Protein 2DQ4 (pdb70)

CATH classification: 3.90.180.10 (+1 more: 3.40.50.720)

InterPro domains:
  IPR002328 Alcohol dehydrogenase, zinc-type, conserved site [PS00059] (62-76)
  IPR004627 L-threonine 3-dehydrogenase [MF_00627] (1-341)
  IPR011032 GroES-like superfamily [SSF50129] (1-174)
  IPR013149 Alcohol dehydrogenase-like, C-terminal [PF00107] (175-298)
  IPR013154 Alcohol dehydrogenase-like, N-terminal [PF08240] (24-133)
  IPR020843 Enoylreductase domain [SM00829] (8-339)
  IPR036291 NAD(P)-binding domain superfamily [SSF51735] (142-305)
  IPR050129 Zinc-containing alcohol dehydrogenase [PTHR43401] (1-341)

Secondary structure (DSSP, 8-state):
-EEEEE-SSSSS-EEEE-PPP---TTEEEEEEEEEE--HHHHHHHTT-HHHHHH--SSEE---EEEEEEEEE-TT--SS-TT-EEEE--EE--S-SHHHHTT-GGG-TT-EEBTTTB--SSBSEEEEEGGGEEEE-TTS-HHHHTTHHHHHHHHHHHHSTT--TTS-EEEE--SHHHHHHHHHHHHTT--SEEEE-S-HHHHGGGTTT-SEEE-TTTS-HHHHHHHHHSS-EEEEEE-S--HHHHHHHHHHEEEEEEEEE----SS-EEE-IIIIIGGGT-EEEE--S--TTHHHHHHHHHHHHTSS--GGGEEEEEEGGGHHHHHHHHHHSS-SEEEEETT-/-EEEEE-SSSSS-EEEE-PPP---TTEEEEEEEEEE--HHHHHHHHT-HHHHHH--SSEE---EEEEEEEEE-TT--SS-TT-EEEE-SEE--SSSHHHHHT-GGG-TT-EEBTTTB--SSBSEEEEEGGGEEEEPTTS-HHHHTTHHHHHHHHHHHHSTT--TTS-EEEE--SHHHHHHHHHHHTTT--SEEEE-S-HHHHHHTTTT-SEEE-TTTS-HHHHHHHHHSS-EEEEEE-S--HHHHHHHHHHEEEEEEEEE----SS-EEE-IIIIIITTT-EEEE--S--TTHHHHHHHHHHHTTSS--GGG--EEEEGGGHHHHHHHHHTT--S-EEEETT-

B-factor: mean 40.43, std 8.84, range [21.74, 82.65]

Foldseek 3Di:
DWFWWDADQAAAIDIDDDPQDDEAPQKFKFQWFKFWDAPVVLCNRHNDPVLVVFADPGEGAGQQTKGFGCGYHPPDPPDDGGFTWTFQFWDADCPDPCVVVLNRLPHVPTQGDGGNHYHDRARMDMDRRLGIDTDDPPDDRHVSRCLFLLLLLLQQQCPDPHAAPWFEEEEDLAQSSLSNLLVNQLRHHPQFEYEDQDPLSQVSNVVRHPYYYDCVPDPVLVVLCVRPVAATQEYEYAALDQVSVQSNLRRHQQLHEYEYAHNHPDDHDDPCVVSDVVSNYYYHDGGGHSPPVSSVVSVVCVVVVSGDCVSQEPEEEESVVVVVSSVCRVPRVHRMYMYGNVD/DWFWWDADLAAAIDIDDDDADDAAPQKFKFFWFKFWDDDVNLCCRRSDPVLVVFADPGEGATQQTKGFGCGHHPPLPDDDGGFTWTFAFWDADCPAVCNVVLNRLPHVPTDGDRTNHYHDRARMDMDGRLGTDGDDVPDDRHVSSHLQLLLLLLQLQCPDPHAAAWEEEEEDLAQSSLSNLQVNQLRHHPQYEYEDQDPVSQVSSVVRHPYYYNVVPDVVLVVQCVRPVHATQEYEYAALDQVSVQSRLNRHAQLHEYEYAHHHPDDYDDPCVPSDVVSPYYYHDGGGHRVPVSSVVSSVCDVVVSGDCVVQAFEEEESVPVVVVSVCSVVVNHHIYMYGNVD

Nearest PDB structures (foldseek):
  2dq4-assembly1_A  TM=9.998E-01  e=4.261E-72  Thermus thermophilus
  4a2c-assembly1_B  TM=9.103E-01  e=1.807E-34  Escherichia coli K-12
  4ejm-assembly1_A  TM=9.194E-01  e=1.946E-33  Sinorhizobium meliloti 1021
  6iqd-assembly1_A  TM=9.184E-01  e=4.520E-29  Geobacillus stearothermophilus
  6n7l-assembly2_H  TM=8.965E-01  e=6.682E-27  Elizabethkingia anophelis NUHP1

Radius of gyration: 28.89 Å; Cα contacts (8 Å, |Δi|>4): 1752; chains: 2; bounding box: 64×87×58 Å

Structure (mmCIF, N/CA/C/O backbone):
data_2DQ4
#
_entry.id   2DQ4
#
_cell.length_a   136.349
_cell.length_b   136.349
_cell.length_c   269.714
_cell.angle_alpha   90.00
_cell.angle_beta   90.00
_cell.angle_gamma   120.00
#
_symmetry.space_group_name_H-M   'P 61 2 2'
#
loop_
_entity.id
_entity.type
_entity.pdbx_description
1 polymer 'L-threonine 3-dehydrogenase'
2 non-polymer 'ZINC ION'
3 non-polymer '2-(N-MORPHOLINO)-ETHANESULFONIC ACID'
4 water water
#
loop_
_atom_site.group_PDB
_atom_site.id
_atom_site.type_symbol
_atom_site.label_atom_id
_atom_site.label_alt_id
_atom_site.label_comp_id
_atom_site.label_asym_id
_atom_site.label_entity_id
_atom_site.label_seq_id
_atom_site.pdbx_PDB_ins_code
_atom_site.Cartn_x
_atom_site.Cartn_y
_atom_site.Cartn_z
_atom_site.occupancy
_atom_site.B_iso_or_equiv
_atom_site.auth_seq_id
_atom_site.auth_comp_id
_atom_site.auth_asym_id
_atom_site.auth_atom_id
_atom_site.pdbx_PDB_model_num
ATOM 1 N N . MET A 1 1 ? 77.416 45.977 41.144 1.00 47.02 1 MET A N 1
ATOM 2 C CA . MET A 1 1 ? 77.527 44.516 41.419 1.00 46.16 1 MET A CA 1
ATOM 3 C C . MET A 1 1 ? 76.732 43.749 40.377 1.00 45.63 1 MET A C 1
ATOM 4 O O . MET A 1 1 ? 75.589 44.093 40.088 1.00 46.21 1 MET A O 1
ATOM 9 N N . ARG A 1 2 ? 77.343 42.697 39.847 1.00 44.80 2 ARG A N 1
ATOM 10 C CA . ARG A 1 2 ? 76.735 41.831 38.845 1.00 43.65 2 ARG A CA 1
ATOM 11 C C . ARG A 1 2 ? 75.916 40.749 39.547 1.00 41.83 2 ARG A C 1
ATOM 12 O O . ARG A 1 2 ? 76.336 40.197 40.571 1.00 40.67 2 ARG A O 1
ATOM 20 N N . ALA A 1 3 ? 74.754 40.445 38.980 1.00 40.58 3 ALA A N 1
ATOM 21 C CA . ALA A 1 3 ? 73.850 39.443 39.531 1.00 39.95 3 ALA A CA 1
ATOM 22 C C . ALA A 1 3 ? 73.048 38.853 38.376 1.00 40.36 3 ALA A C 1
ATOM 23 O O . ALA A 1 3 ? 72.888 39.497 37.340 1.00 41.68 3 ALA A O 1
ATOM 25 N N . LEU A 1 4 ? 72.546 37.634 38.552 1.00 40.04 4 LEU A N 1
ATOM 26 C CA . LEU A 1 4 ? 71.774 36.948 37.519 1.00 40.20 4 LEU A CA 1
ATOM 27 C C . LEU A 1 4 ? 70.363 36.787 38.092 1.00 42.02 4 LEU A C 1
ATOM 28 O O . LEU A 1 4 ? 70.168 36.123 39.111 1.00 44.08 4 LEU A O 1
ATOM 33 N N . ALA A 1 5 ? 69.373 37.397 37.452 1.00 42.75 5 ALA A N 1
ATOM 34 C CA . ALA A 1 5 ? 68.025 37.354 37.996 1.00 44.03 5 ALA A CA 1
ATOM 35 C C . ALA A 1 5 ? 66.877 36.978 37.076 1.00 44.89 5 ALA A C 1
ATOM 36 O O . ALA A 1 5 ? 66.940 37.144 35.859 1.00 46.14 5 ALA A O 1
ATOM 38 N N . LYS A 1 6 ? 65.829 36.444 37.688 1.00 46.64 6 LYS A N 1
ATOM 39 C CA . LYS A 1 6 ? 64.608 36.082 36.984 1.00 49.03 6 LYS A CA 1
ATOM 40 C C . LYS A 1 6 ? 63.831 37.389 37.182 1.00 51.53 6 LYS A C 1
ATOM 41 O O . LYS A 1 6 ? 63.390 37.712 38.305 1.00 50.95 6 LYS A O 1
ATOM 47 N N . LEU A 1 7 ? 63.704 38.168 36.106 1.00 53.72 7 LEU A N 1
ATOM 48 C CA . LEU A 1 7 ? 63.028 39.465 36.195 1.00 55.39 7 LEU A CA 1
ATOM 49 C C . LEU A 1 7 ? 61.552 39.473 35.868 1.00 56.05 7 LEU A C 1
ATOM 50 O O . LEU A 1 7 ? 60.833 40.361 36.328 1.00 57.09 7 LEU A O 1
ATOM 55 N N . ALA A 1 8 ? 61.087 38.501 35.091 1.00 57.07 8 ALA A N 1
ATOM 56 C CA . ALA A 1 8 ? 59.670 38.451 34.727 1.00 58.34 8 ALA A CA 1
ATOM 57 C C . ALA A 1 8 ? 59.184 37.004 34.703 1.00 59.33 8 ALA A C 1
ATOM 58 O O . ALA A 1 8 ? 59.989 36.084 34.812 1.00 60.48 8 ALA A O 1
ATOM 60 N N . PRO A 1 9 ? 57.865 36.783 34.537 1.00 60.22 9 PRO A N 1
ATOM 61 C CA . PRO A 1 9 ? 57.298 35.425 34.503 1.00 60.62 9 PRO A CA 1
ATOM 62 C C . PRO A 1 9 ? 57.569 34.720 33.194 1.00 61.09 9 PRO A C 1
ATOM 63 O O . PRO A 1 9 ? 56.630 34.431 32.438 1.00 62.40 9 PRO A O 1
ATOM 67 N N . GLU A 1 10 ? 58.826 34.401 32.914 1.00 61.45 10 GLU A N 1
ATOM 68 C CA . GLU A 1 10 ? 59.130 33.745 31.640 1.00 61.54 10 GLU A CA 1
ATOM 69 C C . GLU A 1 10 ? 60.406 32.926 31.760 1.00 60.68 10 GLU A C 1
ATOM 70 O O . GLU A 1 10 ? 61.077 32.977 32.806 1.00 61.88 10 GLU A O 1
ATOM 76 N N . GLU A 1 11 ? 60.759 32.181 30.709 1.00 58.92 11 GLU A N 1
ATOM 77 C CA . GLU A 1 11 ? 61.996 31.410 30.767 1.00 57.94 11 GLU A CA 1
ATOM 78 C C . GLU A 1 11 ? 63.222 32.346 30.762 1.00 55.62 11 GLU A C 1
ATOM 79 O O . GLU A 1 11 ? 63.086 33.566 30.583 1.00 55.14 11 GLU A O 1
ATOM 85 N N . GLY A 1 12 ? 64.408 31.773 30.980 1.00 53.92 12 GLY A N 1
ATOM 86 C CA . GLY A 1 12 ? 65.637 32.552 30.991 1.00 51.20 12 GLY A CA 1
ATOM 87 C C . GLY A 1 12 ? 65.920 33.337 32.265 1.00 49.81 12 GLY A C 1
ATOM 88 O O . GLY A 1 12 ? 65.113 33.355 33.204 1.00 48.69 12 GLY A O 1
ATOM 89 N N . LEU A 1 13 ? 67.085 33.981 32.295 1.00 48.27 13 LEU A N 1
ATOM 90 C CA . LEU A 1 13 ? 67.522 34.797 33.438 1.00 46.61 13 LEU A CA 1
ATOM 91 C C . LEU A 1 13 ? 68.191 36.037 32.847 1.00 44.99 13 LEU A C 1
ATOM 92 O O . LEU A 1 13 ? 68.588 36.037 31.697 1.00 42.99 13 LEU A O 1
ATOM 97 N N . THR A 1 14 ? 68.344 37.093 33.619 1.00 44.04 14 THR A N 1
ATOM 98 C CA . THR A 1 14 ? 68.944 38.261 33.027 1.00 44.54 14 THR A CA 1
ATOM 99 C C . THR A 1 14 ? 70.110 38.792 33.842 1.00 45.31 14 THR A C 1
ATOM 100 O O . THR A 1 14 ? 69.994 38.991 35.053 1.00 46.00 14 THR A O 1
ATOM 104 N N . LEU A 1 15 ? 71.239 39.014 33.176 1.00 45.04 15 LEU A N 1
ATOM 105 C CA . LEU A 1 15 ? 72.413 39.520 33.855 1.00 46.14 15 LEU A CA 1
ATOM 106 C C . LEU A 1 15 ? 72.132 40.992 34.189 1.00 46.80 15 LEU A C 1
ATOM 107 O O . LEU A 1 15 ? 71.803 41.788 33.299 1.00 47.88 15 LEU A O 1
ATOM 112 N N . VAL A 1 16 ? 72.257 41.360 35.461 1.00 47.23 16 VAL A N 1
ATOM 113 C CA . VAL A 1 16 ? 71.944 42.717 35.884 1.00 48.30 16 VAL A CA 1
ATOM 114 C C . VAL A 1 16 ? 72.959 43.355 36.812 1.00 48.98 16 VAL A C 1
ATOM 115 O O . VAL A 1 16 ? 73.886 42.697 37.281 1.00 49.32 16 VAL A O 1
ATOM 119 N N . ASP A 1 17 ? 72.787 44.654 37.058 1.00 50.15 17 ASP A N 1
ATOM 120 C CA . ASP A 1 17 ? 73.637 45.399 37.978 1.00 51.08 17 ASP A CA 1
ATOM 121 C C . ASP A 1 17 ? 72.755 45.885 39.105 1.00 50.97 17 ASP A C 1
ATOM 122 O O . ASP A 1 17 ? 71.700 46.476 38.858 1.00 52.39 17 ASP A O 1
ATOM 127 N N . ARG A 1 18 ? 73.177 45.620 40.337 1.00 49.81 18 ARG A N 1
ATOM 128 C CA . ARG A 1 18 ? 72.431 46.029 41.514 1.00 49.64 18 ARG A CA 1
ATOM 129 C C . ARG A 1 18 ? 73.451 46.637 42.463 1.00 49.72 18 ARG A C 1
ATOM 130 O O . ARG A 1 18 ? 74.667 46.377 42.362 1.00 49.13 18 ARG A O 1
ATOM 138 N N . PRO A 1 19 ? 72.978 47.468 43.396 1.00 49.15 19 PRO A N 1
ATOM 139 C CA . PRO A 1 19 ? 73.935 48.049 44.337 1.00 48.19 19 PRO A CA 1
ATOM 140 C C . PRO A 1 19 ? 74.218 46.925 45.346 1.00 48.06 19 PRO A C 1
ATOM 141 O O . PRO A 1 19 ? 73.397 46.031 45.535 1.00 46.18 19 PRO A O 1
ATOM 145 N N . VAL A 1 20 ? 75.384 46.963 45.971 1.00 48.34 20 VAL A N 1
ATOM 146 C CA . VAL A 1 20 ? 75.749 45.959 46.960 1.00 48.62 20 VAL A CA 1
ATOM 147 C C . VAL A 1 20 ? 74.836 46.116 48.159 1.00 49.42 20 VAL A C 1
ATOM 148 O O . VAL A 1 20 ? 74.795 47.184 48.766 1.00 50.15 20 VAL A O 1
ATOM 152 N N . PRO A 1 21 ? 74.115 45.046 48.536 1.00 50.43 21 PRO A N 1
ATOM 153 C CA . PRO A 1 21 ? 73.192 45.077 49.674 1.00 50.27 21 PRO A CA 1
ATOM 154 C C . PRO A 1 21 ? 73.897 45.246 51.006 1.00 50.86 21 PRO A C 1
ATOM 155 O O . PRO A 1 21 ? 75.104 45.058 51.123 1.00 50.29 21 PRO A O 1
ATOM 159 N N . GLU A 1 22 ? 73.132 45.639 52.015 1.00 52.94 22 GLU A N 1
ATOM 160 C CA . GLU A 1 22 ? 73.691 45.832 53.350 1.00 54.31 22 GLU A CA 1
ATOM 161 C C . GLU A 1 22 ? 73.049 44.901 54.352 1.00 53.31 22 GLU A C 1
ATOM 162 O O . GLU A 1 22 ? 71.825 44.754 54.377 1.00 53.20 22 GLU A O 1
ATOM 168 N N . PRO A 1 23 ? 73.867 44.284 55.212 1.00 52.49 23 PRO A N 1
ATOM 169 C CA . PRO A 1 23 ? 73.313 43.371 56.200 1.00 52.29 23 PRO A CA 1
ATOM 170 C C . PRO A 1 23 ? 72.746 44.104 57.403 1.00 52.75 23 PRO A C 1
ATOM 171 O O . PRO A 1 23 ? 73.424 44.930 58.023 1.00 51.08 23 PRO A O 1
ATOM 175 N N . GLY A 1 24 ? 71.489 43.800 57.715 1.00 53.56 24 GLY A N 1
ATOM 176 C CA . GLY A 1 24 ? 70.853 44.381 58.881 1.00 54.67 24 GLY A CA 1
ATOM 177 C C . GLY A 1 24 ? 71.228 43.517 60.081 1.00 55.96 24 GLY A C 1
ATOM 178 O O . GLY A 1 24 ? 72.234 42.788 60.028 1.00 55.49 24 GLY A O 1
ATOM 179 N N . PRO A 1 25 ? 70.431 43.546 61.169 1.00 56.74 25 PRO A N 1
ATOM 180 C CA . PRO A 1 25 ? 70.726 42.749 62.367 1.00 56.33 25 PRO A CA 1
ATOM 181 C C . PRO A 1 25 ? 70.587 41.265 62.106 1.00 55.63 25 PRO A C 1
ATOM 182 O O . PRO A 1 25 ? 69.634 40.831 61.463 1.00 55.17 25 PRO A O 1
ATOM 186 N N . GLY A 1 26 ? 71.531 40.493 62.629 1.00 55.29 26 GLY A N 1
ATOM 187 C CA . GLY A 1 26 ? 71.490 39.053 62.462 1.00 54.02 26 GLY A CA 1
ATOM 188 C C . GLY A 1 26 ? 71.905 38.577 61.080 1.00 53.53 26 GLY A C 1
ATOM 189 O O . GLY A 1 26 ? 71.832 37.371 60.792 1.00 55.08 26 GLY A O 1
ATOM 190 N N . GLU A 1 27 ? 72.346 39.492 60.217 1.00 51.01 27 GLU A N 1
ATOM 191 C CA . GLU A 1 27 ? 72.736 39.095 58.869 1.00 49.20 27 GLU A CA 1
ATOM 192 C C . GLU A 1 27 ? 74.189 39.375 58.591 1.00 47.75 27 GLU A C 1
ATOM 193 O O . GLU A 1 27 ? 74.849 40.098 59.331 1.00 47.32 27 GLU A O 1
ATOM 199 N N . ILE A 1 28 ? 74.683 38.798 57.506 1.00 45.71 28 ILE A N 1
ATOM 200 C CA . ILE A 1 28 ? 76.055 39.031 57.114 1.00 44.10 28 ILE A CA 1
ATOM 201 C C . ILE A 1 28 ? 76.031 39.323 55.621 1.00 43.36 28 ILE A C 1
ATOM 202 O O . ILE A 1 28 ? 75.005 39.100 54.959 1.00 42.66 28 ILE A O 1
ATOM 207 N N . LEU A 1 29 ? 77.141 39.862 55.116 1.00 41.94 29 LEU A N 1
ATOM 208 C CA . LEU A 1 29 ? 77.289 40.169 53.701 1.00 41.56 29 LEU A CA 1
ATOM 209 C C . LEU A 1 29 ? 78.424 39.309 53.188 1.00 40.73 29 LEU A C 1
ATOM 210 O O . LEU A 1 29 ? 79.593 39.484 53.575 1.00 41.33 29 LEU A O 1
ATOM 215 N N . VAL A 1 30 ? 78.060 38.382 52.315 1.00 39.37 30 VAL A N 1
ATOM 216 C CA . VAL A 1 30 ? 78.997 37.446 51.718 1.00 38.48 30 VAL A CA 1
ATOM 217 C C . VAL A 1 30 ? 79.468 37.906 50.349 1.00 37.63 30 VAL A C 1
ATOM 218 O O . VAL A 1 30 ? 78.663 38.277 49.501 1.00 36.98 30 VAL A O 1
ATOM 222 N N . ARG A 1 31 ? 80.776 37.893 50.143 1.00 37.74 31 ARG A N 1
ATOM 223 C CA . ARG A 1 31 ? 81.328 38.210 48.836 1.00 37.66 31 ARG A CA 1
ATOM 224 C C . ARG A 1 31 ? 81.436 36.804 48.257 1.00 37.15 31 ARG A C 1
ATOM 225 O O . ARG A 1 31 ? 82.314 36.044 48.661 1.00 37.48 31 ARG A O 1
ATOM 233 N N . VAL A 1 32 ? 80.530 36.444 47.355 1.00 34.79 32 VAL A N 1
ATOM 234 C CA . VAL A 1 32 ? 80.534 35.111 46.768 1.00 34.62 32 VAL A CA 1
ATOM 235 C C . VAL A 1 32 ? 81.775 34.809 45.924 1.00 35.75 32 VAL A C 1
ATOM 236 O O . VAL A 1 32 ? 82.145 35.589 45.048 1.00 36.23 32 VAL A O 1
ATOM 240 N N . GLU A 1 33 ? 82.412 33.667 46.174 1.00 36.08 33 GLU A N 1
ATOM 241 C CA . GLU A 1 33 ? 83.604 33.282 45.405 1.00 35.13 33 GLU A CA 1
ATOM 242 C C . GLU A 1 33 ? 83.312 32.159 44.421 1.00 34.57 33 GLU A C 1
ATOM 243 O O . GLU A 1 33 ? 84.069 31.941 43.489 1.00 36.22 33 GLU A O 1
ATOM 249 N N . ALA A 1 34 ? 82.209 31.449 44.632 1.00 33.98 34 ALA A N 1
ATOM 250 C CA . ALA A 1 34 ? 81.845 30.331 43.772 1.00 32.61 34 ALA A CA 1
ATOM 251 C C . ALA A 1 34 ? 80.416 29.910 44.043 1.00 32.91 34 ALA A C 1
ATOM 252 O O . ALA A 1 34 ? 79.984 29.894 45.188 1.00 33.19 34 ALA A O 1
ATOM 254 N N . ALA A 1 35 ? 79.693 29.576 42.977 1.00 32.46 35 ALA A N 1
ATOM 255 C CA . ALA A 1 35 ? 78.317 29.126 43.058 1.00 33.73 35 ALA A CA 1
ATOM 256 C C . ALA A 1 35 ? 78.128 27.899 42.163 1.00 35.21 35 ALA A C 1
ATOM 257 O O . ALA A 1 35 ? 78.924 27.643 41.252 1.00 34.47 35 ALA A O 1
ATOM 259 N N . SER A 1 36 ? 77.089 27.120 42.436 1.00 35.73 36 SER A N 1
ATOM 260 C CA . SER A 1 36 ? 76.828 25.969 41.614 1.00 36.24 36 SER A CA 1
ATOM 261 C C . SER A 1 36 ? 75.359 25.963 41.248 1.00 36.57 36 SER A C 1
ATOM 262 O O . SER A 1 36 ? 74.581 26.733 41.795 1.00 35.78 36 SER A O 1
ATOM 265 N N . ILE A 1 37 ? 74.989 25.083 40.325 1.00 38.55 37 ILE A N 1
ATOM 266 C CA . ILE A 1 37 ? 73.621 25.000 39.816 1.00 40.35 37 ILE A CA 1
ATOM 267 C C . ILE A 1 37 ? 73.132 23.570 39.858 1.00 40.46 37 ILE A C 1
ATOM 268 O O . ILE A 1 37 ? 73.905 22.639 39.637 1.00 39.84 37 ILE A O 1
ATOM 273 N N . CYS A 1 38 ? 71.835 23.402 40.077 1.00 42.14 38 CYS A N 1
ATOM 274 C CA . CYS A 1 38 ? 71.236 22.069 40.070 1.00 45.06 38 CYS A CA 1
ATOM 275 C C . CYS A 1 38 ? 69.806 22.127 39.476 1.00 44.73 38 CYS A C 1
ATOM 276 O O . CYS A 1 38 ? 69.291 23.204 39.124 1.00 43.44 38 CYS A O 1
ATOM 279 N N . GLY A 1 39 ? 69.178 20.957 39.383 1.00 45.48 39 GLY A N 1
ATOM 280 C CA . GLY A 1 39 ? 67.828 20.846 38.840 1.00 45.08 39 GLY A CA 1
ATOM 281 C C . GLY A 1 39 ? 66.846 21.945 39.222 1.00 44.97 39 GLY A C 1
ATOM 282 O O . GLY A 1 39 ? 66.064 22.406 38.378 1.00 45.28 39 GLY A O 1
ATOM 283 N N . THR A 1 40 ? 66.869 22.371 40.480 1.00 43.54 40 THR A N 1
ATOM 284 C CA . THR A 1 40 ? 65.960 23.413 40.938 1.00 43.88 40 THR A CA 1
ATOM 285 C C . THR A 1 40 ? 66.134 24.649 40.076 1.00 44.55 40 THR A C 1
ATOM 286 O O . THR A 1 40 ? 65.168 25.206 39.563 1.00 44.53 40 THR A O 1
ATOM 290 N N . ASP A 1 41 ? 67.385 25.061 39.921 1.00 45.38 41 ASP A N 1
ATOM 291 C CA . ASP A 1 41 ? 67.736 26.213 39.113 1.00 45.79 41 ASP A CA 1
ATOM 292 C C . ASP A 1 41 ? 67.234 25.968 37.697 1.00 46.01 41 ASP A C 1
ATOM 293 O O . ASP A 1 41 ? 66.795 26.893 37.010 1.00 45.61 41 ASP A O 1
ATOM 298 N N . LEU A 1 42 ? 67.304 24.718 37.255 1.00 47.11 42 LEU A N 1
ATOM 299 C CA . LE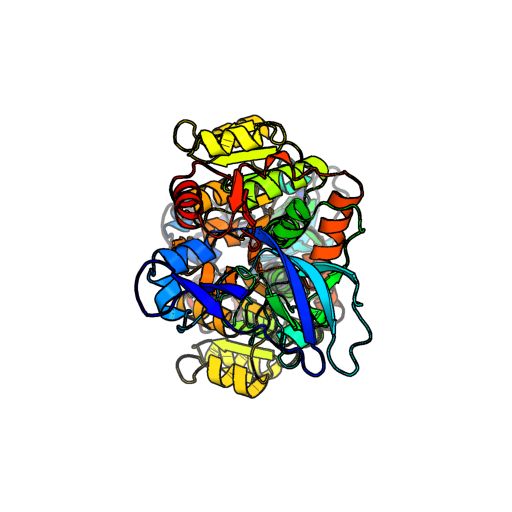U A 1 42 ? 66.837 24.397 35.917 1.00 49.56 42 LEU A CA 1
ATOM 300 C C . LEU A 1 42 ? 65.323 24.665 35.867 1.00 50.61 42 LEU A C 1
ATOM 301 O O . LEU A 1 42 ? 64.838 25.296 34.925 1.00 50.56 42 LEU A O 1
ATOM 306 N N . HIS A 1 43 ? 64.576 24.195 36.868 1.00 51.71 43 HIS A N 1
ATOM 307 C CA . HIS A 1 43 ? 63.133 24.439 36.886 1.00 53.73 43 HIS A CA 1
ATOM 308 C C . HIS A 1 43 ? 62.867 25.925 36.721 1.00 52.94 43 HIS A C 1
ATOM 309 O O . HIS A 1 43 ? 61.985 26.317 35.969 1.00 52.72 43 HIS A O 1
ATOM 316 N N . ILE A 1 44 ? 63.609 26.756 37.444 1.00 52.69 44 ILE A N 1
ATOM 317 C CA . ILE A 1 44 ? 63.421 28.205 37.335 1.00 52.93 44 ILE A CA 1
ATOM 318 C C . ILE A 1 44 ? 63.803 28.693 35.918 1.00 53.81 44 ILE A C 1
ATOM 319 O O . ILE A 1 44 ? 63.137 29.560 35.343 1.00 54.54 44 ILE A O 1
ATOM 324 N N . TRP A 1 45 ? 64.869 28.122 35.364 1.00 54.73 45 TRP A N 1
ATOM 325 C CA . TRP A 1 45 ? 65.356 28.479 34.034 1.00 56.18 45 TRP A CA 1
ATOM 326 C C . TRP A 1 45 ? 64.227 28.334 33.002 1.00 57.10 45 TRP A C 1
ATOM 327 O O . TRP A 1 45 ? 63.786 29.329 32.401 1.00 57.44 45 TRP A O 1
ATOM 338 N N . LYS A 1 46 ? 63.751 27.104 32.808 1.00 57.51 46 LYS A N 1
ATOM 339 C CA . LYS A 1 46 ? 62.662 26.822 31.862 1.00 57.47 46 LYS A CA 1
ATOM 340 C C . LYS A 1 46 ? 61.279 27.293 32.339 1.00 56.69 46 LYS A C 1
ATOM 341 O O . LYS A 1 46 ? 60.277 27.062 31.652 1.00 57.12 46 LYS A O 1
ATOM 347 N N . TRP A 1 47 ? 61.209 27.928 33.510 1.00 55.09 47 TRP A N 1
ATOM 348 C CA . TRP A 1 47 ? 59.928 28.424 34.019 1.00 55.38 47 TRP A CA 1
ATOM 349 C C . TRP A 1 47 ? 58.802 27.397 33.862 1.00 55.66 47 TRP A C 1
ATOM 350 O O . TRP A 1 47 ? 57.849 27.631 33.118 1.00 55.53 47 TRP A O 1
ATOM 361 N N . ASP A 1 48 ? 58.906 26.257 34.540 1.00 55.00 48 ASP A N 1
ATOM 362 C CA . ASP A 1 48 ? 57.857 25.255 34.439 1.00 54.13 48 ASP A CA 1
ATOM 363 C C . ASP A 1 48 ? 56.819 25.417 35.546 1.00 54.45 48 ASP A C 1
ATOM 364 O O . ASP A 1 48 ? 56.859 26.373 36.342 1.00 53.53 48 ASP A O 1
ATOM 369 N N . ALA A 1 49 ? 55.889 24.471 35.601 1.00 55.52 49 ALA A N 1
ATOM 370 C CA . ALA A 1 49 ? 54.826 24.498 36.610 1.00 56.07 49 ALA A CA 1
ATOM 371 C C . ALA A 1 49 ? 55.420 24.824 37.974 1.00 55.92 49 ALA A C 1
ATOM 372 O O . ALA A 1 49 ? 55.097 25.851 38.589 1.00 55.57 49 ALA A O 1
ATOM 374 N N . TRP A 1 50 ? 56.309 23.948 38.429 1.00 56.05 50 TRP A N 1
ATOM 375 C CA . TRP A 1 50 ? 56.938 24.136 39.726 1.00 56.52 50 TRP A CA 1
ATOM 376 C C . TRP A 1 50 ? 57.317 25.594 39.925 1.00 55.61 50 TRP A C 1
ATOM 377 O O . TRP A 1 50 ? 56.782 26.265 40.797 1.00 55.67 50 TRP A O 1
ATOM 388 N N . ALA A 1 51 ? 58.245 26.084 39.110 1.00 54.92 51 ALA A N 1
ATOM 389 C CA . ALA A 1 51 ? 58.687 27.468 39.235 1.00 54.56 51 ALA A CA 1
ATOM 390 C C . ALA A 1 51 ? 57.481 28.402 39.250 1.00 54.76 51 ALA A C 1
ATOM 391 O O . ALA A 1 51 ? 57.377 29.295 40.114 1.00 54.18 51 ALA A O 1
ATOM 393 N N . ARG A 1 52 ? 56.566 28.180 38.306 1.00 55.33 52 ARG A N 1
ATOM 394 C CA . ARG A 1 52 ? 55.365 29.008 38.190 1.00 56.70 52 ARG A CA 1
ATOM 395 C C . ARG A 1 52 ? 54.632 29.216 39.516 1.00 57.31 52 ARG A C 1
ATOM 396 O O . ARG A 1 52 ? 54.292 30.348 39.901 1.00 57.25 52 ARG A O 1
ATOM 404 N N . GLY A 1 53 ? 54.376 28.121 40.219 1.00 57.41 53 GLY A N 1
ATOM 405 C CA . GLY A 1 53 ? 53.647 28.261 41.456 1.00 58.46 53 GLY A CA 1
ATOM 406 C C . GLY A 1 53 ? 54.509 28.612 42.643 1.00 58.59 53 GLY A C 1
ATOM 407 O O . GLY A 1 53 ? 53.999 28.701 43.771 1.00 59.90 53 GLY A O 1
ATOM 408 N N . ARG A 1 54 ? 55.799 28.848 42.411 1.00 57.88 54 ARG A N 1
ATOM 409 C CA . ARG A 1 54 ? 56.688 29.139 43.529 1.00 56.00 54 ARG A CA 1
ATOM 410 C C . ARG A 1 54 ? 57.505 30.441 43.471 1.00 55.63 54 ARG A C 1
ATOM 411 O O . ARG A 1 54 ? 57.576 31.168 44.481 1.00 54.11 54 ARG A O 1
ATOM 419 N N . ILE A 1 55 ? 58.111 30.739 42.311 1.00 55.12 55 ILE A N 1
ATOM 420 C CA . ILE A 1 55 ? 58.955 31.944 42.162 1.00 54.65 55 ILE A CA 1
ATOM 421 C C . ILE A 1 55 ? 58.191 33.267 42.030 1.00 53.99 55 ILE A C 1
ATOM 422 O O . ILE A 1 55 ? 57.156 33.330 41.381 1.00 54.63 55 ILE A O 1
ATOM 427 N N . ARG A 1 56 ? 58.713 34.329 42.623 1.00 54.07 56 ARG A N 1
ATOM 428 C CA . ARG A 1 56 ? 58.047 35.623 42.533 1.00 54.63 56 ARG A CA 1
ATOM 429 C C . ARG A 1 56 ? 59.072 36.681 42.118 1.00 53.11 56 ARG A C 1
ATOM 430 O O . ARG A 1 56 ? 59.712 37.316 42.962 1.00 53.15 56 ARG A O 1
ATOM 438 N N . PRO A 1 57 ? 59.226 36.893 40.797 1.00 52.39 57 PRO A N 1
ATOM 439 C CA . PRO A 1 57 ? 60.174 37.865 40.235 1.00 51.86 57 PRO A CA 1
ATOM 440 C C . PRO A 1 57 ? 59.914 39.225 40.854 1.00 51.23 57 PRO A C 1
ATOM 441 O O . PRO A 1 57 ? 58.794 39.477 41.294 1.00 52.02 57 PRO A O 1
ATOM 445 N N . PRO A 1 58 ? 60.939 40.105 40.934 1.00 50.79 58 PRO A N 1
ATOM 446 C CA . PRO A 1 58 ? 62.331 39.931 40.496 1.00 50.06 58 PRO A CA 1
ATOM 447 C C . PRO A 1 58 ? 63.093 39.167 41.579 1.00 48.93 58 PRO A C 1
ATOM 448 O O . PRO A 1 58 ? 62.909 39.435 42.772 1.00 48.07 58 PRO A O 1
ATOM 452 N N . LEU A 1 59 ? 63.963 38.247 41.151 1.00 47.66 59 LEU A N 1
ATOM 453 C CA . LEU A 1 59 ? 64.716 37.412 42.071 1.00 45.63 59 LEU A CA 1
ATOM 454 C C . LEU A 1 59 ? 66.102 36.975 41.580 1.00 44.44 59 LEU A C 1
ATOM 455 O O . LEU A 1 59 ? 66.228 36.407 40.488 1.00 42.01 59 LEU A O 1
ATOM 460 N N . VAL A 1 60 ? 67.133 37.234 42.392 1.00 43.71 60 VAL A N 1
ATOM 461 C CA . VAL A 1 60 ? 68.503 36.804 42.076 1.00 42.59 60 VAL A CA 1
ATOM 462 C C . VAL A 1 60 ? 68.572 35.332 42.468 1.00 41.70 60 VAL A C 1
ATOM 463 O O . VAL A 1 60 ? 68.487 35.018 43.646 1.00 43.01 60 VAL A O 1
ATOM 467 N N . THR A 1 61 ? 68.727 34.422 41.516 1.00 41.01 61 THR A N 1
ATOM 468 C CA . THR A 1 61 ? 68.772 33.010 41.874 1.00 39.60 61 THR A CA 1
ATOM 469 C C . THR A 1 61 ? 70.098 32.473 42.413 1.00 39.49 61 THR A C 1
ATOM 470 O O . THR A 1 61 ? 71.048 33.224 42.631 1.00 39.06 61 THR A O 1
ATOM 474 N N . GLY A 1 62 ? 70.134 31.162 42.649 1.00 39.27 62 GLY A N 1
ATOM 475 C CA . GLY A 1 62 ? 71.319 30.505 43.181 1.00 37.87 62 GLY A CA 1
ATOM 476 C C . GLY A 1 62 ? 71.265 30.191 44.682 1.00 37.92 62 GLY A C 1
ATOM 477 O O . GLY A 1 62 ? 71.085 31.101 45.509 1.00 36.89 62 GLY A O 1
ATOM 478 N N . HIS A 1 63 ? 71.437 28.912 45.036 1.00 37.47 63 HIS A N 1
ATOM 479 C CA . HIS A 1 63 ? 71.419 28.486 46.438 1.00 37.32 63 HIS A CA 1
ATOM 480 C C . HIS A 1 63 ? 72.603 27.634 46.834 1.00 36.76 63 HIS A C 1
ATOM 481 O O . HIS A 1 63 ? 72.691 27.183 47.974 1.00 37.45 63 HIS A O 1
ATOM 488 N N . GLU A 1 64 ? 73.483 27.377 45.880 1.00 34.60 64 GLU A N 1
ATOM 489 C CA . GLU A 1 64 ? 74.671 26.595 46.139 1.00 35.07 64 GLU A CA 1
ATOM 490 C C . GLU A 1 64 ? 75.863 27.503 45.947 1.00 34.73 64 GLU A C 1
ATOM 491 O O . GLU A 1 64 ? 76.361 27.642 44.837 1.00 35.59 64 GLU A O 1
ATOM 497 N N . PHE A 1 65 ? 76.325 28.126 47.014 1.00 33.34 65 PHE A N 1
ATOM 498 C CA . PHE A 1 65 ? 77.460 29.008 46.893 1.00 33.54 65 PHE A CA 1
ATOM 499 C C . PHE A 1 65 ? 78.332 29.067 48.128 1.00 34.06 65 PHE A C 1
ATOM 500 O O . PHE A 1 65 ? 77.944 28.652 49.203 1.00 34.04 65 PHE A O 1
ATOM 508 N N . SER A 1 66 ? 79.538 29.575 47.939 1.00 36.60 66 SER A N 1
ATOM 509 C CA . SER A 1 66 ? 80.513 29.722 49.002 1.00 39.06 66 SER A CA 1
ATOM 510 C C . SER A 1 66 ? 81.147 31.108 48.800 1.00 39.31 66 SER A C 1
ATOM 511 O O . SER A 1 66 ? 81.057 31.686 47.719 1.00 40.47 66 SER A O 1
ATOM 514 N N . GLY A 1 67 ? 81.778 31.646 49.835 1.00 39.21 67 GLY A N 1
ATOM 515 C CA . GLY A 1 67 ? 82.371 32.958 49.698 1.00 39.50 67 GLY A CA 1
ATOM 516 C C . GLY A 1 67 ? 83.052 33.456 50.953 1.00 39.49 67 GLY A C 1
ATOM 517 O O . GLY A 1 67 ? 83.446 32.673 51.820 1.00 39.94 67 GLY A O 1
ATOM 518 N N . VAL A 1 68 ? 83.184 34.770 51.057 1.00 39.18 68 VAL A N 1
ATOM 519 C CA . VAL A 1 68 ? 83.856 35.365 52.195 1.00 38.10 68 VAL A CA 1
ATOM 520 C C . VAL A 1 68 ? 82.965 36.353 52.919 1.00 38.33 68 VAL A C 1
ATOM 521 O O . VAL A 1 68 ? 82.170 37.061 52.307 1.00 37.89 68 VAL A O 1
ATOM 525 N N . VAL A 1 69 ? 83.088 36.388 54.236 1.00 39.18 69 VAL A N 1
ATOM 526 C CA . VAL A 1 69 ? 82.289 37.310 55.015 1.00 42.01 69 VAL A CA 1
ATOM 527 C C . VAL A 1 69 ? 82.888 38.706 54.860 1.00 43.54 69 VAL A C 1
ATOM 528 O O . VAL A 1 69 ? 83.898 39.036 55.475 1.00 43.60 69 VAL A O 1
ATOM 532 N N . GLU A 1 70 ? 82.257 39.512 54.011 1.00 45.58 70 GLU A N 1
ATOM 533 C CA . GLU A 1 70 ? 82.739 40.858 53.727 1.00 48.11 70 GLU A CA 1
ATOM 534 C C . GLU A 1 70 ? 82.468 41.807 54.885 1.00 48.77 70 GLU A C 1
ATOM 535 O O . GLU A 1 70 ? 83.317 42.631 55.226 1.00 47.43 70 GLU A O 1
ATOM 541 N N . ALA A 1 71 ? 81.283 41.679 55.481 1.00 49.08 71 ALA A N 1
ATOM 542 C CA . ALA A 1 71 ? 80.876 42.527 56.597 1.00 49.28 71 ALA A CA 1
ATOM 543 C C . ALA A 1 71 ? 79.677 41.922 57.325 1.00 48.89 71 ALA A C 1
ATOM 544 O O . ALA A 1 71 ? 78.885 41.195 56.731 1.00 49.44 71 ALA A O 1
ATOM 546 N N . VAL A 1 72 ? 79.536 42.239 58.606 1.00 49.42 72 VAL A N 1
ATOM 547 C CA . VAL A 1 72 ? 78.426 41.715 59.409 1.00 49.15 72 VAL A CA 1
ATOM 548 C C . VAL A 1 72 ? 77.448 42.809 59.860 1.00 51.31 72 VAL A C 1
ATOM 549 O O . VAL A 1 72 ? 77.792 43.993 59.941 1.00 51.99 72 VAL A O 1
ATOM 553 N N . GLY A 1 73 ? 76.225 42.394 60.164 1.00 52.65 73 GLY A N 1
ATOM 554 C CA . GLY A 1 73 ? 75.208 43.329 60.597 1.00 54.70 73 GLY A CA 1
ATOM 555 C C . GLY A 1 73 ? 75.464 43.787 62.017 1.00 55.71 73 GLY A C 1
ATOM 556 O O . GLY A 1 73 ? 76.247 43.174 62.740 1.00 55.91 73 GLY A O 1
ATOM 557 N N . PRO A 1 74 ? 74.810 44.869 62.454 1.00 56.25 74 PRO A N 1
ATOM 558 C CA . PRO A 1 74 ? 75.039 45.333 63.824 1.00 56.03 74 PRO A CA 1
ATOM 559 C C . PRO A 1 74 ? 74.722 44.249 64.854 1.00 55.88 74 PRO A C 1
ATOM 560 O O . PRO A 1 74 ? 73.664 43.605 64.799 1.00 54.47 74 PRO A O 1
ATOM 564 N N . GLY A 1 75 ? 75.649 44.058 65.794 1.00 55.81 75 GLY A N 1
ATOM 565 C CA . GLY A 1 75 ? 75.451 43.065 66.842 1.00 55.51 75 GLY A CA 1
ATOM 566 C C . GLY A 1 75 ? 75.695 41.603 66.468 1.00 55.39 75 GLY A C 1
ATOM 567 O O . GLY A 1 75 ? 75.562 40.729 67.323 1.00 54.49 75 GLY A O 1
ATOM 568 N N . VAL A 1 76 ? 76.035 41.321 65.209 1.00 54.30 76 VAL A N 1
ATOM 569 C CA . VAL A 1 76 ? 76.303 39.947 64.801 1.00 53.19 76 VAL A CA 1
ATOM 570 C C . VAL A 1 76 ? 77.713 39.577 65.260 1.00 53.94 76 VAL A C 1
ATOM 571 O O . VAL A 1 76 ? 78.681 40.267 64.926 1.00 53.08 76 VAL A O 1
ATOM 575 N N . ARG A 1 77 ? 77.843 38.484 66.010 1.00 54.74 77 ARG A N 1
ATOM 576 C CA . ARG A 1 77 ? 79.158 38.097 66.520 1.00 55.33 77 ARG A CA 1
ATOM 577 C C . ARG A 1 77 ? 79.690 36.807 65.898 1.00 54.25 77 ARG A C 1
ATOM 578 O O . ARG A 1 77 ? 80.845 36.428 66.145 1.00 52.55 77 ARG A O 1
ATOM 586 N N . ARG A 1 78 ? 78.844 36.117 65.126 1.00 53.40 78 ARG A N 1
ATOM 587 C CA . ARG A 1 78 ? 79.267 34.896 64.417 1.00 53.67 78 ARG A CA 1
ATOM 588 C C . ARG A 1 78 ? 78.463 34.750 63.107 1.00 51.11 78 ARG A C 1
ATOM 589 O O . ARG A 1 78 ? 77.223 34.825 63.113 1.00 50.31 78 ARG A O 1
ATOM 597 N N . PRO A 1 79 ? 79.153 34.526 61.971 1.00 48.14 79 PRO A N 1
ATOM 598 C CA . PRO A 1 79 ? 80.604 34.402 61.822 1.00 47.11 79 PRO A CA 1
ATOM 599 C C . PRO A 1 79 ? 81.311 35.760 61.883 1.00 46.13 79 PRO A C 1
ATOM 600 O O . PRO A 1 79 ? 80.746 36.734 62.364 1.00 46.65 79 PRO A O 1
ATOM 604 N N . GLN A 1 80 ? 82.533 35.828 61.372 1.00 45.86 80 GLN A N 1
ATOM 605 C CA . GLN A 1 80 ? 83.297 37.066 61.408 1.00 46.61 80 GLN A CA 1
ATOM 606 C C . GLN A 1 80 ? 83.874 37.500 60.059 1.00 46.16 80 GLN A C 1
ATOM 607 O O . GLN A 1 80 ? 84.094 36.675 59.156 1.00 45.98 80 GLN A O 1
ATOM 613 N N . VAL A 1 81 ? 84.117 38.803 59.928 1.00 45.11 81 VAL A N 1
ATOM 614 C CA . VAL A 1 81 ? 84.673 39.364 58.699 1.00 44.67 81 VAL A CA 1
ATOM 615 C C . VAL A 1 81 ? 85.947 38.606 58.381 1.00 43.66 81 VAL A C 1
ATOM 616 O O . VAL A 1 81 ? 86.817 38.472 59.241 1.00 44.19 81 VAL A O 1
ATOM 620 N N . GLY A 1 82 ? 86.056 38.105 57.156 1.00 42.27 82 GLY A N 1
ATOM 621 C CA . GLY A 1 82 ? 87.240 37.355 56.771 1.00 41.58 82 GLY A CA 1
ATOM 622 C C . GLY A 1 82 ? 86.998 35.849 56.751 1.00 41.76 82 GLY A C 1
ATOM 623 O O . GLY A 1 82 ? 87.802 35.092 56.174 1.00 42.14 82 GLY A O 1
ATOM 624 N N . ASP A 1 83 ? 85.900 35.407 57.369 1.00 39.70 83 ASP A N 1
ATOM 625 C CA . ASP A 1 83 ? 85.599 33.980 57.413 1.00 39.30 83 ASP A CA 1
ATOM 626 C C . ASP A 1 83 ? 85.150 33.465 56.046 1.00 38.42 83 ASP A C 1
ATOM 627 O O . ASP A 1 83 ? 84.388 34.139 55.339 1.00 37.46 83 ASP A O 1
ATOM 632 N N . HIS A 1 84 ? 85.645 32.278 55.685 1.00 37.03 84 HIS A N 1
ATOM 633 C CA . HIS A 1 84 ? 85.283 31.597 54.441 1.00 37.51 84 HIS A CA 1
ATOM 634 C C . HIS A 1 84 ? 84.057 30.770 54.806 1.00 38.02 84 HIS A C 1
ATOM 635 O O . HIS A 1 84 ? 84.107 29.981 55.745 1.00 40.56 84 HIS A O 1
ATOM 642 N N . VAL A 1 85 ? 82.959 30.914 54.088 1.00 36.77 85 VAL A N 1
ATOM 643 C CA . VAL A 1 85 ? 81.792 30.142 54.468 1.00 36.09 85 VAL A CA 1
ATOM 644 C C . VAL A 1 85 ? 80.992 29.525 53.340 1.00 36.34 85 VAL A C 1
ATOM 645 O O . VAL A 1 85 ? 81.114 29.917 52.171 1.00 36.84 85 VAL A O 1
ATOM 649 N N . SER A 1 86 ? 80.184 28.536 53.707 1.00 34.55 86 SER A N 1
ATOM 650 C CA . SER A 1 86 ? 79.288 27.888 52.764 1.00 34.46 86 SER A CA 1
ATOM 651 C C . SER A 1 86 ? 77.932 28.228 53.337 1.00 35.20 86 SER A C 1
ATOM 652 O O . SER A 1 86 ? 77.824 28.569 54.514 1.00 35.12 86 SER A O 1
ATOM 655 N N . LEU A 1 87 ? 76.898 28.150 52.518 1.00 35.10 87 LEU A N 1
ATOM 656 C CA . LEU A 1 87 ? 75.574 28.499 52.985 1.00 37.21 87 LEU A CA 1
ATOM 657 C C . LEU A 1 87 ? 74.548 27.382 53.000 1.00 36.47 87 LEU A C 1
ATOM 658 O O . LEU A 1 87 ? 74.491 26.559 52.081 1.00 36.30 87 LEU A O 1
ATOM 663 N N . GLU A 1 88 ? 73.746 27.362 54.062 1.00 35.83 88 GLU A N 1
ATOM 664 C CA . GLU A 1 88 ? 72.643 26.419 54.165 1.00 34.80 88 GLU A CA 1
ATOM 665 C C . GLU A 1 88 ? 71.550 27.245 53.510 1.00 35.06 88 GLU A C 1
ATOM 666 O O . GLU A 1 88 ? 71.287 28.370 53.936 1.00 34.04 88 GLU A O 1
ATOM 672 N N . SER A 1 89 ? 70.929 26.702 52.473 1.00 36.06 89 SER A N 1
ATOM 673 C CA . SER A 1 89 ? 69.886 27.419 51.729 1.00 37.47 89 SER A CA 1
ATOM 674 C C . SER A 1 89 ? 68.550 27.557 52.449 1.00 39.34 89 SER A C 1
ATOM 675 O O . SER A 1 89 ? 67.789 28.500 52.202 1.00 40.72 89 SER A O 1
ATOM 678 N N . HIS A 1 90 ? 68.247 26.601 53.314 1.00 39.56 90 HIS A N 1
ATOM 679 C CA . HIS A 1 90 ? 67.003 26.641 54.064 1.00 39.68 90 HIS A CA 1
ATOM 680 C C . HIS A 1 90 ? 67.069 27.627 55.238 1.00 40.34 90 HIS A C 1
ATOM 681 O O . HIS A 1 90 ? 67.932 27.516 56.109 1.00 38.58 90 HIS A O 1
ATOM 688 N N . ILE A 1 91 ? 66.176 28.610 55.234 1.00 40.92 91 ILE A N 1
ATOM 689 C CA . ILE A 1 91 ? 66.106 29.574 56.333 1.00 42.78 91 ILE A CA 1
ATOM 690 C C . ILE A 1 91 ? 64.898 29.119 57.141 1.00 43.19 91 ILE A C 1
ATOM 691 O O . ILE A 1 91 ? 63.770 29.192 56.670 1.00 43.08 91 ILE A O 1
ATOM 696 N N . VAL A 1 92 ? 65.128 28.628 58.348 1.00 44.42 92 VAL A N 1
ATOM 697 C CA . VAL A 1 92 ? 64.019 28.100 59.126 1.00 46.86 92 VAL A CA 1
ATOM 698 C C . VAL A 1 92 ? 63.332 29.071 60.075 1.00 49.27 92 VAL A C 1
ATOM 699 O O . VAL A 1 92 ? 63.981 29.950 60.657 1.00 49.61 92 VAL A O 1
ATOM 703 N N . CYS A 1 93 ? 62.012 28.894 60.224 1.00 50.62 93 CYS A N 1
ATOM 704 C CA . CYS A 1 93 ? 61.186 29.772 61.065 1.00 52.87 93 CYS A CA 1
ATOM 705 C C . CYS A 1 93 ? 61.356 29.682 62.600 1.00 54.49 93 CYS A C 1
ATOM 706 O O . CYS A 1 93 ? 61.119 30.676 63.300 1.00 55.86 93 CYS A O 1
ATOM 709 N N . HIS A 1 94 ? 61.778 28.528 63.121 1.00 55.44 94 HIS A N 1
ATOM 710 C CA . HIS A 1 94 ? 61.960 28.363 64.569 1.00 56.42 94 HIS A CA 1
ATOM 711 C C . HIS A 1 94 ? 60.617 28.595 65.280 1.00 57.14 94 HIS A C 1
ATOM 712 O O . HIS A 1 94 ? 60.569 29.006 66.446 1.00 57.94 94 HIS A O 1
ATOM 719 N N . ALA A 1 95 ? 59.518 28.363 64.569 1.00 57.45 95 ALA A N 1
ATOM 720 C CA . ALA A 1 95 ? 58.199 28.559 65.173 1.00 57.13 95 ALA A CA 1
ATOM 721 C C . ALA A 1 95 ? 57.133 27.631 64.579 1.00 56.63 95 ALA A C 1
ATOM 722 O O . ALA A 1 95 ? 56.022 28.086 64.243 1.00 57.75 95 ALA A O 1
ATOM 724 N N . CYS A 1 96 ? 57.462 26.343 64.453 1.00 54.11 96 CYS A N 1
ATOM 725 C CA . CYS A 1 96 ? 56.520 25.379 63.907 1.00 52.59 96 CYS A CA 1
ATOM 726 C C . CYS A 1 96 ? 56.768 24.014 64.546 1.00 51.91 96 CYS A C 1
ATOM 727 O O . CYS A 1 96 ? 57.773 23.805 65.236 1.00 52.39 96 CYS A O 1
ATOM 730 N N . PRO A 1 97 ? 55.842 23.070 64.353 1.00 50.84 97 PRO A N 1
ATOM 731 C CA . PRO A 1 97 ? 56.035 21.741 64.940 1.00 50.01 97 PRO A CA 1
ATOM 732 C C . PRO A 1 97 ? 57.346 21.119 64.464 1.00 49.14 97 PRO A C 1
ATOM 733 O O . PRO A 1 97 ? 58.054 20.477 65.243 1.00 47.35 97 PRO A O 1
ATOM 737 N N . ALA A 1 98 ? 57.684 21.333 63.191 1.00 47.49 98 ALA A N 1
ATOM 738 C CA . ALA A 1 98 ? 58.915 20.778 62.640 1.00 46.55 98 ALA A CA 1
ATOM 739 C C . ALA A 1 98 ? 60.193 21.294 63.327 1.00 47.00 98 ALA A C 1
ATOM 740 O O . ALA A 1 98 ? 61.101 20.502 63.617 1.00 44.38 98 ALA A O 1
ATOM 742 N N . CYS A 1 99 ? 60.278 22.604 63.580 1.00 47.56 99 CYS A N 1
ATOM 743 C CA . CYS A 1 99 ? 61.474 23.155 64.239 1.00 49.65 99 CYS A CA 1
ATOM 744 C C . CYS A 1 99 ? 61.543 22.744 65.706 1.00 51.20 99 CYS A C 1
ATOM 745 O O . CYS A 1 99 ? 62.605 22.405 66.223 1.00 51.49 99 CYS A O 1
ATOM 748 N N . ARG A 1 100 ? 60.407 22.773 66.386 1.00 53.69 100 ARG A N 1
ATOM 749 C CA . ARG A 1 100 ? 60.395 22.384 67.797 1.00 54.91 100 ARG A CA 1
ATOM 750 C C . ARG A 1 100 ? 60.985 20.987 67.934 1.00 54.67 100 ARG A C 1
ATOM 751 O O . ARG A 1 100 ? 61.865 20.737 68.789 1.00 54.53 100 ARG A O 1
ATOM 759 N N . THR A 1 101 ? 60.505 20.088 67.067 1.00 53.06 101 THR A N 1
ATOM 760 C CA . THR A 1 101 ? 60.930 18.690 67.065 1.00 51.65 101 THR A CA 1
ATOM 761 C C . THR A 1 101 ? 62.337 18.492 66.592 1.00 50.06 101 THR A C 1
ATOM 762 O O . THR A 1 101 ? 62.829 17.358 66.609 1.00 50.67 101 THR A O 1
ATOM 766 N N . GLY A 1 102 ? 62.980 19.570 66.142 1.00 48.08 102 GLY A N 1
ATOM 767 C CA . GLY A 1 102 ? 64.345 19.448 65.658 1.00 46.17 102 GLY A CA 1
ATOM 768 C C . GLY A 1 102 ? 64.433 18.946 64.221 1.00 44.79 102 GLY A C 1
ATOM 769 O O . GLY A 1 102 ? 65.477 18.466 63.774 1.00 43.95 102 GLY A O 1
ATOM 770 N N . ASN A 1 103 ? 63.320 19.032 63.498 1.00 43.56 103 ASN A N 1
ATOM 771 C CA . ASN A 1 103 ? 63.310 18.623 62.103 1.00 42.49 103 ASN A CA 1
ATOM 772 C C . ASN A 1 103 ? 63.265 19.890 61.243 1.00 41.36 103 ASN A C 1
ATOM 773 O O . ASN A 1 103 ? 62.322 20.108 60.479 1.00 40.17 103 ASN A O 1
ATOM 778 N N . TYR A 1 104 ? 64.303 20.717 61.404 1.00 39.74 104 TYR A N 1
ATOM 779 C CA . TYR A 1 104 ? 64.444 21.989 60.696 1.00 40.10 104 TYR A CA 1
ATOM 780 C C . TYR A 1 104 ? 64.504 21.822 59.187 1.00 39.58 104 TYR A C 1
ATOM 781 O O . TYR A 1 104 ? 64.148 22.745 58.437 1.00 38.49 104 TYR A O 1
ATOM 790 N N . HIS A 1 105 ? 64.978 20.655 58.741 1.00 38.34 105 HIS A N 1
ATOM 791 C CA . HIS A 1 105 ? 65.097 20.387 57.318 1.00 38.34 105 HIS A CA 1
ATOM 792 C C . HIS A 1 105 ? 63.728 20.345 56.641 1.00 38.23 105 HIS A C 1
ATOM 793 O O . HIS A 1 105 ? 63.640 20.362 55.413 1.00 37.07 105 HIS A O 1
ATOM 800 N N . VAL A 1 106 ? 62.664 20.304 57.446 1.00 39.05 106 VAL A N 1
ATOM 801 C CA . VAL A 1 106 ? 61.305 20.286 56.915 1.00 40.72 106 VAL A CA 1
ATOM 802 C C . VAL A 1 106 ? 60.359 21.326 57.528 1.00 40.55 106 VAL A C 1
ATOM 803 O O . VAL A 1 106 ? 59.141 21.135 57.599 1.00 39.01 106 VAL A O 1
ATOM 807 N N . CYS A 1 107 ? 60.941 22.444 57.943 1.00 42.49 107 CYS A N 1
ATOM 808 C CA . CYS A 1 107 ? 60.189 23.563 58.515 1.00 43.96 107 CYS A CA 1
ATOM 809 C C . CYS A 1 107 ? 59.045 23.927 57.553 1.00 45.06 107 CYS A C 1
ATOM 810 O O . CYS A 1 107 ? 59.279 24.110 56.346 1.00 44.37 107 CYS A O 1
ATOM 813 N N . LEU A 1 108 ? 57.809 24.010 58.056 1.00 47.28 108 LEU A N 1
ATOM 814 C CA . LEU A 1 108 ? 56.696 24.362 57.161 1.00 49.50 108 LEU A CA 1
ATOM 815 C C . LEU A 1 108 ? 56.801 25.789 56.656 1.00 49.54 108 LEU A C 1
ATOM 816 O O . LEU A 1 108 ? 56.067 26.188 55.743 1.00 48.66 108 LEU A O 1
ATOM 821 N N . ASN A 1 109 ? 57.712 26.555 57.248 1.00 50.17 109 ASN A N 1
ATOM 822 C CA . ASN A 1 109 ? 57.895 27.938 56.841 1.00 51.80 109 ASN A CA 1
ATOM 823 C C . ASN A 1 109 ? 59.263 28.161 56.246 1.00 52.27 109 ASN A C 1
ATOM 824 O O . ASN A 1 109 ? 59.838 29.252 56.333 1.00 52.05 109 ASN A O 1
ATOM 829 N N . THR A 1 110 ? 59.785 27.108 55.638 1.00 52.54 110 THR A N 1
ATOM 830 C CA . THR A 1 110 ? 61.098 27.189 55.031 1.00 52.43 110 THR A CA 1
ATOM 831 C C . THR A 1 110 ? 61.144 28.258 53.951 1.00 51.27 110 THR A C 1
ATOM 832 O O . THR A 1 110 ? 60.283 28.315 53.079 1.00 50.65 110 THR A O 1
ATOM 836 N N . GLN A 1 111 ? 62.149 29.115 54.052 1.00 50.60 111 GLN A N 1
ATOM 837 C CA . GLN A 1 111 ? 62.414 30.176 53.080 1.00 49.68 111 GLN A CA 1
ATOM 838 C C . GLN A 1 111 ? 63.766 29.780 52.479 1.00 48.19 111 GLN A C 1
ATOM 839 O O . GLN A 1 111 ? 64.773 29.715 53.207 1.00 47.98 111 GLN A O 1
ATOM 845 N N . ILE A 1 112 ? 63.785 29.497 51.177 1.00 46.02 112 ILE A N 1
ATOM 846 C CA . ILE A 1 112 ? 65.013 29.091 50.502 1.00 44.09 112 ILE A CA 1
ATOM 847 C C . ILE A 1 112 ? 65.788 30.217 49.819 1.00 43.96 112 ILE A C 1
ATOM 848 O O . ILE A 1 112 ? 65.223 31.051 49.125 1.00 43.35 112 ILE A O 1
ATOM 853 N N . LEU A 1 113 ? 67.093 30.224 50.033 1.00 43.33 113 LEU A N 1
ATOM 854 C CA . LEU A 1 113 ? 67.971 31.204 49.421 1.00 42.20 113 LEU A CA 1
ATOM 855 C C . LEU A 1 113 ? 67.964 30.938 47.912 1.00 42.59 113 LEU A C 1
ATOM 856 O O . LEU A 1 113 ? 68.118 29.792 47.462 1.00 40.97 113 LEU A O 1
ATOM 861 N N . GLY A 1 114 ? 67.750 31.986 47.125 1.00 42.80 114 GLY A N 1
ATOM 862 C CA . GLY A 1 114 ? 67.747 31.806 45.686 1.00 42.11 114 GLY A CA 1
ATOM 863 C C . GLY A 1 114 ? 66.455 31.307 45.081 1.00 43.01 114 GLY A C 1
ATOM 864 O O . GLY A 1 114 ? 66.447 30.900 43.924 1.00 43.58 114 GLY A O 1
ATOM 865 N N . VAL A 1 115 ? 65.368 31.267 45.845 1.00 44.07 115 VAL A N 1
ATOM 866 C CA . VAL A 1 115 ? 64.095 30.859 45.257 1.00 45.69 115 VAL A CA 1
ATOM 867 C C . VAL A 1 115 ? 63.008 31.722 45.863 1.00 46.74 115 VAL A C 1
ATOM 868 O O . VAL A 1 115 ? 62.153 32.220 45.141 1.00 48.14 115 VAL A O 1
ATOM 872 N N . ASP A 1 116 ? 63.042 31.919 47.176 1.00 46.63 116 ASP A N 1
ATOM 873 C CA . ASP A 1 116 ? 62.046 32.774 47.821 1.00 47.55 116 ASP A CA 1
ATOM 874 C C . ASP A 1 116 ? 62.666 34.136 48.094 1.00 47.79 116 ASP A C 1
ATOM 875 O O . ASP A 1 116 ? 61.963 35.069 48.458 1.00 48.80 116 ASP A O 1
ATOM 880 N N . ARG A 1 117 ? 63.982 34.242 47.930 1.00 47.98 117 ARG A N 1
ATOM 881 C CA . ARG A 1 117 ? 64.689 35.505 48.151 1.00 48.46 117 ARG A CA 1
ATOM 882 C C . ARG A 1 117 ? 66.074 35.473 47.490 1.00 47.57 117 ARG A C 1
ATOM 883 O O . ARG A 1 117 ? 66.589 34.402 47.167 1.00 47.26 117 ARG A O 1
ATOM 891 N N . ASP A 1 118 ? 66.683 36.641 47.323 1.00 46.38 118 ASP A N 1
ATOM 892 C CA . ASP A 1 118 ? 67.973 36.719 46.657 1.00 46.99 118 ASP A CA 1
ATOM 893 C C . ASP A 1 118 ? 68.968 35.653 47.070 1.00 46.06 118 ASP A C 1
ATOM 894 O O . ASP A 1 118 ? 69.104 35.339 48.253 1.00 45.02 118 ASP A O 1
ATOM 899 N N . GLY A 1 119 ? 69.645 35.107 46.056 1.00 44.90 119 GLY A N 1
ATOM 900 C CA . GLY A 1 119 ? 70.619 34.050 46.235 1.00 43.75 119 GLY A CA 1
ATOM 901 C C . GLY A 1 119 ? 72.057 34.428 45.953 1.00 42.97 119 GLY A C 1
ATOM 902 O O . GLY A 1 119 ? 72.417 35.602 45.933 1.00 42.82 119 GLY A O 1
ATOM 903 N N . GLY A 1 120 ? 72.888 33.420 45.722 1.00 41.43 120 GLY A N 1
ATOM 904 C CA . GLY A 1 120 ? 74.289 33.686 45.491 1.00 39.38 120 GLY A CA 1
ATOM 905 C C . GLY A 1 120 ? 74.809 33.871 44.083 1.00 37.91 120 GLY A C 1
ATOM 906 O O . GLY A 1 120 ? 76.019 33.975 43.928 1.00 38.56 120 GLY A O 1
ATOM 907 N N . PHE A 1 121 ? 73.948 33.891 43.066 1.00 36.78 121 PHE A N 1
ATOM 908 C CA . PHE A 1 121 ? 74.430 34.106 41.691 1.00 36.76 121 PHE A CA 1
ATOM 909 C C . PHE A 1 121 ? 74.640 35.617 41.553 1.00 37.60 121 PHE A C 1
ATOM 910 O O . PHE A 1 121 ? 73.953 36.294 40.797 1.00 37.45 121 PHE A O 1
ATOM 918 N N . ALA A 1 122 ? 75.594 36.133 42.324 1.00 38.08 122 ALA A N 1
ATOM 919 C CA . ALA A 1 122 ? 75.906 37.554 42.363 1.00 37.17 122 ALA A CA 1
ATOM 920 C C . ALA A 1 122 ? 77.227 37.721 43.105 1.00 37.83 122 ALA A C 1
ATOM 921 O O . ALA A 1 122 ? 77.694 36.802 43.784 1.00 37.13 122 ALA A O 1
ATOM 923 N N . GLU A 1 123 ? 77.835 38.892 42.975 1.00 38.02 123 GLU A N 1
ATOM 924 C CA . GLU A 1 123 ? 79.104 39.138 43.636 1.00 38.70 123 GLU A CA 1
ATOM 925 C C . GLU A 1 123 ? 78.937 39.244 45.156 1.00 38.18 123 GLU A C 1
ATOM 926 O O . GLU A 1 123 ? 79.850 38.928 45.921 1.00 39.02 123 GLU A O 1
ATOM 932 N N . 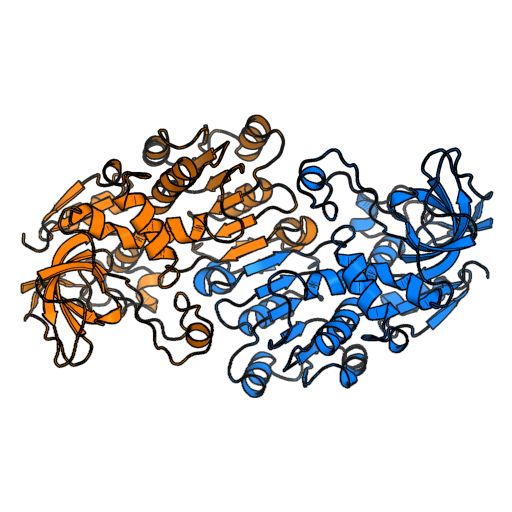TYR A 1 124 ? 77.765 39.688 45.587 1.00 37.61 124 TYR A N 1
ATOM 933 C CA . TYR A 1 124 ? 77.498 39.837 47.002 1.00 37.65 124 TYR A CA 1
ATOM 934 C C . TYR A 1 124 ? 76.089 39.385 47.342 1.00 39.05 124 TYR A C 1
ATOM 935 O O . TYR A 1 124 ? 75.168 39.496 46.530 1.00 40.52 124 TYR A O 1
ATOM 944 N N . VAL A 1 125 ? 75.913 38.858 48.544 1.00 39.56 125 VAL A N 1
ATOM 945 C CA . VAL A 1 125 ? 74.582 38.463 48.959 1.00 39.60 125 VAL A CA 1
ATOM 946 C C . VAL A 1 125 ? 74.454 38.588 50.470 1.00 40.17 125 VAL A C 1
ATOM 947 O O . VAL A 1 125 ? 75.407 38.350 51.229 1.00 41.25 125 VAL A O 1
ATOM 951 N N . VAL A 1 126 ? 73.274 39.017 50.896 1.00 40.49 126 VAL A N 1
ATOM 952 C CA . VAL A 1 126 ? 72.984 39.162 52.313 1.00 40.06 126 VAL A CA 1
ATOM 953 C C . VAL A 1 126 ? 72.174 37.952 52.711 1.00 39.78 126 VAL A C 1
ATOM 954 O O . VAL A 1 126 ? 71.205 37.590 52.018 1.00 38.67 126 VAL A O 1
ATOM 958 N N . VAL A 1 127 ? 72.590 37.330 53.814 1.00 38.59 127 VAL A N 1
ATOM 959 C CA . VAL A 1 127 ? 71.944 36.130 54.335 1.00 38.56 127 VAL A CA 1
ATOM 960 C C . VAL A 1 127 ? 71.949 36.133 55.862 1.00 39.55 127 VAL A C 1
ATOM 961 O O . VAL A 1 127 ? 72.706 36.886 56.497 1.00 39.79 127 VAL A O 1
ATOM 965 N N . PRO A 1 128 ? 71.097 35.292 56.475 1.00 39.01 128 PRO A N 1
ATOM 966 C CA . PRO A 1 128 ? 71.002 35.180 57.934 1.00 39.15 128 PRO A CA 1
ATOM 967 C C . PRO A 1 128 ? 72.337 34.653 58.416 1.00 40.28 128 PRO A C 1
ATOM 968 O O . PRO A 1 128 ? 72.900 33.744 57.792 1.00 40.10 128 PRO A O 1
ATOM 972 N N . ALA A 1 129 ? 72.861 35.213 59.498 1.00 40.97 129 ALA A N 1
ATOM 973 C CA . ALA A 1 129 ? 74.134 34.738 60.035 1.00 41.24 129 ALA A CA 1
ATOM 974 C C . ALA A 1 129 ? 74.067 33.261 60.448 1.00 41.82 129 ALA A C 1
ATOM 975 O O . ALA A 1 129 ? 75.049 32.533 60.311 1.00 42.89 129 ALA A O 1
ATOM 977 N N . GLU A 1 130 ? 72.921 32.810 60.949 1.00 43.13 130 GLU A N 1
ATOM 978 C CA . GLU A 1 130 ? 72.791 31.410 61.372 1.00 44.58 130 GLU A CA 1
ATOM 979 C C . GLU A 1 130 ? 72.886 30.395 60.206 1.00 43.99 130 GLU A C 1
ATOM 980 O O . GLU A 1 130 ? 73.019 29.177 60.430 1.00 44.21 130 GLU A O 1
ATOM 986 N N . ASN A 1 131 ? 72.839 30.882 58.970 1.00 41.92 131 ASN A N 1
ATOM 987 C CA . ASN A 1 131 ? 72.892 29.984 57.810 1.00 40.32 131 ASN A CA 1
ATOM 988 C C . ASN A 1 131 ? 74.291 29.787 57.264 1.00 39.24 131 ASN A C 1
ATOM 989 O O . ASN A 1 131 ? 74.508 29.027 56.300 1.00 38.63 131 ASN A O 1
ATOM 994 N N . ALA A 1 132 ? 75.244 30.469 57.879 1.00 38.46 132 ALA A N 1
ATOM 995 C CA . ALA A 1 132 ? 76.614 30.373 57.421 1.00 38.91 132 ALA A CA 1
ATOM 996 C C . ALA A 1 132 ? 77.400 29.296 58.149 1.00 38.22 132 ALA A C 1
ATOM 997 O O . ALA A 1 132 ? 77.376 29.203 59.375 1.00 37.28 132 ALA A O 1
ATOM 999 N N . TRP A 1 133 ? 78.082 28.469 57.368 1.00 37.70 133 TRP A N 1
ATOM 1000 C CA . TRP A 1 133 ? 78.914 27.416 57.908 1.00 36.94 133 TRP A CA 1
ATOM 1001 C C . TRP A 1 133 ? 80.358 27.818 57.624 1.00 37.37 133 TRP A C 1
ATOM 1002 O O . TRP A 1 133 ? 80.766 27.893 56.465 1.00 38.38 133 TRP A O 1
ATOM 1013 N N . VAL A 1 134 ? 81.127 28.096 58.670 1.00 37.49 134 VAL A N 1
ATOM 1014 C CA . VAL A 1 134 ? 82.524 28.489 58.516 1.00 37.72 134 VAL A CA 1
ATOM 1015 C C . VAL A 1 134 ? 83.403 27.305 58.144 1.00 39.88 134 VAL A C 1
ATOM 1016 O O . VAL A 1 134 ? 83.368 26.258 58.815 1.00 40.91 134 VAL A O 1
ATOM 1020 N N . ASN A 1 135 ? 84.184 27.485 57.072 1.00 40.19 135 ASN A N 1
ATOM 1021 C CA . ASN A 1 135 ? 85.095 26.470 56.526 1.00 40.01 135 ASN A CA 1
ATOM 1022 C C . ASN A 1 135 ? 86.546 26.836 56.748 1.00 40.17 135 ASN A C 1
ATOM 1023 O O . ASN A 1 135 ? 86.881 28.013 56.851 1.00 41.65 135 ASN A O 1
ATOM 1028 N N . PRO A 1 136 ? 87.432 25.831 56.811 1.00 40.45 136 PRO A N 1
ATOM 1029 C CA . PRO A 1 136 ? 88.855 26.137 56.995 1.00 39.97 136 PRO A CA 1
ATOM 1030 C C . PRO A 1 136 ? 89.255 27.019 55.783 1.00 40.76 136 PRO A C 1
ATOM 1031 O O . PRO A 1 136 ? 88.829 26.742 54.643 1.00 39.48 136 PRO A O 1
ATOM 1035 N N . LYS A 1 137 ? 90.058 28.060 56.010 1.00 40.63 137 LYS A N 1
ATOM 1036 C CA . LYS A 1 137 ? 90.463 28.957 54.919 1.00 41.11 137 LYS A CA 1
ATOM 1037 C C . LYS A 1 137 ? 91.057 28.208 53.716 1.00 41.27 137 LYS A C 1
ATOM 1038 O O . LYS A 1 137 ? 90.899 28.658 52.570 1.00 41.55 137 LYS A O 1
ATOM 1044 N N . ASP A 1 138 ? 91.710 27.067 53.952 1.00 39.73 138 ASP A N 1
ATOM 1045 C CA . ASP A 1 138 ? 92.324 26.337 52.842 1.00 39.31 138 ASP A CA 1
ATOM 1046 C C . ASP A 1 138 ? 91.459 25.373 52.034 1.00 38.43 138 ASP A C 1
ATOM 1047 O O . ASP A 1 138 ? 91.975 24.610 51.234 1.00 37.69 138 ASP A O 1
ATOM 1052 N N . LEU A 1 139 ? 90.149 25.397 52.238 1.00 38.03 139 LEU A N 1
ATOM 1053 C CA . LEU A 1 139 ? 89.269 24.535 51.461 1.00 36.91 139 LEU A CA 1
ATOM 1054 C C . LEU A 1 139 ? 88.935 25.328 50.206 1.00 35.61 139 LEU A C 1
ATOM 1055 O O . LEU A 1 139 ? 88.565 26.490 50.298 1.00 34.53 139 LEU A O 1
ATOM 1060 N N . PRO A 1 140 ? 89.055 24.712 49.023 1.00 35.54 140 PRO A N 1
ATOM 1061 C CA . PRO A 1 140 ? 88.733 25.464 47.803 1.00 35.01 140 PRO A CA 1
ATOM 1062 C C . PRO A 1 140 ? 87.274 25.923 47.834 1.00 35.03 140 PRO A C 1
ATOM 1063 O O . PRO A 1 140 ? 86.401 25.172 48.293 1.00 34.83 140 PRO A O 1
ATOM 1067 N N . PHE A 1 141 ? 87.023 27.150 47.365 1.00 32.87 141 PHE A N 1
ATOM 1068 C CA . PHE A 1 141 ? 85.673 27.710 47.325 1.00 30.36 141 PHE A CA 1
ATOM 1069 C C . PHE A 1 141 ? 84.771 26.925 46.395 1.00 30.85 141 PHE A C 1
ATOM 1070 O O . PHE A 1 141 ? 83.560 26.853 46.607 1.00 31.70 141 PHE A O 1
ATOM 1078 N N . GLU A 1 142 ? 85.383 26.347 45.365 1.00 31.24 142 GLU A N 1
ATOM 1079 C CA . GLU A 1 142 ? 84.690 25.554 44.359 1.00 32.90 142 GLU A CA 1
ATOM 1080 C C . GLU A 1 142 ? 84.038 24.354 45.003 1.00 34.37 142 GLU A C 1
ATOM 1081 O O . GLU A 1 142 ? 82.894 24.022 44.694 1.00 35.41 142 GLU A O 1
ATOM 1087 N N . VAL A 1 143 ? 84.791 23.696 45.881 1.00 34.11 143 VAL A N 1
ATOM 1088 C CA . VAL A 1 143 ? 84.293 22.535 46.601 1.00 34.84 143 VAL A CA 1
ATOM 1089 C C . VAL A 1 143 ? 83.307 23.000 47.680 1.00 35.28 143 VAL A C 1
ATOM 1090 O O . VAL A 1 143 ? 82.253 22.388 47.877 1.00 34.74 143 VAL A O 1
ATOM 1094 N N . ALA A 1 144 ? 83.650 24.098 48.351 1.00 33.76 144 ALA A N 1
ATOM 1095 C CA . ALA A 1 144 ? 82.810 24.663 49.394 1.00 33.75 144 ALA A CA 1
ATOM 1096 C C . ALA A 1 144 ? 81.447 25.014 48.838 1.00 33.12 144 ALA A C 1
ATOM 1097 O O . ALA A 1 144 ? 80.445 24.958 49.549 1.00 35.32 144 ALA A O 1
ATOM 1099 N N . ALA A 1 145 ? 81.414 25.364 47.553 1.00 32.68 145 ALA A N 1
ATOM 1100 C CA . ALA A 1 145 ? 80.176 25.736 46.871 1.00 32.18 145 ALA A CA 1
ATOM 1101 C C . ALA A 1 145 ? 79.190 24.583 46.701 1.00 32.07 145 ALA A C 1
ATOM 1102 O O . ALA A 1 145 ? 77.993 24.801 46.570 1.00 32.17 145 ALA A O 1
ATOM 1104 N N . ILE A 1 146 ? 79.682 23.357 46.690 1.00 31.67 146 ILE A N 1
ATOM 1105 C CA . ILE A 1 146 ? 78.783 22.229 46.535 1.00 32.67 146 ILE A CA 1
ATOM 1106 C C . ILE A 1 146 ? 78.512 21.445 47.844 1.00 32.76 146 ILE A C 1
ATOM 1107 O O . ILE A 1 146 ? 77.965 20.350 47.797 1.00 33.34 146 ILE A O 1
ATOM 1112 N N . LEU A 1 147 ? 78.876 22.003 49.001 1.00 32.11 147 LEU A N 1
ATOM 1113 C CA . LEU A 1 147 ? 78.621 21.317 50.273 1.00 31.33 147 LEU A CA 1
ATOM 1114 C C . LEU A 1 147 ? 77.122 21.159 50.550 1.00 32.74 147 LEU A C 1
ATOM 1115 O O . LEU A 1 147 ? 76.710 20.200 51.204 1.00 34.40 147 LEU A O 1
ATOM 1120 N N . GLU A 1 148 ? 76.313 22.087 50.041 1.00 33.76 148 GLU A N 1
ATOM 1121 C CA . GLU A 1 148 ? 74.871 22.028 50.234 1.00 35.55 148 GLU A CA 1
ATOM 1122 C C . GLU A 1 148 ? 74.300 20.764 49.558 1.00 34.53 148 GLU A C 1
ATOM 1123 O O . GLU A 1 148 ? 73.667 19.940 50.216 1.00 35.05 148 GLU A O 1
ATOM 1129 N N . PRO A 1 149 ? 74.503 20.600 48.232 1.00 33.63 149 PRO A N 1
ATOM 1130 C CA . PRO A 1 149 ? 73.986 19.399 47.562 1.00 33.22 149 PRO A CA 1
ATOM 1131 C C . PRO A 1 149 ? 74.662 18.102 48.085 1.00 33.35 149 PRO A C 1
ATOM 1132 O O . PRO A 1 149 ? 74.068 17.028 48.045 1.00 32.91 149 PRO A O 1
ATOM 1136 N N . PHE A 1 150 ? 75.909 18.212 48.544 1.00 31.31 150 PHE A N 1
ATOM 1137 C CA . PHE A 1 150 ? 76.630 17.074 49.108 1.00 31.91 150 PHE A CA 1
ATOM 1138 C C . PHE A 1 150 ? 75.916 16.648 50.414 1.00 33.48 150 PHE A C 1
ATOM 1139 O O . PHE A 1 150 ? 75.824 15.458 50.738 1.00 33.18 150 PHE A O 1
ATOM 1147 N N . GLY A 1 151 ? 75.423 17.644 51.156 1.00 31.56 151 GLY A N 1
ATOM 1148 C CA . GLY A 1 151 ? 74.712 17.385 52.382 1.00 29.80 151 GLY A CA 1
ATOM 1149 C C . GLY A 1 151 ? 73.486 16.540 52.117 1.00 31.68 151 GLY A C 1
ATOM 1150 O O . GLY A 1 151 ? 73.115 15.717 52.951 1.00 30.91 151 GLY A O 1
ATOM 1151 N N . ASN A 1 152 ? 72.845 16.742 50.963 1.00 32.13 152 ASN A N 1
ATOM 1152 C CA . ASN A 1 152 ? 71.659 15.956 50.613 1.00 31.85 152 ASN A CA 1
ATOM 1153 C C . ASN A 1 152 ? 72.036 14.489 50.549 1.00 31.90 152 ASN A C 1
ATOM 1154 O O . ASN A 1 152 ? 71.299 13.627 51.022 1.00 31.62 152 ASN A O 1
ATOM 1159 N N . ALA A 1 153 ? 73.190 14.216 49.957 1.00 29.60 153 ALA A N 1
ATOM 1160 C CA . ALA A 1 153 ? 73.669 12.847 49.835 1.00 29.99 153 ALA A CA 1
ATOM 1161 C C . ALA A 1 153 ? 73.984 12.294 51.221 1.00 29.41 153 ALA A C 1
ATOM 1162 O O . ALA A 1 153 ? 73.549 11.193 51.571 1.00 30.50 153 ALA A O 1
ATOM 1164 N N . VAL A 1 154 ? 74.740 13.072 51.991 1.00 29.54 154 VAL A N 1
ATOM 1165 C CA . VAL A 1 154 ? 75.132 12.699 53.332 1.00 29.43 154 VAL A CA 1
ATOM 1166 C C . VAL A 1 154 ? 73.906 12.343 54.157 1.00 30.55 154 VAL A C 1
ATOM 1167 O O . VAL A 1 154 ? 73.861 11.295 54.806 1.00 32.48 154 VAL A O 1
ATOM 1171 N N . HIS A 1 155 ? 72.909 13.213 54.119 1.00 29.72 155 HIS A N 1
ATOM 1172 C CA . HIS A 1 155 ? 71.685 12.994 54.850 1.00 29.52 155 HIS A CA 1
ATOM 1173 C C . HIS A 1 155 ? 71.036 11.659 54.444 1.00 30.89 155 HIS A C 1
ATOM 1174 O O . HIS A 1 155 ? 70.585 10.898 55.303 1.00 33.19 155 HIS A O 1
ATOM 1181 N N . THR A 1 156 ? 71.009 11.355 53.151 1.00 28.65 156 THR A N 1
ATOM 1182 C CA . THR A 1 156 ? 70.397 10.116 52.677 1.00 29.56 156 THR A CA 1
ATOM 1183 C C . THR A 1 156 ? 71.145 8.856 53.107 1.00 29.94 156 THR A C 1
ATOM 1184 O O . THR A 1 156 ? 70.531 7.855 53.476 1.00 29.60 156 THR A O 1
ATOM 1188 N N . VAL A 1 157 ? 72.470 8.912 53.061 1.00 29.76 157 VAL A N 1
ATOM 1189 C CA . VAL A 1 157 ? 73.314 7.778 53.433 1.00 28.39 157 VAL A CA 1
ATOM 1190 C C . VAL A 1 157 ? 73.314 7.437 54.921 1.00 28.56 157 VAL A C 1
ATOM 1191 O O . VAL A 1 157 ? 73.244 6.267 55.291 1.00 27.60 157 VAL A O 1
ATOM 1195 N N . TYR A 1 158 ? 73.392 8.459 55.765 1.00 28.42 158 TYR A N 1
ATOM 1196 C CA . TYR A 1 158 ? 73.437 8.257 57.216 1.00 27.06 158 TYR A CA 1
ATOM 1197 C C . TYR A 1 158 ? 72.086 8.174 57.915 1.00 26.48 158 TYR A C 1
ATOM 1198 O O . TYR A 1 158 ? 72.013 7.950 59.107 1.00 24.11 158 TYR A O 1
ATOM 1207 N N . ALA A 1 159 ? 71.017 8.348 57.147 1.00 27.80 159 ALA A N 1
ATOM 1208 C CA . ALA A 1 159 ? 69.672 8.229 57.672 1.00 26.01 159 ALA A CA 1
ATOM 1209 C C . ALA A 1 159 ? 69.526 6.764 58.113 1.00 27.02 159 ALA A C 1
ATOM 1210 O O . ALA A 1 159 ? 70.325 5.912 57.736 1.00 23.85 159 ALA A O 1
ATOM 1212 N N . GLY A 1 160 ? 68.508 6.486 58.920 1.00 27.00 160 GLY A N 1
ATOM 1213 C CA . GLY A 1 160 ? 68.286 5.136 59.394 1.00 28.38 160 GLY A CA 1
ATOM 1214 C C . GLY A 1 160 ? 69.513 4.505 60.031 1.00 29.24 160 GLY A C 1
ATOM 1215 O O . GLY A 1 160 ? 70.204 5.137 60.842 1.00 30.07 160 GLY A O 1
ATOM 1216 N N . SER A 1 161 ? 69.791 3.265 59.647 1.00 27.98 161 SER A N 1
ATOM 1217 C CA . SER A 1 161 ? 70.918 2.522 60.184 1.00 28.40 161 SER A CA 1
ATOM 1218 C C . SER A 1 161 ? 72.269 2.765 59.512 1.00 29.00 161 SER A C 1
ATOM 1219 O O . SER A 1 161 ? 73.209 2.013 59.744 1.00 28.02 161 SER A O 1
ATOM 1222 N N . GLY A 1 162 ? 72.381 3.805 58.688 1.00 28.61 162 GLY A N 1
ATOM 1223 C CA . GLY A 1 162 ? 73.653 4.062 58.030 1.00 27.03 162 GLY A CA 1
ATOM 1224 C C . GLY A 1 162 ? 74.008 3.030 56.971 1.00 27.90 162 GLY A C 1
ATOM 1225 O O . GLY A 1 162 ? 73.130 2.351 56.433 1.00 28.68 162 GLY A O 1
ATOM 1226 N N . VAL A 1 163 ? 75.295 2.883 56.679 1.00 27.91 163 VAL A N 1
ATOM 1227 C CA . VAL A 1 163 ? 75.708 1.941 55.646 1.00 28.87 163 VAL A CA 1
ATOM 1228 C C . VAL A 1 163 ? 76.976 1.156 55.923 1.00 27.91 163 VAL A C 1
ATOM 1229 O O . VAL A 1 163 ? 77.340 0.295 55.139 1.00 27.32 163 VAL A O 1
ATOM 1233 N N . SER A 1 164 ? 77.657 1.458 57.019 1.00 27.98 164 SER A N 1
ATOM 1234 C CA . SER A 1 164 ? 78.903 0.772 57.348 1.00 28.97 164 SER A CA 1
ATOM 1235 C C . SER A 1 164 ? 78.726 -0.747 57.505 1.00 29.76 164 SER A C 1
ATOM 1236 O O . SER A 1 164 ? 77.835 -1.227 58.214 1.00 31.90 164 SER A O 1
ATOM 1239 N N . GLY A 1 165 ? 79.570 -1.501 56.817 1.00 29.36 165 GLY A N 1
ATOM 1240 C CA . GLY A 1 165 ? 79.497 -2.943 56.899 1.00 29.08 165 GLY A CA 1
ATOM 1241 C C . GLY A 1 165 ? 78.235 -3.503 56.286 1.00 30.85 165 GLY A C 1
ATOM 1242 O O . GLY A 1 165 ? 77.869 -4.634 56.576 1.00 30.53 165 GLY A O 1
ATOM 1243 N N . LYS A 1 166 ? 77.581 -2.718 55.433 1.00 30.27 166 LYS A N 1
ATOM 1244 C CA . LYS A 1 166 ? 76.336 -3.139 54.781 1.00 31.09 166 LYS A CA 1
ATOM 1245 C C . LYS A 1 166 ? 76.370 -3.146 53.237 1.00 31.50 166 LYS A C 1
ATOM 1246 O O . LYS A 1 166 ? 77.117 -2.389 52.612 1.00 31.35 166 LYS A O 1
ATOM 1252 N N . SER A 1 167 ? 75.548 -4.000 52.634 1.00 30.50 167 SER A N 1
ATOM 1253 C CA . SER A 1 167 ? 75.468 -4.069 51.184 1.00 29.32 167 SER A CA 1
ATOM 1254 C C . SER A 1 167 ? 74.536 -2.942 50.756 1.00 28.90 167 SER A C 1
ATOM 1255 O O . SER A 1 167 ? 73.447 -2.774 51.304 1.00 29.87 167 SER A O 1
ATOM 1258 N N . VAL A 1 168 ? 74.985 -2.161 49.784 1.00 29.10 168 VAL A N 1
ATOM 1259 C CA . VAL A 1 168 ? 74.216 -1.022 49.300 1.00 29.24 168 VAL A CA 1
ATOM 1260 C C . VAL A 1 168 ? 73.958 -0.934 47.788 1.00 28.80 168 VAL A C 1
ATOM 1261 O O . VAL A 1 168 ? 74.844 -1.165 46.978 1.00 29.54 168 VAL A O 1
ATOM 1265 N N . LEU A 1 169 ? 72.720 -0.613 47.428 1.00 29.12 169 LEU A N 1
ATOM 1266 C CA . LEU A 1 169 ? 72.334 -0.401 46.041 1.00 28.69 169 LEU A CA 1
ATOM 1267 C C . LEU A 1 169 ? 71.914 1.058 45.937 1.00 29.44 169 LEU A C 1
ATOM 1268 O O . LEU A 1 169 ? 71.071 1.528 46.697 1.00 28.98 169 LEU A O 1
ATOM 1273 N N . ILE A 1 170 ? 72.525 1.768 44.997 1.00 30.26 170 ILE A N 1
ATOM 1274 C CA . ILE A 1 170 ? 72.226 3.168 44.742 1.00 29.64 170 ILE A CA 1
ATOM 1275 C C . ILE A 1 170 ? 71.668 3.242 43.332 1.00 30.56 170 ILE A C 1
ATOM 1276 O O . ILE A 1 170 ? 72.322 2.809 42.393 1.00 30.78 170 ILE A O 1
ATOM 1281 N N . THR A 1 171 ? 70.455 3.764 43.195 1.00 30.14 171 THR A N 1
ATOM 1282 C CA . THR A 1 171 ? 69.843 3.946 41.891 1.00 32.37 171 THR A CA 1
ATOM 1283 C C . THR A 1 171 ? 69.858 5.451 41.594 1.00 34.52 171 THR A C 1
ATOM 1284 O O . THR A 1 171 ? 69.297 6.249 42.343 1.00 33.93 171 THR A O 1
ATOM 1288 N N . GLY A 1 172 ? 70.534 5.818 40.503 1.00 35.61 172 GLY A N 1
ATOM 1289 C CA . GLY A 1 172 ? 70.645 7.201 40.092 1.00 35.08 172 GLY A CA 1
ATOM 1290 C C . GLY A 1 172 ? 72.078 7.653 40.266 1.00 36.32 172 GLY A C 1
ATOM 1291 O O . GLY A 1 172 ? 72.536 7.792 41.405 1.00 35.25 172 GLY A O 1
ATOM 1292 N N . ALA A 1 173 ? 72.785 7.871 39.153 1.00 35.43 173 ALA A N 1
ATOM 1293 C CA . ALA A 1 173 ? 74.177 8.303 39.194 1.00 35.31 173 ALA A CA 1
ATOM 1294 C C . ALA A 1 173 ? 74.340 9.769 38.834 1.00 36.10 173 ALA A C 1
ATOM 1295 O O . ALA A 1 173 ? 75.405 10.194 38.383 1.00 34.55 173 ALA A O 1
ATOM 1297 N N . GLY A 1 174 ? 73.268 10.535 39.024 1.00 35.61 174 GLY A N 1
ATOM 1298 C CA . GLY A 1 174 ? 73.340 11.961 38.789 1.00 35.41 174 GLY A CA 1
ATOM 1299 C C . GLY A 1 174 ? 74.298 12.562 39.823 1.00 35.87 174 GLY A C 1
ATOM 1300 O O . GLY A 1 174 ? 74.860 11.832 40.630 1.00 35.75 174 GLY A O 1
ATOM 1301 N N . PRO A 1 175 ? 74.494 13.886 39.851 1.00 36.80 175 PRO A N 1
ATOM 1302 C CA . PRO A 1 175 ? 75.421 14.483 40.826 1.00 35.92 175 PRO A CA 1
ATOM 1303 C C . PRO A 1 175 ? 75.296 14.041 42.291 1.00 36.17 175 PRO A C 1
ATOM 1304 O O . PRO A 1 175 ? 76.285 13.652 42.912 1.00 35.32 175 PRO A O 1
ATOM 1308 N N . ILE A 1 176 ? 74.095 14.116 42.851 1.00 34.90 176 ILE A N 1
ATOM 1309 C CA . ILE A 1 176 ? 73.925 13.742 44.242 1.00 34.41 176 ILE A CA 1
ATOM 1310 C C . ILE A 1 176 ? 74.185 12.260 44.489 1.00 33.91 176 ILE A C 1
ATOM 1311 O O . ILE A 1 176 ? 74.930 11.892 45.412 1.00 32.53 176 ILE A O 1
ATOM 1316 N N . GLY A 1 177 ? 73.591 11.420 43.649 1.00 33.13 177 GLY A N 1
ATOM 1317 C CA . GLY A 1 177 ? 73.771 9.986 43.775 1.00 34.16 177 GLY A CA 1
ATOM 1318 C C . GLY A 1 177 ? 75.235 9.605 43.691 1.00 34.81 177 GLY A C 1
ATOM 1319 O O . GLY A 1 177 ? 75.673 8.640 44.325 1.00 36.05 177 GLY A O 1
ATOM 1320 N N . LEU A 1 178 ? 75.991 10.379 42.923 1.00 34.19 178 LEU A N 1
ATOM 1321 C CA . LEU A 1 178 ? 77.403 10.151 42.729 1.00 34.62 178 LEU A CA 1
ATOM 1322 C C . LEU A 1 178 ? 78.161 10.543 43.993 1.00 35.14 178 LEU A C 1
ATOM 1323 O O . LEU A 1 178 ? 79.137 9.902 44.386 1.00 34.15 178 LEU A O 1
ATOM 1328 N N . MET A 1 179 ? 77.729 11.631 44.613 1.00 34.85 179 MET A N 1
ATOM 1329 C CA . MET A 1 179 ? 78.342 12.060 45.850 1.00 35.23 179 MET A CA 1
ATOM 1330 C C . MET A 1 179 ? 78.007 10.967 46.900 1.00 34.74 179 MET A C 1
ATOM 1331 O O . MET A 1 179 ? 78.827 10.642 47.761 1.00 33.47 179 MET A O 1
ATOM 1336 N N . ALA A 1 180 ? 76.804 10.398 46.803 1.00 33.67 180 ALA A N 1
ATOM 1337 C CA . ALA A 1 180 ? 76.382 9.364 47.733 1.00 32.30 180 ALA A CA 1
ATOM 1338 C C . ALA A 1 180 ? 77.306 8.171 47.589 1.00 33.01 180 ALA A C 1
ATOM 1339 O O . ALA A 1 180 ? 77.720 7.570 48.579 1.00 32.65 180 ALA A O 1
ATOM 1341 N N . ALA A 1 181 ? 77.644 7.846 46.349 1.00 31.67 181 ALA A N 1
ATOM 1342 C CA . ALA A 1 181 ? 78.533 6.732 46.077 1.00 32.06 181 ALA A CA 1
ATOM 1343 C C . ALA A 1 181 ? 79.897 6.964 46.713 1.00 31.84 181 ALA A C 1
ATOM 1344 O O . ALA A 1 181 ? 80.517 6.039 47.231 1.00 32.54 181 ALA A O 1
ATOM 1346 N N . MET A 1 182 ? 80.368 8.197 46.668 1.00 31.36 182 MET A N 1
ATOM 1347 C CA . MET A 1 182 ? 81.653 8.501 47.253 1.00 32.79 182 MET A CA 1
ATOM 1348 C C . MET A 1 182 ? 81.575 8.318 48.757 1.00 33.23 182 MET A C 1
ATOM 1349 O O . MET A 1 182 ? 82.486 7.780 49.379 1.00 33.08 182 MET A O 1
ATOM 1354 N N . VAL A 1 183 ? 80.475 8.771 49.343 1.00 32.26 183 VAL A N 1
ATOM 1355 C CA . VAL A 1 183 ? 80.292 8.659 50.773 1.00 32.11 183 VAL A CA 1
ATOM 1356 C C . VAL A 1 183 ? 80.129 7.213 51.249 1.00 32.88 183 VAL A C 1
ATOM 1357 O O . VAL A 1 183 ? 80.782 6.803 52.212 1.00 33.67 183 VAL A O 1
ATOM 1361 N N . VAL A 1 184 ? 79.282 6.432 50.584 1.00 31.43 184 VAL A N 1
ATOM 1362 C CA . VAL A 1 184 ? 79.082 5.068 51.043 1.00 31.68 184 VAL A CA 1
ATOM 1363 C C . VAL A 1 184 ? 80.354 4.263 50.904 1.00 32.57 184 VAL A C 1
ATOM 1364 O O . VAL A 1 184 ? 80.596 3.334 51.664 1.00 32.88 184 VAL A O 1
ATOM 1368 N N . ARG A 1 185 ? 81.185 4.633 49.942 1.00 33.24 185 ARG A N 1
ATOM 1369 C CA . ARG A 1 185 ? 82.439 3.936 49.760 1.00 33.48 185 ARG A CA 1
ATOM 1370 C C . ARG A 1 185 ? 83.391 4.334 50.888 1.00 34.53 185 ARG A C 1
ATOM 1371 O O . ARG A 1 185 ? 84.121 3.502 51.426 1.00 34.81 185 ARG A O 1
ATOM 1379 N N . ALA A 1 186 ? 83.382 5.613 51.248 1.00 34.43 186 ALA A N 1
ATOM 1380 C CA . ALA A 1 186 ? 84.261 6.080 52.303 1.00 33.92 186 ALA A CA 1
ATOM 1381 C C . ALA A 1 186 ? 83.723 5.705 53.683 1.00 33.22 186 ALA A C 1
ATOM 1382 O O . ALA A 1 186 ? 84.440 5.795 54.671 1.00 34.74 186 ALA A O 1
ATOM 1384 N N . SER A 1 187 ? 82.470 5.272 53.740 1.00 32.09 187 SER A N 1
ATOM 1385 C CA . SER A 1 187 ? 81.871 4.880 55.004 1.00 31.73 187 SER A CA 1
ATOM 1386 C C . SER A 1 187 ? 81.908 3.373 55.264 1.00 32.44 187 SER A C 1
ATOM 1387 O O . SER A 1 187 ? 81.357 2.904 56.253 1.00 33.27 187 SER A O 1
ATOM 1390 N N . GLY A 1 188 ? 82.528 2.617 54.356 1.00 31.09 188 GLY A N 1
ATOM 1391 C CA . GLY A 1 188 ? 82.670 1.189 54.558 1.00 29.24 188 GLY A CA 1
ATOM 1392 C C . GLY A 1 188 ? 81.555 0.274 54.107 1.00 29.43 188 GLY A C 1
ATOM 1393 O O . GLY A 1 188 ? 81.431 -0.836 54.606 1.00 28.83 188 GLY A O 1
ATOM 1394 N N . ALA A 1 189 ? 80.731 0.731 53.179 1.00 27.89 189 ALA A N 1
ATOM 1395 C CA . ALA A 1 189 ? 79.681 -0.107 52.669 1.00 26.38 189 ALA A CA 1
ATOM 1396 C C . ALA A 1 189 ? 80.378 -1.133 51.766 1.00 28.61 189 ALA A C 1
ATOM 1397 O O . ALA A 1 189 ? 81.500 -0.916 51.310 1.00 29.33 189 ALA A O 1
ATOM 1399 N N . GLY A 1 190 ? 79.714 -2.254 51.528 1.00 28.04 190 GLY A N 1
ATOM 1400 C CA . GLY A 1 190 ? 80.277 -3.288 50.694 1.00 29.54 190 GLY A CA 1
ATOM 1401 C C . GLY A 1 190 ? 79.439 -4.552 50.774 1.00 32.13 190 GLY A C 1
ATOM 1402 O O . GLY A 1 190 ? 79.129 -5.037 51.871 1.00 33.25 190 GLY A O 1
ATOM 1403 N N . PRO A 1 191 ? 79.038 -5.114 49.632 1.00 31.90 191 PRO A N 1
ATOM 1404 C CA . PRO A 1 191 ? 79.333 -4.616 48.284 1.00 31.82 191 PRO A CA 1
ATOM 1405 C C . PRO A 1 191 ? 78.527 -3.352 47.949 1.00 32.47 191 PRO A C 1
ATOM 1406 O O . PRO A 1 191 ? 77.408 -3.158 48.433 1.00 30.83 191 PRO A O 1
ATOM 1410 N N . ILE A 1 192 ? 79.104 -2.497 47.111 1.00 32.09 192 ILE A N 1
ATOM 1411 C CA . ILE A 1 192 ? 78.438 -1.278 46.690 1.00 30.18 192 ILE A CA 1
ATOM 1412 C C . ILE A 1 192 ? 78.021 -1.411 45.223 1.00 30.86 192 ILE A C 1
ATOM 1413 O O . ILE A 1 192 ? 78.851 -1.627 44.354 1.00 30.31 192 ILE A O 1
ATOM 1418 N N . LEU A 1 193 ? 76.725 -1.300 44.965 1.00 31.14 193 LEU A N 1
ATOM 1419 C CA . LEU A 1 193 ? 76.183 -1.374 43.609 1.00 30.77 193 LEU A CA 1
ATOM 1420 C C . LEU A 1 193 ? 75.566 -0.033 43.215 1.00 31.94 193 LEU A C 1
ATOM 1421 O O . LEU A 1 193 ? 74.825 0.554 44.006 1.00 30.73 193 LEU A O 1
ATOM 1426 N N . VAL A 1 194 ? 75.868 0.430 41.993 1.00 32.10 194 VAL A N 1
ATOM 1427 C CA . VAL A 1 194 ? 75.327 1.680 41.440 1.00 31.99 194 VAL A CA 1
ATOM 1428 C C . VAL A 1 194 ? 74.692 1.437 40.053 1.00 32.99 194 VAL A C 1
ATOM 1429 O O . VAL A 1 194 ? 75.341 0.969 39.126 1.00 33.80 194 VAL A O 1
ATOM 1433 N N . SER A 1 195 ? 73.413 1.771 39.936 1.00 34.28 195 SER A N 1
ATOM 1434 C CA . SER A 1 195 ? 72.659 1.570 38.726 1.00 35.11 195 SER A CA 1
ATOM 1435 C C . SER A 1 195 ? 72.092 2.868 38.142 1.00 36.42 195 SER A C 1
ATOM 1436 O O . SER A 1 195 ? 71.471 3.674 38.844 1.00 36.13 195 SER A O 1
ATOM 1439 N N . ASP A 1 196 ? 72.296 3.030 36.837 1.00 37.34 196 ASP A N 1
ATOM 1440 C CA . ASP A 1 196 ? 71.851 4.197 36.088 1.00 38.16 196 ASP A CA 1
ATOM 1441 C C . ASP A 1 196 ? 72.014 3.871 34.604 1.00 38.61 196 ASP A C 1
ATOM 1442 O O . ASP A 1 196 ? 73.031 3.305 34.189 1.00 37.81 196 ASP A O 1
ATOM 1447 N N . PRO A 1 197 ? 71.004 4.208 33.785 1.00 39.82 197 PRO A N 1
ATOM 1448 C CA . PRO A 1 197 ? 71.062 3.929 32.343 1.00 40.85 197 PRO A CA 1
ATOM 1449 C C . PRO A 1 197 ? 72.116 4.747 31.590 1.00 42.58 197 PRO A C 1
ATOM 1450 O O . PRO A 1 197 ? 72.729 4.254 30.650 1.00 44.32 197 PRO A O 1
ATOM 1454 N N . ASN A 1 198 ? 72.361 5.977 32.017 1.00 43.24 198 ASN A N 1
ATOM 1455 C CA . ASN A 1 198 ? 73.350 6.808 31.346 1.00 44.78 198 ASN A CA 1
ATOM 1456 C C . ASN A 1 198 ? 74.801 6.367 31.655 1.00 46.19 198 ASN A C 1
ATOM 1457 O O . ASN A 1 198 ? 75.276 6.495 32.794 1.00 45.97 198 ASN A O 1
ATOM 1462 N N . PRO A 1 199 ? 75.530 5.850 30.634 1.00 47.45 199 PRO A N 1
ATOM 1463 C CA . PRO A 1 199 ? 76.921 5.387 30.779 1.00 47.67 199 PRO A CA 1
ATOM 1464 C C . PRO A 1 199 ? 77.901 6.503 31.076 1.00 48.34 199 PRO A C 1
ATOM 1465 O O . PRO A 1 199 ? 79.050 6.257 31.465 1.00 48.20 199 PRO A O 1
ATOM 1469 N N . TYR A 1 200 ? 77.462 7.737 30.880 1.00 49.25 200 TYR A N 1
ATOM 1470 C CA . TYR A 1 200 ? 78.338 8.873 31.167 1.00 51.91 200 TYR A CA 1
ATOM 1471 C C . TYR A 1 200 ? 78.396 9.068 32.671 1.00 49.55 200 TYR A C 1
ATOM 1472 O O . TYR A 1 200 ? 79.470 9.181 33.250 1.00 48.56 200 TYR A O 1
ATOM 1481 N N . ARG A 1 201 ? 77.219 9.108 33.278 1.00 48.30 201 ARG A N 1
ATOM 1482 C CA . ARG A 1 201 ? 77.059 9.264 34.717 1.00 48.05 201 ARG A CA 1
ATOM 1483 C C . ARG A 1 201 ? 77.629 8.055 35.447 1.00 47.34 201 ARG A C 1
ATOM 1484 O O . ARG A 1 201 ? 78.339 8.178 36.456 1.00 46.89 201 ARG A O 1
ATOM 1492 N N . LEU A 1 202 ? 77.336 6.883 34.911 1.00 46.37 202 LEU A N 1
ATOM 1493 C CA . LEU A 1 202 ? 77.785 5.649 35.525 1.00 46.70 202 LEU A CA 1
ATOM 1494 C C . LEU A 1 202 ? 79.303 5.535 35.617 1.00 46.68 202 LEU A C 1
ATOM 1495 O O . LEU A 1 202 ? 79.834 4.987 36.591 1.00 48.38 202 LEU A O 1
ATOM 1500 N N . ALA A 1 203 ? 80.017 6.065 34.633 1.00 45.48 203 ALA A N 1
ATOM 1501 C CA . ALA A 1 203 ? 81.480 5.957 34.657 1.00 45.42 203 ALA A CA 1
ATOM 1502 C C . ALA A 1 203 ? 82.126 6.812 35.750 1.00 44.33 203 ALA A C 1
ATOM 1503 O O . ALA A 1 203 ? 83.275 6.603 36.126 1.00 43.25 203 ALA A O 1
ATOM 1505 N N . PHE A 1 204 ? 81.398 7.798 36.250 1.00 43.81 204 PHE A N 1
ATOM 1506 C CA . PHE A 1 204 ? 81.973 8.634 37.288 1.00 43.29 204 PHE A CA 1
ATOM 1507 C C . PHE A 1 204 ? 82.029 7.879 38.599 1.00 41.39 204 PHE A C 1
ATOM 1508 O O . PHE A 1 204 ? 82.781 8.238 39.488 1.00 41.06 204 PHE A O 1
ATOM 1516 N N . ALA A 1 205 ? 81.241 6.819 38.695 1.00 39.85 205 ALA A N 1
ATOM 1517 C CA . ALA A 1 205 ? 81.163 6.047 39.913 1.00 39.47 205 ALA A CA 1
ATOM 1518 C C . ALA A 1 205 ? 82.064 4.823 39.938 1.00 39.59 205 ALA A C 1
ATOM 1519 O O . ALA A 1 205 ? 82.128 4.147 40.961 1.00 39.55 205 ALA A O 1
ATOM 1521 N N . ARG A 1 206 ? 82.766 4.552 38.835 1.00 39.26 206 ARG A N 1
ATOM 1522 C CA . ARG A 1 206 ? 83.618 3.373 38.755 1.00 41.17 206 ARG A CA 1
ATOM 1523 C C . ARG A 1 206 ? 84.645 3.259 39.886 1.00 40.50 206 ARG A C 1
ATOM 1524 O O . ARG A 1 206 ? 84.890 2.172 40.416 1.00 38.99 206 ARG A O 1
ATOM 1532 N N . PRO A 1 207 ? 85.260 4.378 40.271 1.00 41.03 207 PRO A N 1
ATOM 1533 C CA . PRO A 1 207 ? 86.244 4.298 41.354 1.00 40.57 207 PRO A CA 1
ATOM 1534 C C . PRO A 1 207 ? 85.627 4.134 42.746 1.00 40.94 207 PRO A C 1
ATOM 1535 O O . PRO A 1 207 ? 86.352 3.896 43.719 1.00 42.33 207 PRO A O 1
ATOM 1539 N N . TYR A 1 208 ? 84.302 4.232 42.848 1.00 38.34 208 TYR A N 1
ATOM 1540 C CA . TYR A 1 208 ? 83.656 4.113 44.149 1.00 37.08 208 TYR A CA 1
ATOM 1541 C C . TYR A 1 208 ? 82.808 2.865 44.340 1.00 35.87 208 TYR A C 1
ATOM 1542 O O . TYR A 1 208 ? 82.787 2.309 45.437 1.00 35.15 208 TYR A O 1
ATOM 1551 N N . ALA A 1 209 ? 82.138 2.410 43.285 1.00 34.24 209 ALA A N 1
ATOM 1552 C CA . ALA A 1 209 ? 81.297 1.227 43.384 1.00 36.21 209 ALA A CA 1
ATOM 1553 C C . ALA A 1 209 ? 82.062 -0.084 43.227 1.00 37.10 209 ALA A C 1
ATOM 1554 O O . ALA A 1 209 ? 83.210 -0.113 42.794 1.00 37.49 209 ALA A O 1
ATOM 1556 N N . ASP A 1 210 ? 81.417 -1.176 43.602 1.00 36.51 210 ASP A N 1
ATOM 1557 C CA . ASP A 1 210 ? 82.033 -2.475 43.450 1.00 37.22 210 ASP A CA 1
ATOM 1558 C C . ASP A 1 210 ? 81.463 -3.054 42.164 1.00 37.34 210 ASP A C 1
ATOM 1559 O O . ASP A 1 210 ? 82.138 -3.792 41.460 1.00 39.42 210 ASP A O 1
ATOM 1564 N N . ARG A 1 211 ? 80.224 -2.690 41.856 1.00 36.71 211 ARG A N 1
ATOM 1565 C CA . ARG A 1 211 ? 79.563 -3.159 40.657 1.00 35.27 211 ARG A CA 1
ATOM 1566 C C . ARG A 1 211 ? 78.723 -2.042 40.021 1.00 36.11 211 ARG A C 1
ATOM 1567 O O . ARG A 1 211 ? 77.886 -1.420 40.683 1.00 35.30 211 ARG A O 1
ATOM 1575 N N . LEU A 1 212 ? 78.964 -1.790 38.733 1.00 36.41 212 LEU A N 1
ATOM 1576 C CA . LEU A 1 212 ? 78.223 -0.783 37.976 1.00 34.08 212 LEU A CA 1
ATOM 1577 C C . LEU A 1 212 ? 77.183 -1.529 37.181 1.00 34.12 212 LEU A C 1
ATOM 1578 O O . LEU A 1 212 ? 77.429 -2.618 36.686 1.00 34.52 212 LEU A O 1
ATOM 1583 N N . VAL A 1 213 ? 75.998 -0.958 37.083 1.00 34.45 213 VAL A N 1
ATOM 1584 C CA . VAL A 1 213 ? 74.932 -1.606 36.352 1.00 34.17 213 VAL A CA 1
ATOM 1585 C C . VAL A 1 213 ? 74.128 -0.617 35.524 1.00 36.42 213 VAL A C 1
ATOM 1586 O O . VAL A 1 213 ? 73.754 0.474 35.988 1.00 35.38 213 VAL A O 1
ATOM 1590 N N . ASN A 1 214 ? 73.891 -0.998 34.277 1.00 38.05 214 ASN A N 1
ATOM 1591 C CA . ASN A 1 214 ? 73.042 -0.209 33.415 1.00 40.12 214 ASN A CA 1
ATOM 1592 C C . ASN A 1 214 ? 71.844 -1.134 33.414 1.00 40.27 214 ASN A C 1
ATOM 1593 O O . ASN A 1 214 ? 71.899 -2.221 32.838 1.00 40.93 214 ASN A O 1
ATOM 1598 N N . PRO A 1 215 ? 70.750 -0.720 34.072 1.00 40.32 215 PRO A N 1
ATOM 1599 C CA . PRO A 1 215 ? 69.541 -1.532 34.156 1.00 40.17 215 PRO A CA 1
ATOM 1600 C C . PRO A 1 215 ? 68.814 -1.776 32.846 1.00 41.60 215 PRO A C 1
ATOM 1601 O O . PRO A 1 215 ? 67.966 -2.654 32.776 1.00 42.38 215 PRO A O 1
ATOM 1605 N N . LEU A 1 216 ? 69.126 -1.003 31.812 1.00 42.97 216 LEU A N 1
ATOM 1606 C CA . LEU A 1 216 ? 68.481 -1.203 30.513 1.00 44.86 216 LEU A CA 1
ATOM 1607 C C . LEU A 1 216 ? 69.190 -2.328 29.779 1.00 46.31 216 LEU A C 1
ATOM 1608 O O . LEU A 1 216 ? 68.601 -2.956 28.894 1.00 45.79 216 LEU A O 1
ATOM 1613 N N . GLU A 1 217 ? 70.437 -2.597 30.173 1.00 47.45 217 GLU A N 1
ATOM 1614 C CA . GLU A 1 217 ? 71.243 -3.630 29.542 1.00 48.27 217 GLU A CA 1
ATOM 1615 C C . GLU A 1 217 ? 71.394 -4.900 30.333 1.00 48.10 217 GLU A C 1
ATOM 1616 O O . GLU A 1 217 ? 71.705 -5.949 29.769 1.00 48.82 217 GLU A O 1
ATOM 1622 N N . GLU A 1 218 ? 71.228 -4.817 31.646 1.00 47.58 218 GLU A N 1
ATOM 1623 C CA . GLU A 1 218 ? 71.343 -6.006 32.481 1.00 45.70 218 GLU A CA 1
ATOM 1624 C C . GLU A 1 218 ? 70.164 -6.044 33.400 1.00 46.59 218 GLU A C 1
ATOM 1625 O O . GLU A 1 218 ? 69.526 -5.016 33.653 1.00 46.92 218 GLU A O 1
ATOM 1631 N N . ASP A 1 219 ? 69.864 -7.230 33.903 1.00 45.68 219 ASP A N 1
ATOM 1632 C CA . ASP A 1 219 ? 68.762 -7.373 34.845 1.00 45.12 219 ASP A CA 1
ATOM 1633 C C . ASP A 1 219 ? 69.339 -6.975 36.228 1.00 43.76 219 ASP A C 1
ATOM 1634 O O . ASP A 1 219 ? 70.134 -7.723 36.816 1.00 41.20 219 ASP A O 1
ATOM 1639 N N . LEU A 1 220 ? 68.955 -5.793 36.721 1.00 41.65 220 LEU A N 1
ATOM 1640 C CA . LEU A 1 220 ? 69.453 -5.289 38.004 1.00 40.74 220 LEU A CA 1
ATOM 1641 C C . LEU A 1 220 ? 69.298 -6.324 39.128 1.00 41.34 220 LEU A C 1
ATOM 1642 O O . LEU A 1 220 ? 70.245 -6.585 39.890 1.00 39.64 220 LEU A O 1
ATOM 1647 N N . LEU A 1 221 ? 68.111 -6.919 39.224 1.00 41.02 221 LEU A N 1
ATOM 1648 C CA . LEU A 1 221 ? 67.861 -7.928 40.247 1.00 42.50 221 LEU A CA 1
ATOM 1649 C C . LEU A 1 221 ? 68.832 -9.105 40.180 1.00 43.13 221 LEU A C 1
ATOM 1650 O O . LEU A 1 221 ? 69.434 -9.491 41.184 1.00 44.98 221 LEU A O 1
ATOM 1655 N N . GLU A 1 222 ? 68.982 -9.685 38.997 1.00 43.29 222 GLU A N 1
ATOM 1656 C CA . GLU A 1 222 ? 69.872 -10.815 38.831 1.00 43.74 222 GLU A CA 1
ATOM 1657 C C . GLU A 1 222 ? 71.289 -10.413 39.182 1.00 41.74 222 GLU A C 1
ATOM 1658 O O . GLU A 1 222 ? 72.046 -11.217 39.695 1.00 41.90 222 GLU A O 1
ATOM 1664 N N . VAL A 1 223 ? 71.660 -9.170 38.920 1.00 40.46 223 VAL A N 1
ATOM 1665 C CA . VAL A 1 223 ? 73.013 -8.744 39.258 1.00 39.30 223 VAL A CA 1
ATOM 1666 C C . VAL A 1 223 ? 73.146 -8.576 40.773 1.00 39.96 223 VAL A C 1
ATOM 1667 O O . VAL A 1 223 ? 74.157 -8.980 41.363 1.00 40.50 223 VAL A O 1
ATOM 1671 N N . VAL A 1 224 ? 72.141 -7.971 41.402 1.00 38.17 224 VAL A N 1
ATOM 1672 C CA . VAL A 1 224 ? 72.183 -7.792 42.844 1.00 39.27 224 VAL A CA 1
ATOM 1673 C C . VAL A 1 224 ? 72.306 -9.176 43.480 1.00 40.75 224 VAL A C 1
ATOM 1674 O O . VAL A 1 224 ? 73.109 -9.369 44.387 1.00 40.74 224 VAL A O 1
ATOM 1678 N N . ARG A 1 225 ? 71.531 -10.137 42.975 1.00 42.99 225 ARG A N 1
ATOM 1679 C CA . ARG A 1 225 ? 71.566 -11.518 43.468 1.00 45.21 225 ARG A CA 1
ATOM 1680 C C . ARG A 1 225 ? 72.953 -12.140 43.391 1.00 44.67 225 ARG A C 1
ATOM 1681 O O . ARG A 1 225 ? 73.411 -12.792 44.334 1.00 44.61 225 ARG A O 1
ATOM 1689 N N . ARG A 1 226 ? 73.616 -11.957 42.258 1.00 43.72 226 ARG A N 1
ATOM 1690 C CA . ARG A 1 226 ? 74.942 -12.523 42.063 1.00 44.22 226 ARG A CA 1
ATOM 1691 C C . ARG A 1 226 ? 76.019 -11.866 42.919 1.00 42.83 226 ARG A C 1
ATOM 1692 O O . ARG A 1 226 ? 76.987 -12.518 43.300 1.00 44.09 226 ARG A O 1
ATOM 1700 N N . VAL A 1 227 ? 75.841 -10.591 43.243 1.00 41.57 227 VAL A N 1
ATOM 1701 C CA . VAL A 1 227 ? 76.802 -9.850 44.058 1.00 40.73 227 VAL A CA 1
ATOM 1702 C C . VAL A 1 227 ? 76.638 -10.021 45.573 1.00 41.61 227 VAL A C 1
ATOM 1703 O O . VAL A 1 227 ? 77.628 -10.006 46.325 1.00 42.22 227 VAL A O 1
ATOM 1707 N N . THR A 1 228 ? 75.400 -10.167 46.036 1.00 41.20 228 THR A N 1
ATOM 1708 C CA . THR A 1 228 ? 75.172 -10.277 47.480 1.00 41.31 228 THR A CA 1
ATOM 1709 C C . THR A 1 228 ? 74.745 -11.673 47.911 1.00 43.46 228 THR A C 1
ATOM 1710 O O . THR A 1 228 ? 74.980 -12.082 49.061 1.00 44.60 228 THR A O 1
ATOM 1714 N N . GLY A 1 229 ? 74.117 -12.397 46.986 1.00 43.97 229 GLY A N 1
ATOM 1715 C CA . GLY A 1 229 ? 73.630 -13.727 47.292 1.00 43.40 229 GLY A CA 1
ATOM 1716 C C . GLY A 1 229 ? 72.124 -13.657 47.480 1.00 44.06 229 GLY A C 1
ATOM 1717 O O . GLY A 1 229 ? 71.461 -14.683 47.655 1.00 45.27 229 GLY A O 1
ATOM 1718 N N . SER A 1 230 ? 71.579 -12.444 47.447 1.00 42.39 230 SER A N 1
ATOM 1719 C CA . SER A 1 230 ? 70.144 -12.235 47.616 1.00 42.10 230 SER A CA 1
ATOM 1720 C C . SER A 1 230 ? 69.795 -10.776 47.359 1.00 41.47 230 SER A C 1
ATOM 1721 O O . SER A 1 230 ? 69.579 -10.382 46.206 1.00 42.51 230 SER A O 1
ATOM 1724 N N . GLY A 1 231 ? 69.748 -9.971 48.413 1.00 39.44 231 GLY A N 1
ATOM 1725 C CA . GLY A 1 231 ? 69.415 -8.574 48.221 1.00 37.81 231 GLY A CA 1
ATOM 1726 C C . GLY A 1 231 ? 70.414 -7.649 48.872 1.00 37.13 231 GLY A C 1
ATOM 1727 O O . GLY A 1 231 ? 71.414 -8.104 49.427 1.00 37.98 231 GLY A O 1
ATOM 1728 N N . VAL A 1 232 ? 70.173 -6.346 48.777 1.00 34.33 232 VAL A N 1
ATOM 1729 C CA . VAL A 1 232 ? 71.045 -5.398 49.440 1.00 32.17 232 VAL A CA 1
ATOM 1730 C C . VAL A 1 232 ? 70.351 -5.055 50.753 1.00 31.05 232 VAL A C 1
ATOM 1731 O O . VAL A 1 232 ? 69.144 -5.258 50.892 1.00 30.94 232 VAL A O 1
ATOM 1735 N N . GLU A 1 233 ? 71.107 -4.526 51.704 1.00 28.96 233 GLU A N 1
ATOM 1736 C CA . GLU A 1 233 ? 70.532 -4.150 52.984 1.00 28.99 233 GLU A CA 1
ATOM 1737 C C . GLU A 1 233 ? 69.962 -2.750 52.900 1.00 28.68 233 GLU A C 1
ATOM 1738 O O . GLU A 1 233 ? 68.982 -2.429 53.544 1.00 28.02 233 GLU A O 1
ATOM 1744 N N . VAL A 1 234 ? 70.569 -1.922 52.074 1.00 28.16 234 VAL A N 1
ATOM 1745 C CA . VAL A 1 234 ? 70.132 -0.545 51.970 1.00 27.35 234 VAL A CA 1
ATOM 1746 C C . VAL A 1 234 ? 69.890 -0.104 50.541 1.00 27.59 234 VAL A C 1
ATOM 1747 O O . VAL A 1 234 ? 70.673 -0.406 49.655 1.00 29.19 234 VAL A O 1
ATOM 1751 N N . LEU A 1 235 ? 68.789 0.597 50.334 1.00 26.20 235 LEU A N 1
ATOM 1752 C CA . LEU A 1 235 ? 68.466 1.146 49.045 1.00 26.78 235 LEU A CA 1
ATOM 1753 C C . LEU A 1 235 ? 68.531 2.661 49.173 1.00 27.78 235 LEU A C 1
ATOM 1754 O O . LEU A 1 235 ? 67.864 3.241 50.038 1.00 29.21 235 LEU A O 1
ATOM 1759 N N . LEU A 1 236 ? 69.350 3.294 48.332 1.00 27.34 236 LEU A N 1
ATOM 1760 C CA . LEU A 1 236 ? 69.463 4.759 48.304 1.00 28.19 236 LEU A CA 1
ATOM 1761 C C . LEU A 1 236 ? 68.953 5.210 46.929 1.00 28.43 236 LEU A C 1
ATOM 1762 O O . LEU A 1 236 ? 69.628 5.041 45.914 1.00 29.21 236 LEU A O 1
ATOM 1767 N N . GLU A 1 237 ? 67.763 5.793 46.910 1.00 28.51 237 GLU A N 1
ATOM 1768 C CA . GLU A 1 237 ? 67.122 6.213 45.670 1.00 29.19 237 GLU A CA 1
ATOM 1769 C C . GLU A 1 237 ? 67.283 7.712 45.356 1.00 31.30 237 GLU A C 1
ATOM 1770 O O . GLU A 1 237 ? 66.801 8.576 46.099 1.00 31.41 237 GLU A O 1
ATOM 1776 N N . PHE A 1 238 ? 67.947 8.024 44.246 1.00 32.56 238 PHE A N 1
ATOM 1777 C CA . PHE A 1 238 ? 68.141 9.427 43.859 1.00 33.01 238 PHE A CA 1
ATOM 1778 C C . PHE A 1 238 ? 67.469 9.871 42.554 1.00 33.36 238 PHE A C 1
ATOM 1779 O O . PHE A 1 238 ? 67.370 11.054 42.297 1.00 35.93 238 PHE A O 1
ATOM 1787 N N . SER A 1 239 ? 67.002 8.935 41.743 1.00 32.32 239 SER A N 1
ATOM 1788 C CA . SER A 1 239 ? 66.428 9.274 40.452 1.00 33.69 239 SER A CA 1
ATOM 1789 C C . SER A 1 239 ? 64.968 9.710 40.361 1.00 35.98 239 SER A C 1
ATOM 1790 O O . SER A 1 239 ? 64.614 10.461 39.447 1.00 37.64 239 SER A O 1
ATOM 1793 N N . GLY A 1 240 ? 64.116 9.261 41.272 1.00 34.88 240 GLY A N 1
ATOM 1794 C CA . GLY A 1 240 ? 62.725 9.643 41.171 1.00 35.41 240 GLY A CA 1
ATOM 1795 C C . GLY A 1 240 ? 62.051 8.903 40.022 1.00 35.99 240 GLY A C 1
ATOM 1796 O O . GLY A 1 240 ? 60.875 9.125 39.743 1.00 34.94 240 GLY A O 1
ATOM 1797 N N . ASN A 1 241 ? 62.801 8.014 39.364 1.00 37.58 241 ASN A N 1
ATOM 1798 C CA . ASN A 1 241 ? 62.304 7.203 38.236 1.00 36.87 241 ASN A CA 1
ATOM 1799 C C . ASN A 1 241 ? 61.475 6.036 38.761 1.00 36.74 241 ASN A C 1
ATOM 1800 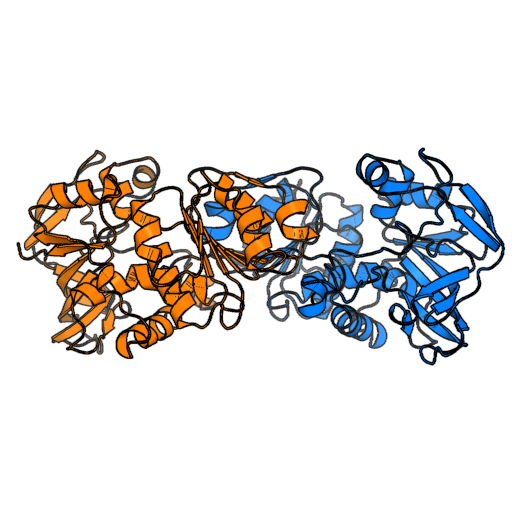O O . ASN A 1 241 ? 61.989 5.170 39.455 1.00 35.90 241 ASN A O 1
ATOM 1805 N N . GLU A 1 242 ? 60.191 6.008 38.425 1.00 37.49 242 GLU A N 1
ATOM 1806 C CA . GLU A 1 242 ? 59.312 4.952 38.916 1.00 37.02 242 GLU A CA 1
ATOM 1807 C C . GLU A 1 242 ? 59.782 3.527 38.714 1.00 37.22 242 GLU A C 1
ATOM 1808 O O . GLU A 1 242 ? 59.628 2.688 39.614 1.00 37.64 242 GLU A O 1
ATOM 1814 N N . ALA A 1 243 ? 60.340 3.229 37.549 1.00 34.90 243 ALA A N 1
ATOM 1815 C CA . ALA A 1 243 ? 60.791 1.870 37.302 1.00 35.03 243 ALA A CA 1
ATOM 1816 C C . ALA A 1 243 ? 61.961 1.523 38.216 1.00 34.83 243 ALA A C 1
ATOM 1817 O O . ALA A 1 243 ? 62.029 0.421 38.759 1.00 35.54 243 ALA A O 1
ATOM 1819 N N . ALA A 1 244 ? 62.889 2.465 38.364 1.00 35.37 244 ALA A N 1
ATOM 1820 C CA . ALA A 1 244 ? 64.053 2.269 39.223 1.00 34.92 244 ALA A CA 1
ATOM 1821 C C . ALA A 1 244 ? 63.590 2.092 40.680 1.00 34.86 244 ALA A C 1
ATOM 1822 O O . ALA A 1 244 ? 64.151 1.278 41.412 1.00 36.09 244 ALA A O 1
ATOM 1824 N N . ILE A 1 245 ? 62.552 2.829 41.080 1.00 34.11 245 ILE A N 1
ATOM 1825 C CA . ILE A 1 245 ? 62.011 2.729 42.430 1.00 33.73 245 ILE A CA 1
ATOM 1826 C C . ILE A 1 245 ? 61.465 1.330 42.708 1.00 34.93 245 ILE A C 1
ATOM 1827 O O . ILE A 1 245 ? 61.785 0.713 43.727 1.00 34.70 245 ILE A O 1
ATOM 1832 N N . HIS A 1 246 ? 60.658 0.811 41.794 1.00 36.01 246 HIS A N 1
ATOM 1833 C CA . HIS A 1 246 ? 60.082 -0.512 41.976 1.00 36.26 246 HIS A CA 1
ATOM 1834 C C . HIS A 1 246 ? 61.113 -1.621 41.990 1.00 36.80 246 HIS A C 1
ATOM 1835 O O . HIS A 1 246 ? 61.030 -2.555 42.804 1.00 36.08 246 HIS A O 1
ATOM 1842 N N . GLN A 1 247 ? 62.081 -1.508 41.088 1.00 36.94 247 GLN A N 1
ATOM 1843 C CA . GLN A 1 247 ? 63.153 -2.487 40.965 1.00 37.10 247 GLN A CA 1
ATOM 1844 C C . GLN A 1 247 ? 64.059 -2.460 42.195 1.00 36.64 247 GLN A C 1
ATOM 1845 O O . GLN A 1 247 ? 64.451 -3.502 42.702 1.00 36.19 247 GLN A O 1
ATOM 1851 N N . GLY A 1 248 ? 64.390 -1.261 42.660 1.00 35.00 248 GLY A N 1
ATOM 1852 C CA . GLY A 1 248 ? 65.231 -1.122 43.837 1.00 34.57 248 GLY A CA 1
ATOM 1853 C C . GLY A 1 248 ? 64.614 -1.726 45.085 1.00 33.98 248 GLY A C 1
ATOM 1854 O O . GLY A 1 248 ? 65.290 -2.404 45.846 1.00 33.11 248 GLY A O 1
ATOM 1855 N N . LEU A 1 249 ? 63.331 -1.478 45.301 1.00 33.96 249 LEU A N 1
ATOM 1856 C CA . LEU A 1 249 ? 62.654 -2.037 46.455 1.00 34.66 249 LEU A CA 1
ATOM 1857 C C . LEU A 1 249 ? 62.726 -3.562 46.410 1.00 36.10 249 LEU A C 1
ATOM 1858 O O . LEU A 1 249 ? 62.970 -4.196 47.437 1.00 37.33 249 LEU A O 1
ATOM 1863 N N . MET A 1 250 ? 62.539 -4.145 45.222 1.00 37.10 250 MET A N 1
ATOM 1864 C CA . MET A 1 250 ? 62.603 -5.599 45.057 1.00 37.75 250 MET A CA 1
ATOM 1865 C C . MET A 1 250 ? 63.995 -6.134 45.370 1.00 36.44 250 MET A C 1
ATOM 1866 O O . MET A 1 250 ? 64.136 -7.254 45.835 1.00 36.20 250 MET A O 1
ATOM 1871 N N . ALA A 1 251 ? 65.025 -5.338 45.115 1.00 34.36 251 ALA A N 1
ATOM 1872 C CA . ALA A 1 251 ? 66.399 -5.777 45.353 1.00 32.66 251 ALA A CA 1
ATOM 1873 C C . ALA A 1 251 ? 66.806 -5.720 46.830 1.00 33.68 251 ALA A C 1
ATOM 1874 O O . ALA A 1 251 ? 67.827 -6.266 47.230 1.00 34.22 251 ALA A O 1
ATOM 1876 N N . LEU A 1 252 ? 65.992 -5.044 47.627 1.00 33.51 252 LEU A N 1
ATOM 1877 C CA . LEU A 1 252 ? 66.216 -4.880 49.058 1.00 32.99 252 LEU A CA 1
ATOM 1878 C C . LEU A 1 252 ? 65.800 -6.182 49.772 1.00 32.51 252 LEU A C 1
ATOM 1879 O O . LEU A 1 252 ? 64.782 -6.771 49.427 1.00 32.07 252 LEU A O 1
ATOM 1884 N N . ILE A 1 253 ? 66.594 -6.660 50.727 1.00 31.98 253 ILE A N 1
ATOM 1885 C CA . ILE A 1 253 ? 66.219 -7.869 51.465 1.00 32.05 253 ILE A CA 1
ATOM 1886 C C . ILE A 1 253 ? 65.086 -7.479 52.403 1.00 31.73 253 ILE A C 1
ATOM 1887 O O . ILE A 1 253 ? 64.932 -6.308 52.723 1.00 33.04 253 ILE A O 1
ATOM 1892 N N . PRO A 1 254 ? 64.265 -8.446 52.835 1.00 33.03 254 PRO A N 1
ATOM 1893 C CA . PRO A 1 254 ? 63.164 -8.134 53.757 1.00 31.17 254 PRO A CA 1
ATOM 1894 C C . PRO A 1 254 ? 63.755 -7.519 55.031 1.00 30.73 254 PRO A C 1
ATOM 1895 O O . PRO A 1 254 ? 64.816 -7.938 55.500 1.00 29.58 254 PRO A O 1
ATOM 1899 N N . GLY A 1 255 ? 63.081 -6.506 55.571 1.00 30.30 255 GLY A N 1
ATOM 1900 C CA . GLY A 1 255 ? 63.578 -5.838 56.759 1.00 28.95 255 GLY A CA 1
ATOM 1901 C C . GLY A 1 255 ? 64.632 -4.781 56.473 1.00 28.93 255 GLY A C 1
ATOM 1902 O O . GLY A 1 255 ? 65.158 -4.155 57.402 1.00 31.53 255 GLY A O 1
ATOM 1903 N N . GLY A 1 256 ? 64.945 -4.577 55.196 1.00 27.90 256 GLY A N 1
ATOM 1904 C CA . GLY A 1 256 ? 65.924 -3.580 54.815 1.00 27.68 256 GLY A CA 1
ATOM 1905 C C . GLY A 1 256 ? 65.382 -2.160 54.857 1.00 29.74 256 GLY A C 1
ATOM 1906 O O . GLY A 1 256 ? 64.236 -1.905 55.263 1.00 30.34 256 GLY A O 1
ATOM 1907 N N . GLU A 1 257 ? 66.208 -1.217 54.430 1.00 28.17 257 GLU A N 1
ATOM 1908 C CA . GLU A 1 257 ? 65.815 0.182 54.433 1.00 27.59 257 GLU A CA 1
ATOM 1909 C C . GLU A 1 257 ? 66.011 0.831 53.073 1.00 27.52 257 GLU A C 1
ATOM 1910 O O . GLU A 1 257 ? 67.002 0.590 52.383 1.00 26.78 257 GLU A O 1
ATOM 1916 N N . ALA A 1 258 ? 65.034 1.654 52.710 1.00 26.62 258 ALA A N 1
ATOM 1917 C CA . ALA A 1 258 ? 65.037 2.406 51.461 1.00 28.18 258 ALA A CA 1
ATOM 1918 C C . ALA A 1 258 ? 65.029 3.872 51.888 1.00 28.79 258 ALA A C 1
ATOM 1919 O O . ALA A 1 258 ? 64.163 4.298 52.656 1.00 30.36 258 ALA A O 1
ATOM 1921 N N . ARG A 1 259 ? 66.004 4.640 51.426 1.00 27.96 259 ARG A N 1
ATOM 1922 C CA . ARG A 1 259 ? 66.053 6.044 51.807 1.00 30.32 259 ARG A CA 1
ATOM 1923 C C . ARG A 1 259 ? 65.894 6.778 50.498 1.00 30.75 259 ARG A C 1
ATOM 1924 O O . ARG A 1 259 ? 66.705 6.642 49.601 1.00 33.56 259 ARG A O 1
ATOM 1932 N N . ILE A 1 260 ? 64.817 7.537 50.395 1.00 31.72 260 ILE A N 1
ATOM 1933 C CA . ILE A 1 260 ? 64.472 8.233 49.168 1.00 31.02 260 ILE A CA 1
ATOM 1934 C C . ILE A 1 260 ? 64.641 9.750 49.152 1.00 32.29 260 ILE A C 1
ATOM 1935 O O . ILE A 1 260 ? 63.968 10.478 49.887 1.00 31.25 260 ILE A O 1
ATOM 1940 N N . LEU A 1 261 ? 65.547 10.212 48.293 1.00 31.67 261 LEU A N 1
ATOM 1941 C CA . LEU A 1 261 ? 65.788 11.633 48.110 1.00 32.07 261 LEU A CA 1
ATOM 1942 C C . LEU A 1 261 ? 65.103 12.009 46.795 1.00 33.16 261 LEU A C 1
ATOM 1943 O O . LEU A 1 261 ? 64.588 13.113 46.638 1.00 34.67 261 LEU A O 1
ATOM 1948 N N . GLY A 1 262 ? 65.071 11.055 45.871 1.00 33.64 262 GLY A N 1
ATOM 1949 C CA . GLY A 1 262 ? 64.474 11.262 44.559 1.00 35.32 262 GLY A CA 1
ATOM 1950 C C . GLY A 1 262 ? 63.027 11.711 44.481 1.00 36.41 262 GLY A C 1
ATOM 1951 O O . GLY A 1 262 ? 62.148 11.151 45.125 1.00 37.88 262 GLY A O 1
ATOM 1952 N N . ILE A 1 263 ? 62.768 12.725 43.669 1.00 37.39 263 ILE A N 1
ATOM 1953 C CA . ILE A 1 263 ? 61.411 13.227 43.532 1.00 39.64 263 ILE A CA 1
ATOM 1954 C C . ILE A 1 263 ? 60.788 12.815 42.188 1.00 39.20 263 ILE A C 1
ATOM 1955 O O . ILE A 1 263 ? 61.174 13.315 41.140 1.00 40.03 263 ILE A O 1
ATOM 1960 N N . PRO A 1 264 ? 59.826 11.882 42.202 1.00 39.42 264 PRO A N 1
ATOM 1961 C CA . PRO A 1 264 ? 59.224 11.483 40.922 1.00 40.62 264 PRO A CA 1
ATOM 1962 C C . PRO A 1 264 ? 58.407 12.657 40.424 1.00 42.39 264 PRO A C 1
ATOM 1963 O O . PRO A 1 264 ? 57.822 13.396 41.228 1.00 42.87 264 PRO A O 1
ATOM 1967 N N . SER A 1 265 ? 58.356 12.831 39.105 1.00 44.69 265 SER A N 1
ATOM 1968 C CA . SER A 1 265 ? 57.600 13.938 38.506 1.00 46.63 265 SER A CA 1
ATOM 1969 C C . SER A 1 265 ? 56.081 13.698 38.590 1.00 46.66 265 SER A C 1
ATOM 1970 O O . SER A 1 265 ? 55.279 14.625 38.404 1.00 47.64 265 SER A O 1
ATOM 1973 N N . ASP A 1 266 ? 55.683 12.460 38.866 1.00 46.30 266 ASP A N 1
ATOM 1974 C CA . ASP A 1 266 ? 54.264 12.155 38.989 1.00 46.94 266 ASP A CA 1
ATOM 1975 C C . ASP A 1 266 ? 54.018 11.066 40.033 1.00 45.44 266 ASP A C 1
ATOM 1976 O O . ASP A 1 266 ? 54.934 10.342 40.430 1.00 45.81 266 ASP A O 1
ATOM 1981 N N . PRO A 1 267 ? 52.767 10.940 40.490 1.00 45.02 267 PRO A N 1
ATOM 1982 C CA . PRO A 1 267 ? 52.441 9.910 41.476 1.00 43.59 267 PRO A CA 1
ATOM 1983 C C . PRO A 1 267 ? 52.829 8.582 40.837 1.00 43.25 267 PRO A C 1
ATOM 1984 O O . PRO A 1 267 ? 52.815 8.457 39.609 1.00 42.41 267 PRO A O 1
ATOM 1988 N N . ILE A 1 268 ? 53.186 7.601 41.655 1.00 42.31 268 ILE A N 1
ATOM 1989 C CA . ILE A 1 268 ? 53.546 6.309 41.137 1.00 41.45 268 ILE A CA 1
ATOM 1990 C C . ILE A 1 268 ? 52.422 5.340 41.474 1.00 42.18 268 ILE A C 1
ATOM 1991 O O . ILE A 1 268 ? 51.476 5.685 42.182 1.00 42.18 268 ILE A O 1
ATOM 1996 N N . ARG A 1 269 ? 52.508 4.134 40.933 1.00 43.76 269 ARG A N 1
ATOM 1997 C CA . ARG A 1 269 ? 51.515 3.100 41.232 1.00 44.92 269 ARG A CA 1
ATOM 1998 C C . ARG A 1 269 ? 52.288 2.398 42.327 1.00 43.14 269 ARG A C 1
ATOM 1999 O O . ARG A 1 269 ? 53.442 2.022 42.105 1.00 43.48 269 ARG A O 1
ATOM 2007 N N . PHE A 1 270 ? 51.697 2.218 43.499 1.00 41.24 270 PHE A N 1
ATOM 2008 C CA . PHE A 1 270 ? 52.459 1.594 44.573 1.00 38.39 270 PHE A CA 1
ATOM 2009 C C . PHE A 1 270 ? 51.726 0.471 45.250 1.00 37.83 270 PHE A C 1
ATOM 2010 O O . PHE A 1 270 ? 50.615 0.652 45.738 1.00 37.74 270 PHE A O 1
ATOM 2018 N N . ASP A 1 271 ? 52.354 -0.697 45.265 1.00 37.26 271 ASP A N 1
ATOM 2019 C CA . ASP A 1 271 ? 51.771 -1.863 45.923 1.00 38.01 271 ASP A CA 1
ATOM 2020 C C . ASP A 1 271 ? 52.312 -1.886 47.362 1.00 37.73 271 ASP A C 1
ATOM 2021 O O . ASP A 1 271 ? 53.216 -2.652 47.718 1.00 37.04 271 ASP A O 1
ATOM 2026 N N . LEU A 1 272 ? 51.756 -0.989 48.163 1.00 36.92 272 LEU A N 1
ATOM 2027 C CA . LEU A 1 272 ? 52.114 -0.807 49.561 1.00 36.24 272 LEU A CA 1
ATOM 2028 C C . LEU A 1 272 ? 52.359 -2.122 50.295 1.00 35.41 272 LEU A C 1
ATOM 2029 O O . LEU A 1 272 ? 53.395 -2.323 50.946 1.00 33.87 272 LEU A O 1
ATOM 2034 N N . ALA A 1 273 ? 51.407 -3.029 50.161 1.00 34.52 273 ALA A N 1
ATOM 2035 C CA . ALA A 1 273 ? 51.506 -4.310 50.831 1.00 33.98 273 ALA A CA 1
ATOM 2036 C C . ALA A 1 273 ? 52.664 -5.157 50.333 1.00 33.19 273 ALA A C 1
ATOM 2037 O O . ALA A 1 273 ? 53.417 -5.707 51.133 1.00 34.01 273 ALA A O 1
ATOM 2039 N N . GLY A 1 274 ? 52.807 -5.272 49.016 1.00 32.89 274 GLY A N 1
ATOM 2040 C CA . GLY A 1 274 ? 53.879 -6.093 48.469 1.00 32.61 274 GLY A CA 1
ATOM 2041 C C . GLY A 1 274 ? 55.283 -5.503 48.503 1.00 34.23 274 GLY A C 1
ATOM 2042 O O . GLY A 1 274 ? 56.263 -6.221 48.715 1.00 32.58 274 GLY A O 1
ATOM 2043 N N . GLU A 1 275 ? 55.391 -4.195 48.307 1.00 34.22 275 GLU A N 1
ATOM 2044 C CA . GLU A 1 275 ? 56.699 -3.562 48.291 1.00 35.43 275 GLU A CA 1
ATOM 2045 C C . GLU A 1 275 ? 57.202 -3.048 49.647 1.00 35.71 275 GLU A C 1
ATOM 2046 O O . GLU A 1 275 ? 58.417 -2.901 49.830 1.00 36.32 275 GLU A O 1
ATOM 2052 N N . LEU A 1 276 ? 56.287 -2.800 50.591 1.00 34.46 276 LEU A N 1
ATOM 2053 C CA . LEU A 1 276 ? 56.670 -2.281 51.908 1.00 33.58 276 LEU A CA 1
ATOM 2054 C C . LEU A 1 276 ? 56.232 -3.115 53.102 1.00 33.39 276 LEU A C 1
ATOM 2055 O O . LEU A 1 276 ? 57.055 -3.722 53.779 1.00 33.22 276 LEU A O 1
ATOM 2060 N N . VAL A 1 277 ? 54.927 -3.140 53.344 1.00 32.35 277 VAL A N 1
ATOM 2061 C CA . VAL A 1 277 ? 54.388 -3.826 54.491 1.00 32.47 277 VAL A CA 1
ATOM 2062 C C . VAL A 1 277 ? 54.758 -5.293 54.728 1.00 33.78 277 VAL A C 1
ATOM 2063 O O . VAL A 1 277 ? 55.295 -5.634 55.782 1.00 34.50 277 VAL A O 1
ATOM 2067 N N . MET A 1 278 ? 54.496 -6.157 53.762 1.00 34.13 278 MET A N 1
ATOM 2068 C CA . MET A 1 278 ? 54.766 -7.581 53.936 1.00 35.35 278 MET A CA 1
ATOM 2069 C C . MET A 1 278 ? 56.228 -7.977 54.038 1.00 33.41 278 MET A C 1
ATOM 2070 O O . MET A 1 278 ? 56.551 -9.051 54.532 1.00 33.77 278 MET A O 1
ATOM 2075 N N . ARG A 1 279 ? 57.107 -7.110 53.567 1.00 32.13 279 ARG A N 1
ATOM 2076 C CA . ARG A 1 279 ? 58.526 -7.384 53.600 1.00 31.98 279 ARG A CA 1
ATOM 2077 C C . ARG A 1 279 ? 59.244 -6.659 54.743 1.00 31.36 279 ARG A C 1
ATOM 2078 O O . ARG A 1 279 ? 60.461 -6.734 54.862 1.00 31.41 279 ARG A O 1
ATOM 2086 N N . GLY A 1 280 ? 58.477 -5.967 55.580 1.00 30.69 280 GLY A N 1
ATOM 2087 C CA . GLY A 1 280 ? 59.037 -5.249 56.719 1.00 29.22 280 GLY A CA 1
ATOM 2088 C C . GLY A 1 280 ? 60.056 -4.178 56.366 1.00 28.48 280 GLY A C 1
ATOM 2089 O O . GLY A 1 280 ? 61.008 -3.939 57.103 1.00 26.56 280 GLY A O 1
ATOM 2090 N N . ILE A 1 281 ? 59.854 -3.546 55.218 1.00 27.60 281 ILE A N 1
ATOM 2091 C CA . ILE A 1 281 ? 60.732 -2.497 54.748 1.00 27.82 281 ILE A CA 1
ATOM 2092 C C . ILE A 1 281 ? 60.354 -1.166 55.399 1.00 29.01 281 ILE A C 1
ATOM 2093 O O . ILE A 1 281 ? 59.188 -0.893 55.694 1.00 27.73 281 ILE A O 1
ATOM 2098 N N . THR A 1 282 ? 61.366 -0.345 55.623 1.00 28.37 282 THR A N 1
ATOM 2099 C CA . THR A 1 282 ? 61.166 0.972 56.167 1.00 28.18 282 THR A CA 1
ATOM 2100 C C . THR A 1 282 ? 61.655 1.924 55.066 1.00 29.37 282 THR A C 1
ATOM 2101 O O . THR A 1 282 ? 62.744 1.754 54.530 1.00 29.38 282 THR A O 1
ATOM 2105 N N . ALA A 1 283 ? 60.829 2.906 54.719 1.00 29.62 283 ALA A N 1
ATOM 2106 C CA . ALA A 1 283 ? 61.184 3.883 53.699 1.00 29.23 283 ALA A CA 1
ATOM 2107 C C . ALA A 1 283 ? 61.354 5.258 54.311 1.00 28.08 283 ALA A C 1
ATOM 2108 O O . ALA A 1 283 ? 60.449 5.788 54.932 1.00 28.47 283 ALA A O 1
ATOM 2110 N N . PHE A 1 284 ? 62.523 5.836 54.110 1.00 28.55 284 PHE A N 1
ATOM 2111 C CA . PHE A 1 284 ? 62.847 7.158 54.646 1.00 29.07 284 PHE A CA 1
ATOM 2112 C C . PHE A 1 284 ? 62.760 8.292 53.609 1.00 29.10 284 PHE A C 1
ATOM 2113 O O . PHE A 1 284 ? 63.516 8.321 52.650 1.00 27.68 284 PHE A O 1
ATOM 2121 N N . GLY A 1 285 ? 61.843 9.226 53.816 1.00 30.54 285 GLY A N 1
ATOM 2122 C CA . GLY A 1 285 ? 61.739 10.365 52.912 1.00 30.84 285 GLY A CA 1
ATOM 2123 C C . GLY A 1 285 ? 62.788 11.364 53.376 1.00 30.80 285 GLY A C 1
ATOM 2124 O O . GLY A 1 285 ? 62.694 11.888 54.483 1.00 28.38 285 GLY A O 1
ATOM 2125 N N . ILE A 1 286 ? 63.787 11.607 52.531 1.00 31.53 286 ILE A N 1
ATOM 2126 C CA . ILE A 1 286 ? 64.903 12.502 52.831 1.00 32.11 286 ILE A CA 1
ATOM 2127 C C . ILE A 1 286 ? 64.734 13.844 52.148 1.00 33.56 286 ILE A C 1
ATOM 2128 O O . ILE A 1 286 ? 64.522 13.910 50.942 1.00 34.40 286 ILE A O 1
ATOM 2133 N N . ALA A 1 287 ? 64.835 14.919 52.920 1.00 34.94 287 ALA A N 1
ATOM 2134 C CA . ALA A 1 287 ? 64.681 16.261 52.373 1.00 35.25 287 ALA A CA 1
ATOM 2135 C C . ALA A 1 287 ? 65.607 17.211 53.089 1.00 35.52 287 ALA A C 1
ATOM 2136 O O . ALA A 1 287 ? 65.641 17.239 54.311 1.00 37.56 287 ALA A O 1
ATOM 2138 N N . GLY A 1 288 ? 66.367 17.983 52.327 1.00 34.88 288 GLY A N 1
ATOM 2139 C CA . GLY A 1 288 ? 67.264 18.942 52.929 1.00 34.40 288 GLY A CA 1
ATOM 2140 C C . GLY A 1 288 ? 68.422 18.338 53.681 1.00 35.79 288 GLY A C 1
ATOM 2141 O O . GLY A 1 288 ? 68.824 17.206 53.428 1.00 35.68 288 GLY A O 1
ATOM 2142 N N . ARG A 1 289 ? 68.965 19.120 54.606 1.00 36.08 289 ARG A N 1
ATOM 2143 C CA . ARG A 1 289 ? 70.086 18.705 55.425 1.00 36.32 289 ARG A CA 1
ATOM 2144 C C . ARG A 1 289 ? 69.663 18.833 56.902 1.00 38.41 289 ARG A C 1
ATOM 2145 O O . ARG A 1 289 ? 69.121 19.873 57.296 1.00 39.11 289 ARG A O 1
ATOM 2153 N N . ARG A 1 290 ? 69.866 17.778 57.706 1.00 39.00 290 ARG A N 1
ATOM 2154 C CA . ARG A 1 290 ? 69.506 17.838 59.130 1.00 38.93 290 ARG A CA 1
ATOM 2155 C C . ARG A 1 290 ? 70.327 19.009 59.636 1.00 39.18 290 ARG A C 1
ATOM 2156 O O . ARG A 1 290 ? 71.564 19.038 59.486 1.00 38.09 290 ARG A O 1
ATOM 2164 N N . LEU A 1 291 ? 69.654 19.979 60.245 1.00 39.19 291 LEU A N 1
ATOM 2165 C CA . LEU A 1 291 ? 70.404 21.137 60.628 1.00 41.03 291 LEU A CA 1
ATOM 2166 C C . LEU A 1 291 ? 71.385 21.038 61.746 1.00 42.27 291 LEU A C 1
ATOM 2167 O O . LEU A 1 291 ? 71.110 20.921 62.947 1.00 40.53 291 LEU A O 1
ATOM 2172 N N . TRP A 1 292 ? 72.576 21.024 61.171 1.00 44.24 292 TRP A N 1
ATOM 2173 C CA . TRP A 1 292 ? 73.910 20.943 61.706 1.00 42.23 292 TRP A CA 1
ATOM 2174 C C . TRP A 1 292 ? 74.455 19.543 61.740 1.00 40.41 292 TRP A C 1
ATOM 2175 O O . TRP A 1 292 ? 75.629 19.372 61.431 1.00 40.92 292 TRP A O 1
ATOM 2186 N N . GLN A 1 293 ? 73.635 18.527 61.996 1.00 38.11 293 GLN A N 1
ATOM 2187 C CA . GLN A 1 293 ? 74.211 17.175 61.983 1.00 37.86 293 GLN A CA 1
ATOM 2188 C C . GLN A 1 293 ? 74.723 16.756 60.596 1.00 35.85 293 GLN A C 1
ATOM 2189 O O . GLN A 1 293 ? 75.835 16.254 60.466 1.00 35.33 293 GLN A O 1
ATOM 2195 N N . THR A 1 294 ? 73.913 16.960 59.570 1.00 34.18 294 THR A N 1
ATOM 2196 C CA . THR A 1 294 ? 74.313 16.626 58.219 1.00 32.94 294 THR A CA 1
ATOM 2197 C C . THR A 1 294 ? 75.559 17.421 57.826 1.00 33.08 294 THR A C 1
ATOM 2198 O O . THR A 1 294 ? 76.486 16.874 57.208 1.00 32.47 294 THR A O 1
ATOM 2202 N N . TRP A 1 295 ? 75.588 18.703 58.195 1.00 32.15 295 TRP A N 1
ATOM 2203 C CA . TRP A 1 295 ? 76.759 19.533 57.912 1.00 32.46 295 TRP A CA 1
ATOM 2204 C C . TRP A 1 295 ? 77.995 19.039 58.666 1.00 33.40 295 TRP A C 1
ATOM 2205 O O . TRP A 1 295 ? 79.108 19.070 58.137 1.00 33.99 295 TRP A O 1
ATOM 2216 N N . MET A 1 296 ? 77.817 18.567 59.895 1.00 33.50 296 MET A N 1
ATOM 2217 C CA . MET A 1 296 ? 78.957 18.076 60.651 1.00 34.50 296 MET A CA 1
ATOM 2218 C C . MET A 1 296 ? 79.567 16.812 60.056 1.00 35.00 296 MET A C 1
ATOM 2219 O O . MET A 1 296 ? 80.787 16.686 59.946 1.00 33.96 296 MET A O 1
ATOM 2224 N N . GLN A 1 297 ? 78.711 15.870 59.684 1.00 33.73 297 GLN A N 1
ATOM 2225 C CA . GLN A 1 297 ? 79.167 14.621 59.105 1.00 33.80 297 GLN A CA 1
ATOM 2226 C C . GLN A 1 297 ? 79.827 14.842 57.764 1.00 33.27 297 GLN A C 1
ATOM 2227 O O . GLN A 1 297 ? 80.893 14.301 57.490 1.00 34.15 297 GLN A O 1
ATOM 2233 N N . GLY A 1 298 ? 79.169 15.639 56.926 1.00 33.31 298 GLY A N 1
ATOM 2234 C CA . GLY A 1 298 ? 79.668 15.908 55.597 1.00 31.43 298 GLY A CA 1
ATOM 2235 C C . GLY A 1 298 ? 80.971 16.668 55.567 1.00 32.96 298 GLY A C 1
ATOM 2236 O O . GLY A 1 298 ? 81.892 16.286 54.843 1.00 33.03 298 GLY A O 1
ATOM 2237 N N . THR A 1 299 ? 81.062 17.737 56.353 1.00 31.77 299 THR A N 1
ATOM 2238 C CA . THR A 1 299 ? 82.276 18.525 56.345 1.00 32.22 299 THR A CA 1
ATOM 2239 C C . THR A 1 299 ? 83.413 17.762 56.992 1.00 33.30 299 THR A C 1
ATOM 2240 O O . THR A 1 299 ? 84.568 17.978 56.660 1.00 32.53 299 THR A O 1
ATOM 2244 N N . ALA A 1 300 ? 83.100 16.849 57.904 1.00 32.74 300 ALA A N 1
ATOM 2245 C CA . ALA A 1 300 ? 84.172 16.095 58.523 1.00 33.13 300 ALA A CA 1
ATOM 2246 C C . ALA A 1 300 ? 84.771 15.202 57.430 1.00 33.32 300 ALA A C 1
ATOM 2247 O O . ALA A 1 300 ? 85.994 15.079 57.315 1.00 33.74 300 ALA A O 1
ATOM 2249 N N . LEU A 1 301 ? 83.901 14.585 56.633 1.00 32.42 301 LEU A N 1
ATOM 2250 C CA . LEU A 1 301 ? 84.344 13.734 55.541 1.00 33.27 301 LEU A CA 1
ATOM 2251 C C . LEU A 1 301 ? 85.261 14.542 54.609 1.00 35.36 301 LEU A C 1
ATOM 2252 O O . LEU A 1 301 ? 86.359 14.096 54.231 1.00 34.25 301 LEU A O 1
ATOM 2257 N N . VAL A 1 302 ? 84.804 15.737 54.246 1.00 34.58 302 VAL A N 1
ATOM 2258 C CA . VAL A 1 302 ? 85.578 16.589 53.374 1.00 33.35 302 VAL A CA 1
ATOM 2259 C C . VAL A 1 302 ? 86.852 17.096 54.041 1.00 33.66 302 VAL A C 1
ATOM 2260 O O . VAL A 1 302 ? 87.936 16.843 53.541 1.00 33.73 302 VAL A O 1
ATOM 2264 N N . TYR A 1 303 ? 86.735 17.803 55.163 1.00 33.76 303 TYR A N 1
ATOM 2265 C CA . TYR A 1 303 ? 87.920 18.348 55.823 1.00 32.64 303 TYR A CA 1
ATOM 2266 C C . TYR A 1 303 ? 89.023 17.319 56.071 1.00 34.62 303 TYR A C 1
ATOM 2267 O O . TYR A 1 303 ? 90.194 17.596 55.833 1.00 35.02 303 TYR A O 1
ATOM 2276 N N . SER A 1 304 ? 88.666 16.135 56.553 1.00 34.74 304 SER A N 1
ATOM 2277 C CA . SER A 1 304 ? 89.674 15.112 56.842 1.00 35.19 304 SER A CA 1
ATOM 2278 C C . SER A 1 304 ? 90.225 14.408 55.605 1.00 35.44 304 SER A C 1
ATOM 2279 O O . SER A 1 304 ? 91.268 13.753 55.663 1.00 35.85 304 SER A O 1
ATOM 2282 N N . GLY A 1 305 ? 89.507 14.534 54.494 1.00 34.52 305 GLY A N 1
ATOM 2283 C CA . GLY A 1 305 ? 89.920 13.890 53.267 1.00 33.57 305 GLY A CA 1
ATOM 2284 C C . GLY A 1 305 ? 89.330 12.506 53.032 1.00 34.83 305 GLY A C 1
ATOM 2285 O O . GLY A 1 305 ? 89.737 11.834 52.093 1.00 34.06 305 GLY A O 1
ATOM 2286 N N . ARG A 1 306 ? 88.390 12.065 53.863 1.00 33.62 306 ARG A N 1
ATOM 2287 C CA . ARG A 1 306 ? 87.795 10.750 53.673 1.00 34.47 306 ARG A CA 1
ATOM 2288 C C . ARG A 1 306 ? 87.204 10.679 52.265 1.00 35.74 306 ARG A C 1
ATOM 2289 O O . ARG A 1 306 ? 87.252 9.641 51.607 1.00 36.50 306 ARG A O 1
ATOM 2297 N N . VAL A 1 307 ? 86.641 11.793 51.808 1.00 37.57 307 VAL A N 1
ATOM 2298 C CA . VAL A 1 307 ? 86.106 11.893 50.449 1.00 37.79 307 VAL A CA 1
ATOM 2299 C C . VAL A 1 307 ? 86.790 13.108 49.805 1.00 38.05 307 VAL A C 1
ATOM 2300 O O . VAL A 1 307 ? 87.174 14.058 50.496 1.00 38.33 307 VAL A O 1
ATOM 2304 N N . ASP A 1 308 ? 86.967 13.052 48.492 1.00 37.74 308 ASP A N 1
ATOM 2305 C CA . ASP A 1 308 ? 87.578 14.131 47.724 1.00 37.00 308 ASP A CA 1
ATOM 2306 C C . ASP A 1 308 ? 86.520 14.469 46.694 1.00 36.53 308 ASP A C 1
ATOM 2307 O O . ASP A 1 308 ? 86.232 13.661 45.806 1.00 35.61 308 ASP A O 1
ATOM 2312 N N . LEU A 1 309 ? 85.934 15.655 46.814 1.00 36.19 309 LEU A N 1
ATOM 2313 C CA . LEU A 1 309 ? 84.881 16.071 45.896 1.00 36.33 309 LEU A CA 1
ATOM 2314 C C . LEU A 1 309 ? 85.354 16.651 44.547 1.00 36.28 309 LEU A C 1
ATOM 2315 O O . LEU A 1 309 ? 84.549 16.839 43.641 1.00 36.80 309 LEU A O 1
ATOM 2320 N N . SER A 1 310 ? 86.652 16.920 44.414 1.00 36.26 310 SER A N 1
ATOM 2321 C CA . SER A 1 310 ? 87.218 17.470 43.172 1.00 37.83 310 SER A CA 1
ATOM 2322 C C . SER A 1 310 ? 86.727 16.847 41.860 1.00 37.45 310 SER A C 1
ATOM 2323 O O . SER A 1 310 ? 86.376 17.559 40.930 1.00 39.58 310 SER A O 1
ATOM 2326 N N . PRO A 1 311 ? 86.690 15.509 41.774 1.00 36.74 311 PRO A N 1
ATOM 2327 C CA . PRO A 1 311 ? 86.239 14.829 40.554 1.00 36.32 311 PRO A CA 1
ATOM 2328 C C . PRO A 1 311 ? 84.839 15.199 40.071 1.00 37.26 311 PRO A C 1
ATOM 2329 O O . PRO A 1 311 ? 84.491 14.962 38.911 1.00 38.22 311 PRO A O 1
ATOM 2333 N N . LEU A 1 312 ? 84.032 15.778 40.947 1.00 38.10 312 LEU A N 1
ATOM 2334 C CA . LEU A 1 312 ? 82.670 16.125 40.571 1.00 39.00 312 LEU A CA 1
ATOM 2335 C C . LEU A 1 312 ? 82.527 17.457 39.894 1.00 38.42 312 LEU A C 1
ATOM 2336 O O . LEU A 1 312 ? 81.488 17.732 39.311 1.00 38.61 312 LEU A O 1
ATOM 2341 N N . LEU A 1 313 ? 83.551 18.293 39.981 1.00 37.89 313 LEU A N 1
ATOM 2342 C CA . LEU A 1 313 ? 83.474 19.609 39.355 1.00 38.32 313 LEU A CA 1
ATOM 2343 C C . LEU A 1 313 ? 84.039 19.509 37.940 1.0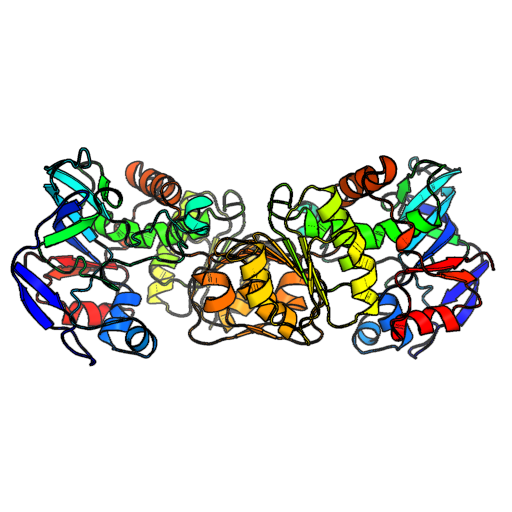0 38.42 313 LEU A C 1
ATOM 2344 O O . LEU A 1 313 ? 85.257 19.545 37.740 1.00 37.13 313 LEU A O 1
ATOM 2349 N N . THR A 1 314 ? 83.142 19.375 36.966 1.00 38.23 314 THR A N 1
ATOM 2350 C CA . THR A 1 314 ? 83.548 19.239 35.578 1.00 40.18 314 THR A CA 1
ATOM 2351 C C . THR A 1 314 ? 83.827 20.582 34.901 1.00 41.56 314 THR A C 1
ATOM 2352 O O . THR A 1 314 ? 84.751 20.676 34.102 1.00 42.40 314 THR A O 1
ATOM 2356 N N . HIS A 1 315 ? 83.049 21.619 35.217 1.00 41.12 315 HIS A N 1
ATOM 2357 C CA . HIS A 1 315 ? 83.264 22.912 34.586 1.00 40.38 315 HIS A CA 1
ATOM 2358 C C . HIS A 1 315 ? 83.187 24.102 35.517 1.00 40.75 315 HIS A C 1
ATOM 2359 O O . HIS A 1 315 ? 82.384 24.117 36.448 1.00 42.50 315 HIS A O 1
ATOM 2366 N N . ARG A 1 316 ? 84.026 25.100 35.251 1.00 38.36 316 ARG A N 1
ATOM 2367 C CA . ARG A 1 316 ? 84.004 26.349 35.990 1.00 38.18 316 ARG A CA 1
ATOM 2368 C C . ARG A 1 316 ? 83.935 27.426 34.902 1.00 39.07 316 ARG A C 1
ATOM 2369 O O . ARG A 1 316 ? 84.856 27.568 34.093 1.00 39.75 316 ARG A O 1
ATOM 2377 N N . LEU A 1 317 ? 82.827 28.165 34.910 1.00 38.08 317 LEU A N 1
ATOM 2378 C CA . LEU A 1 317 ? 82.506 29.211 33.947 1.00 36.55 317 LEU A CA 1
ATOM 2379 C C . LEU A 1 317 ? 82.228 30.569 34.569 1.00 36.64 317 LEU A C 1
ATOM 2380 O O . LEU A 1 317 ? 81.773 30.657 35.708 1.00 36.15 317 LEU A O 1
ATOM 2385 N N . PRO A 1 318 ? 82.500 31.656 33.824 1.00 37.04 318 PRO A N 1
ATOM 2386 C CA . PRO A 1 318 ? 82.179 32.923 34.482 1.00 36.34 3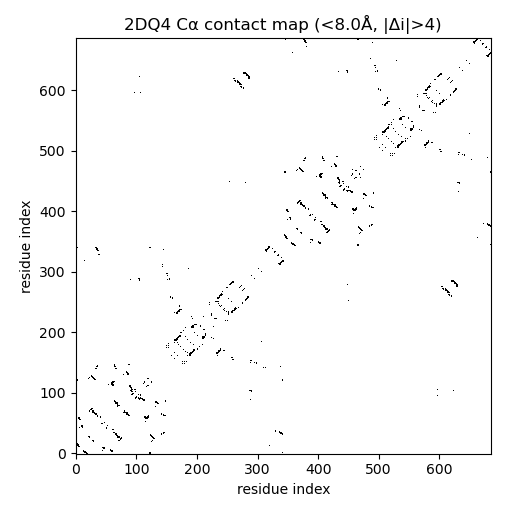18 PRO A CA 1
ATOM 2387 C C . PRO A 1 318 ? 80.668 33.039 34.519 1.00 34.31 318 PRO A C 1
ATOM 2388 O O . PRO A 1 318 ? 79.976 32.461 33.690 1.00 34.28 318 PRO A O 1
ATOM 2392 N N . LEU A 1 319 ? 80.171 33.765 35.506 1.00 34.65 319 LEU A N 1
ATOM 2393 C CA . LEU A 1 319 ? 78.745 33.976 35.678 1.00 35.41 319 LEU A CA 1
ATOM 2394 C C . LEU A 1 319 ? 78.133 34.553 34.384 1.00 35.58 319 LEU A C 1
ATOM 2395 O O . LEU A 1 319 ? 77.010 34.217 33.988 1.00 36.29 319 LEU A O 1
ATOM 2400 N N . SER A 1 320 ? 78.888 35.405 33.712 1.00 33.94 320 SER A N 1
ATOM 2401 C CA . SER A 1 320 ? 78.406 36.010 32.484 1.00 34.97 320 SER A CA 1
ATOM 2402 C C . SER A 1 320 ? 78.212 35.013 31.338 1.00 34.36 320 SER A C 1
ATOM 2403 O O . SER A 1 320 ? 77.554 35.336 30.347 1.00 33.66 320 SER A O 1
ATOM 2406 N N . ARG A 1 321 ? 78.767 33.808 31.473 1.00 33.31 321 ARG A N 1
ATOM 2407 C CA . ARG A 1 321 ? 78.620 32.786 30.434 1.00 33.74 321 ARG A CA 1
ATOM 2408 C C . ARG A 1 321 ? 77.627 31.732 30.914 1.00 35.48 321 ARG A C 1
ATOM 2409 O O . ARG A 1 321 ? 77.713 30.551 30.568 1.00 35.11 321 ARG A O 1
ATOM 2417 N N . TYR A 1 322 ? 76.661 32.197 31.697 1.00 36.58 322 TYR A N 1
ATOM 2418 C CA . TYR A 1 322 ? 75.649 31.344 32.282 1.00 38.67 322 TYR A CA 1
ATOM 2419 C C . TYR A 1 322 ? 74.795 30.632 31.255 1.00 40.41 322 TYR A C 1
ATOM 2420 O O . TYR A 1 322 ? 74.287 29.539 31.507 1.00 41.26 322 TYR A O 1
ATOM 2429 N N . ARG A 1 323 ? 74.608 31.252 30.099 1.00 41.96 323 ARG A N 1
ATOM 2430 C CA . ARG A 1 323 ? 73.800 30.624 29.071 1.00 41.37 323 ARG A CA 1
ATOM 2431 C C . ARG A 1 323 ? 74.312 29.205 28.829 1.00 42.04 323 ARG A C 1
ATOM 2432 O O . ARG A 1 323 ? 73.529 28.258 28.718 1.00 42.17 323 ARG A O 1
ATOM 2440 N N . GLU A 1 324 ? 75.633 29.057 28.789 1.00 42.53 324 GLU A N 1
ATOM 2441 C CA . GLU A 1 324 ? 76.234 27.757 28.540 1.00 43.65 324 GLU A CA 1
ATOM 2442 C C . GLU A 1 324 ? 76.152 26.821 29.770 1.00 43.40 324 GLU A C 1
ATOM 2443 O O . GLU A 1 324 ? 75.996 25.601 29.636 1.00 43.17 324 GLU A O 1
ATOM 2449 N N . ALA A 1 325 ? 76.276 27.379 30.969 1.00 42.87 325 ALA A N 1
ATOM 2450 C CA . ALA A 1 325 ? 76.187 26.561 32.177 1.00 42.85 325 ALA A CA 1
ATOM 2451 C C . ALA A 1 325 ? 74.808 25.876 32.165 1.00 44.33 325 ALA A C 1
ATOM 2452 O O . ALA A 1 325 ? 74.716 24.651 32.220 1.00 45.67 325 ALA A O 1
ATOM 2454 N N . PHE A 1 326 ? 73.734 26.652 32.057 1.00 43.76 326 PHE A N 1
ATOM 2455 C CA . PHE A 1 326 ? 72.403 26.061 32.036 1.00 44.85 326 PHE A CA 1
ATOM 2456 C C . PHE A 1 326 ? 72.180 25.086 30.890 1.00 45.82 326 PHE A C 1
ATOM 2457 O O . PHE A 1 326 ? 71.282 24.243 30.934 1.00 46.62 326 PHE A O 1
ATOM 2465 N N . GLY A 1 327 ? 73.001 25.188 29.857 1.00 47.55 327 GLY A N 1
ATOM 2466 C CA . GLY A 1 327 ? 72.868 24.271 28.742 1.00 48.69 327 GLY A CA 1
ATOM 2467 C C . GLY A 1 327 ? 73.487 22.950 29.142 1.00 50.08 327 GLY A C 1
ATOM 2468 O O . GLY A 1 327 ? 72.868 21.913 28.975 1.00 50.97 327 GLY A O 1
ATOM 2469 N N . LEU A 1 328 ? 74.709 22.983 29.676 1.00 52.15 328 LEU A N 1
ATOM 2470 C CA . LEU A 1 328 ? 75.385 21.752 30.119 1.00 53.94 328 LEU A CA 1
ATOM 2471 C C . LEU A 1 328 ? 74.430 20.985 31.036 1.00 56.27 328 LEU A C 1
ATOM 2472 O O . LEU A 1 328 ? 74.231 19.773 30.892 1.00 57.17 328 LEU A O 1
ATOM 2477 N N . LEU A 1 329 ? 73.824 21.711 31.970 1.00 58.33 329 LEU A N 1
ATOM 2478 C CA . LEU A 1 329 ? 72.870 21.127 32.904 1.00 60.95 329 LEU A CA 1
ATOM 2479 C C . LEU A 1 329 ? 71.831 20.333 32.086 1.00 63.05 329 LEU A C 1
ATOM 2480 O O . LEU A 1 329 ? 71.987 19.116 31.883 1.00 64.31 329 LEU A O 1
ATOM 2485 N N . ALA A 1 330 ? 70.800 21.031 31.600 1.00 63.74 330 ALA A N 1
ATOM 2486 C CA . ALA A 1 330 ? 69.710 20.444 30.790 1.00 64.45 330 ALA A CA 1
ATOM 2487 C C . ALA A 1 330 ? 70.129 19.320 29.816 1.00 64.82 330 ALA A C 1
ATOM 2488 O O . ALA A 1 330 ? 69.292 18.512 29.390 1.00 65.09 330 ALA A O 1
ATOM 2490 N N . SER A 1 331 ? 71.418 19.259 29.483 1.00 64.89 331 SER A N 1
ATOM 2491 C CA . SER A 1 331 ? 71.936 18.281 28.525 1.00 64.49 331 SER A CA 1
ATOM 2492 C C . SER A 1 331 ? 72.428 16.953 29.098 1.00 63.52 331 SER A C 1
ATOM 2493 O O . SER A 1 331 ? 72.241 15.895 28.471 1.00 62.48 331 SER A O 1
ATOM 2496 N N . GLY A 1 332 ? 73.084 17.015 30.256 1.00 61.95 332 GLY A N 1
ATOM 2497 C CA . GLY A 1 332 ? 73.609 15.816 30.888 1.00 61.25 332 GLY A CA 1
ATOM 2498 C C . GLY A 1 332 ? 75.129 15.873 31.051 1.00 60.71 332 GLY A C 1
ATOM 2499 O O . GLY A 1 332 ? 75.653 15.782 32.163 1.00 60.16 332 GLY A O 1
ATOM 2500 N N . GLN A 1 333 ? 75.824 16.051 29.931 1.00 60.32 333 GLN A N 1
ATOM 2501 C CA . GLN A 1 333 ? 77.284 16.110 29.869 1.00 59.86 333 GLN A CA 1
ATOM 2502 C C . GLN A 1 333 ? 78.090 16.203 31.198 1.00 59.06 333 GLN A C 1
ATOM 2503 O O . GLN A 1 333 ? 78.838 15.263 31.559 1.00 59.11 333 GLN A O 1
ATOM 2505 N N . ALA A 1 334 ? 77.928 17.330 31.910 1.00 55.72 334 ALA A N 1
ATOM 2506 C CA . ALA A 1 334 ? 78.641 17.610 33.163 1.00 51.73 334 ALA A CA 1
ATOM 2507 C C . ALA A 1 334 ? 78.077 16.985 34.451 1.00 49.90 334 ALA A C 1
ATOM 2508 O O . ALA A 1 334 ? 76.985 16.390 34.460 1.00 48.89 334 ALA A O 1
ATOM 2510 N N . VAL A 1 335 ? 78.841 17.120 35.536 1.00 47.15 335 VAL A N 1
ATOM 2511 C CA . VAL A 1 335 ? 78.387 16.634 36.844 1.00 46.37 335 VAL A CA 1
ATOM 2512 C C . VAL A 1 335 ? 77.971 17.923 37.559 1.00 44.98 335 VAL A C 1
ATOM 2513 O O . VAL A 1 335 ? 76.790 18.266 37.591 1.00 45.84 335 VAL A O 1
ATOM 2517 N N . LYS A 1 336 ? 78.941 18.646 38.111 1.00 42.13 336 LYS A N 1
ATOM 2518 C CA . LYS A 1 336 ? 78.648 19.906 38.787 1.00 39.65 336 LYS A CA 1
ATOM 2519 C C . LYS A 1 336 ? 79.366 21.065 38.105 1.00 39.85 336 LYS A C 1
ATOM 2520 O O . LYS A 1 336 ? 80.577 21.023 37.880 1.00 40.17 336 LYS A O 1
ATOM 2526 N N . VAL A 1 337 ? 78.612 22.107 37.782 1.00 37.27 337 VAL A N 1
ATOM 2527 C CA . VAL A 1 337 ? 79.167 23.266 37.128 1.00 34.33 337 VAL A CA 1
ATOM 2528 C C . VAL A 1 337 ? 79.356 24.427 38.092 1.00 33.22 337 VAL A C 1
ATOM 2529 O O . VAL A 1 337 ? 78.432 24.804 38.792 1.00 32.58 337 VAL A O 1
ATOM 2533 N N . ILE A 1 338 ? 80.559 24.985 38.131 1.00 32.13 338 ILE A N 1
ATOM 2534 C CA . ILE A 1 338 ? 80.808 26.134 38.979 1.00 32.32 338 ILE A CA 1
ATOM 2535 C C . ILE A 1 338 ? 80.671 27.432 38.185 1.00 33.43 338 ILE A C 1
ATOM 2536 O O . ILE A 1 338 ? 81.076 27.490 37.018 1.00 31.96 338 ILE A O 1
ATOM 2541 N N . LEU A 1 339 ? 80.092 28.459 38.815 1.00 33.79 339 LEU A N 1
ATOM 2542 C CA . LEU A 1 339 ? 79.954 29.790 38.209 1.00 34.55 339 LEU A CA 1
ATOM 2543 C C . LEU A 1 339 ? 80.767 30.790 39.029 1.00 35.04 339 LEU A C 1
ATOM 2544 O O . LEU A 1 339 ? 80.615 30.847 40.249 1.00 34.24 339 LEU A O 1
ATOM 2549 N N . ASP A 1 340 ? 81.630 31.556 38.353 1.00 35.72 340 ASP A N 1
ATOM 2550 C CA . ASP A 1 340 ? 82.484 32.575 38.969 1.00 36.75 340 ASP A CA 1
ATOM 2551 C C . ASP A 1 340 ? 81.812 33.939 38.813 1.00 38.62 340 ASP A C 1
ATOM 2552 O O . ASP A 1 340 ? 81.876 34.561 37.753 1.00 38.43 340 ASP A O 1
ATOM 2557 N N . PRO A 1 341 ? 81.163 34.427 39.884 1.00 39.47 341 PRO A N 1
ATOM 2558 C CA . PRO A 1 341 ? 80.459 35.714 39.878 1.00 40.80 341 PRO A CA 1
ATOM 2559 C C . PRO A 1 341 ? 81.339 36.934 39.708 1.00 40.67 341 PRO A C 1
ATOM 2560 O O . PRO A 1 341 ? 80.845 38.057 39.624 1.00 41.57 341 PRO A O 1
ATOM 2564 N N . LYS A 1 342 ? 82.641 36.729 39.651 1.00 40.50 342 LYS A N 1
ATOM 2565 C CA . LYS A 1 342 ? 83.527 37.871 39.496 1.00 40.59 342 LYS A CA 1
ATOM 2566 C C . LYS A 1 342 ? 83.842 38.143 38.023 1.00 40.30 342 LYS A C 1
ATOM 2567 O O . LYS A 1 342 ? 84.705 38.977 37.711 1.00 42.44 342 LYS A O 1
ATOM 2573 N N . ALA A 1 343 ? 83.141 37.453 37.123 1.00 38.85 343 ALA A N 1
ATOM 2574 C CA . ALA A 1 343 ? 83.374 37.608 35.686 1.00 37.90 343 ALA A CA 1
ATOM 2575 C C . ALA A 1 343 ? 82.190 37.190 34.807 1.00 37.21 343 ALA A C 1
ATOM 2576 O O . ALA A 1 343 ? 82.245 37.471 33.593 1.00 38.08 343 ALA A O 1
ATOM 2578 N N . MET B 1 1 ? 40.211 -36.710 67.229 1.00 39.78 1 MET B N 1
ATOM 2579 C CA . MET B 1 1 ? 39.899 -35.374 67.810 1.00 39.67 1 MET B CA 1
ATOM 2580 C C . MET B 1 1 ? 39.069 -34.589 66.826 1.00 40.05 1 MET B C 1
ATOM 2581 O O . MET B 1 1 ? 38.932 -34.964 65.664 1.00 40.48 1 MET B O 1
ATOM 2586 N N . ARG B 1 2 ? 38.523 -33.485 67.299 1.00 40.23 2 ARG B N 1
ATOM 2587 C CA . ARG B 1 2 ? 37.719 -32.618 66.466 1.00 40.85 2 ARG B CA 1
ATOM 2588 C C . ARG B 1 2 ? 38.665 -31.575 65.821 1.00 40.15 2 ARG B C 1
ATOM 2589 O O . ARG B 1 2 ? 39.681 -31.209 66.408 1.00 38.26 2 ARG B O 1
ATOM 2597 N N . ALA B 1 3 ? 38.343 -31.117 64.613 1.00 39.94 3 ALA B N 1
ATOM 2598 C CA . ALA B 1 3 ? 39.159 -30.115 63.912 1.00 39.21 3 ALA B CA 1
ATOM 2599 C C . ALA B 1 3 ? 38.321 -29.453 62.825 1.00 39.96 3 ALA B C 1
ATOM 2600 O O . ALA B 1 3 ? 37.445 -30.090 62.239 1.00 41.60 3 ALA B O 1
ATOM 2602 N N . LEU B 1 4 ? 38.579 -28.174 62.576 1.00 38.74 4 LEU B N 1
ATOM 2603 C CA . LEU B 1 4 ? 37.873 -27.429 61.554 1.00 37.01 4 LEU B CA 1
ATOM 2604 C C . LEU B 1 4 ? 38.841 -27.355 60.380 1.00 38.11 4 LEU B C 1
ATOM 2605 O O . LEU B 1 4 ? 39.954 -26.841 60.525 1.00 38.89 4 LEU B O 1
ATOM 2610 N N . ALA B 1 5 ? 38.414 -27.851 59.218 1.00 36.80 5 ALA B N 1
ATOM 2611 C CA . ALA B 1 5 ? 39.274 -27.893 58.042 1.00 35.69 5 ALA B CA 1
ATOM 2612 C C . ALA B 1 5 ? 38.694 -27.387 56.729 1.00 36.34 5 ALA B C 1
ATOM 2613 O O . ALA B 1 5 ? 37.487 -27.289 56.569 1.00 37.53 5 ALA B O 1
ATOM 2615 N N . LYS B 1 6 ? 39.586 -27.048 55.799 1.00 36.08 6 LYS B N 1
ATOM 2616 C CA . LYS B 1 6 ? 39.220 -26.622 54.452 1.00 37.38 6 LYS B CA 1
ATOM 2617 C C . LYS B 1 6 ? 39.582 -27.859 53.649 1.00 37.87 6 LYS B C 1
ATOM 2618 O O . LYS B 1 6 ? 40.762 -28.096 53.412 1.00 37.29 6 LYS B O 1
ATOM 2624 N N . LEU B 1 7 ? 38.587 -28.654 53.244 1.00 39.45 7 LEU B N 1
ATOM 2625 C CA . LEU B 1 7 ? 38.872 -29.893 52.508 1.00 38.66 7 LEU B CA 1
ATOM 2626 C C . LEU B 1 7 ? 38.947 -29.788 50.997 1.00 39.06 7 LEU B C 1
ATOM 2627 O O . LEU B 1 7 ? 39.326 -30.746 50.330 1.00 40.70 7 LEU B O 1
ATOM 2632 N N . ALA B 1 8 ? 38.605 -28.644 50.433 1.00 38.37 8 ALA B N 1
ATOM 2633 C CA . ALA B 1 8 ? 38.686 -28.538 48.982 1.00 40.18 8 ALA B CA 1
ATOM 2634 C C . ALA B 1 8 ? 38.728 -27.078 48.598 1.00 40.56 8 ALA B C 1
ATOM 2635 O O . ALA B 1 8 ? 38.444 -26.221 49.424 1.00 41.28 8 ALA B O 1
ATOM 2637 N N . PRO B 1 9 ? 39.088 -26.779 47.339 1.00 41.29 9 PRO B N 1
ATOM 2638 C CA . PRO B 1 9 ? 39.188 -25.417 46.798 1.00 42.84 9 PRO B CA 1
ATOM 2639 C C . PRO B 1 9 ? 37.833 -24.733 46.656 1.00 44.81 9 PRO B C 1
ATOM 2640 O O . PRO B 1 9 ? 37.427 -24.413 45.539 1.00 45.50 9 PRO B O 1
ATOM 2644 N N . GLU B 1 10 ? 37.141 -24.486 47.764 1.00 46.18 10 GLU B N 1
ATOM 2645 C CA . GLU B 1 10 ? 35.822 -23.844 47.713 1.00 47.51 10 GLU B CA 1
ATOM 2646 C C . GLU B 1 10 ? 35.541 -23.099 49.023 1.00 48.73 10 GLU B C 1
ATOM 2647 O O . GLU B 1 10 ? 36.410 -23.019 49.899 1.00 49.33 10 GLU B O 1
ATOM 2653 N N . GLU B 1 11 ? 34.322 -22.569 49.148 1.00 48.75 11 GLU B N 1
ATOM 2654 C CA . GLU B 1 11 ? 33.897 -21.834 50.337 1.00 48.67 11 GLU B CA 1
ATOM 2655 C C . GLU B 1 11 ? 33.652 -22.745 51.528 1.00 46.52 11 GLU B C 1
ATOM 2656 O O . GLU B 1 11 ? 33.535 -23.963 51.388 1.00 47.16 11 GLU B O 1
ATOM 2662 N N . GLY B 1 12 ? 33.550 -22.132 52.698 1.00 43.34 12 GLY B N 1
ATOM 2663 C CA . GLY B 1 12 ? 33.276 -22.882 53.905 1.00 41.29 12 GLY B CA 1
ATOM 2664 C C . GLY B 1 12 ? 34.386 -23.740 54.471 1.00 40.28 12 GLY B C 1
ATOM 2665 O O . GLY B 1 12 ? 35.465 -23.872 53.893 1.00 39.57 12 GLY B O 1
ATOM 2666 N N . LEU B 1 13 ? 34.099 -24.322 55.628 1.00 38.61 13 LEU B N 1
ATOM 2667 C CA . LEU B 1 13 ? 35.025 -25.193 56.315 1.00 39.19 13 LEU B CA 1
ATOM 2668 C C . LEU B 1 13 ? 34.227 -26.397 56.743 1.00 39.89 13 LEU B C 1
ATOM 2669 O O . LEU B 1 13 ? 33.007 -26.394 56.646 1.00 41.51 13 LEU B O 1
ATOM 2674 N N . THR B 1 14 ? 34.901 -27.423 57.233 1.00 39.65 14 THR B N 1
ATOM 2675 C CA . THR B 1 14 ? 34.209 -28.636 57.607 1.00 38.88 14 THR B CA 1
ATOM 2676 C C . THR B 1 14 ? 34.700 -29.188 58.940 1.00 40.15 14 THR B C 1
ATOM 2677 O O . THR B 1 14 ? 35.884 -29.156 59.235 1.00 39.45 14 THR B O 1
ATOM 2681 N N . LEU B 1 15 ? 33.780 -29.699 59.744 1.00 41.69 15 LEU B N 1
ATOM 2682 C CA . LEU B 1 15 ? 34.147 -30.290 61.020 1.00 43.48 15 LEU B CA 1
ATOM 2683 C C . LEU B 1 15 ? 34.481 -31.714 60.682 1.00 43.74 15 LEU B C 1
ATOM 2684 O O . LEU B 1 15 ? 33.733 -32.376 59.971 1.00 45.45 15 LEU B O 1
ATOM 2689 N N . VAL B 1 16 ? 35.615 -32.184 61.169 1.00 44.20 16 VAL B N 1
ATOM 2690 C CA . VAL B 1 16 ? 36.055 -33.531 60.867 1.00 43.22 16 VAL B CA 1
ATOM 2691 C C . VAL B 1 16 ? 36.660 -34.096 62.117 1.00 44.18 16 VAL B C 1
ATOM 2692 O O . VAL B 1 16 ? 36.803 -33.384 63.108 1.00 43.49 16 VAL B O 1
ATOM 2696 N N . ASP B 1 17 ? 37.023 -35.373 62.043 1.00 45.27 17 ASP B N 1
ATOM 2697 C CA . ASP B 1 17 ? 37.649 -36.091 63.145 1.00 47.66 17 ASP B CA 1
ATOM 2698 C C . ASP B 1 17 ? 38.969 -36.549 62.590 1.00 47.65 17 ASP B C 1
ATOM 2699 O O . ASP B 1 17 ? 38.996 -37.165 61.519 1.00 48.68 17 ASP B O 1
ATOM 2704 N N . ARG B 1 18 ? 40.063 -36.266 63.283 1.00 45.54 18 ARG B N 1
ATOM 2705 C CA . ARG B 1 18 ? 41.340 -36.715 62.773 1.00 44.25 18 ARG B CA 1
ATOM 2706 C C . ARG B 1 18 ? 42.141 -37.290 63.900 1.00 42.27 18 ARG B C 1
ATOM 2707 O O . ARG B 1 18 ? 41.890 -37.007 65.066 1.00 41.93 18 ARG B O 1
ATOM 2715 N N . PRO B 1 19 ? 43.112 -38.131 63.569 1.00 41.48 19 PRO B N 1
ATOM 2716 C CA . PRO B 1 19 ? 43.930 -38.706 64.636 1.00 41.52 19 PRO B CA 1
ATOM 2717 C C . PRO B 1 19 ? 44.722 -37.576 65.300 1.00 41.31 19 PRO B C 1
ATOM 2718 O O . PRO B 1 19 ? 44.896 -36.504 64.722 1.00 40.93 19 PRO B O 1
ATOM 2722 N N . VAL B 1 20 ? 45.182 -37.804 66.522 1.00 41.00 20 VAL B N 1
ATOM 2723 C CA . VAL B 1 20 ? 45.958 -36.792 67.211 1.00 39.98 20 VAL B CA 1
ATOM 2724 C C . VAL B 1 20 ? 47.348 -36.752 66.600 1.00 40.42 20 VAL B C 1
ATOM 2725 O O . VAL B 1 20 ? 47.975 -37.798 66.468 1.00 39.80 20 VAL B O 1
ATOM 2729 N N . PRO B 1 21 ? 47.837 -35.555 66.194 1.00 40.10 21 PRO B N 1
ATOM 2730 C CA . PRO B 1 21 ? 49.182 -35.482 65.613 1.00 40.04 21 PRO B CA 1
ATOM 2731 C C . PRO B 1 21 ? 50.242 -35.939 66.628 1.00 40.11 21 PRO B C 1
ATOM 2732 O O . PRO B 1 21 ? 49.955 -36.060 67.820 1.00 39.77 21 PRO B O 1
ATOM 2736 N N . GLU B 1 22 ? 51.455 -36.208 66.145 1.00 40.70 22 GLU B N 1
ATOM 2737 C CA . GLU B 1 22 ? 52.529 -36.694 67.001 1.00 41.90 22 GLU B CA 1
ATOM 2738 C C . GLU B 1 22 ? 53.785 -35.828 66.865 1.00 39.89 22 GLU B C 1
ATOM 2739 O O . GLU B 1 22 ? 54.233 -35.522 65.759 1.00 38.64 22 GLU B O 1
ATOM 2745 N N . PRO B 1 23 ? 54.379 -35.432 68.000 1.00 37.90 23 PRO B N 1
ATOM 2746 C CA . PRO B 1 23 ? 55.578 -34.598 67.967 1.00 36.71 23 PRO B CA 1
ATOM 2747 C C . PRO B 1 23 ? 56.881 -35.351 67.822 1.00 36.58 23 PRO B C 1
ATOM 2748 O O . PRO B 1 23 ? 57.189 -36.257 68.593 1.00 35.82 23 PRO B O 1
ATOM 2752 N N . GLY B 1 24 ? 57.648 -34.957 66.822 1.00 37.07 24 GLY B N 1
ATOM 2753 C CA . GLY B 1 24 ? 58.938 -35.572 66.605 1.00 38.53 24 GLY B CA 1
ATOM 2754 C C . GLY B 1 24 ? 59.983 -34.625 67.171 1.00 38.95 24 GLY B C 1
ATOM 2755 O O . GLY B 1 24 ? 59.633 -33.658 67.872 1.00 38.08 24 GLY B O 1
ATOM 2756 N N . PRO B 1 25 ? 61.269 -34.862 66.874 1.00 37.94 25 PRO B N 1
ATOM 2757 C CA . PRO B 1 25 ? 62.362 -34.017 67.366 1.00 38.61 25 PRO B CA 1
ATOM 2758 C C . PRO B 1 25 ? 62.065 -32.543 67.190 1.00 38.11 25 PRO B C 1
ATOM 2759 O O . PRO B 1 25 ? 61.559 -32.129 66.150 1.00 40.34 25 PRO B O 1
ATOM 2763 N N . GLY B 1 26 ? 62.359 -31.760 68.219 1.00 37.72 26 GLY B N 1
ATOM 2764 C CA . GLY B 1 26 ? 62.159 -30.321 68.160 1.00 36.58 26 GLY B CA 1
ATOM 2765 C C . GLY B 1 26 ? 60.734 -29.834 68.192 1.00 36.22 26 GLY B C 1
ATOM 2766 O O . GLY B 1 26 ? 60.492 -28.636 68.081 1.00 35.64 26 GLY B O 1
ATOM 2767 N N . GLU B 1 27 ? 59.787 -30.746 68.361 1.00 35.19 27 GLU B N 1
ATOM 2768 C CA . GLU B 1 27 ? 58.380 -30.352 68.382 1.00 36.11 27 GLU B CA 1
ATOM 2769 C C . GLU B 1 27 ? 57.679 -30.660 69.714 1.00 37.14 27 GLU B C 1
ATOM 2770 O O . GLU B 1 27 ? 58.202 -31.380 70.564 1.00 37.59 27 GLU B O 1
ATOM 2776 N N . ILE B 1 28 ? 56.490 -30.100 69.891 1.00 36.26 28 ILE B N 1
ATOM 2777 C CA . ILE B 1 28 ? 55.694 -30.361 71.087 1.00 34.69 28 ILE B CA 1
ATOM 2778 C C . ILE B 1 28 ? 54.236 -30.547 70.665 1.00 35.02 28 ILE B C 1
ATOM 2779 O O . ILE B 1 28 ? 53.814 -30.046 69.623 1.00 34.80 28 ILE B O 1
ATOM 2784 N N . LEU B 1 29 ? 53.477 -31.309 71.447 1.00 35.22 29 LEU B N 1
ATOM 2785 C CA . LEU B 1 29 ? 52.055 -31.520 71.166 1.00 34.79 29 LEU B CA 1
ATOM 2786 C C . LEU B 1 29 ? 51.319 -30.565 72.104 1.00 35.49 29 LEU B C 1
ATOM 2787 O O . LEU B 1 29 ? 51.605 -30.555 73.300 1.00 34.67 29 LEU B O 1
ATOM 2792 N N . VAL B 1 30 ? 50.400 -29.754 71.578 1.00 35.19 30 VAL B N 1
ATOM 2793 C CA . VAL B 1 30 ? 49.673 -28.802 72.413 1.00 35.39 30 VAL B CA 1
ATOM 2794 C C . VAL B 1 30 ? 48.185 -29.087 72.483 1.00 37.66 30 VAL B C 1
ATOM 2795 O O . VAL B 1 30 ? 47.528 -29.255 71.446 1.00 37.75 30 VAL B O 1
ATOM 2799 N N . ARG B 1 31 ? 47.637 -29.136 73.697 1.00 37.57 31 ARG B N 1
ATOM 2800 C CA . ARG B 1 31 ? 46.211 -29.357 73.837 1.00 37.16 31 ARG B CA 1
ATOM 2801 C C . ARG B 1 31 ? 45.595 -27.969 73.814 1.00 37.60 31 ARG B C 1
ATOM 2802 O O . ARG B 1 31 ? 45.821 -27.158 74.711 1.00 40.10 31 ARG B O 1
ATOM 2810 N N . VAL B 1 32 ? 44.819 -27.687 72.779 1.00 36.73 32 VAL B N 1
ATOM 2811 C CA . VAL B 1 32 ? 44.228 -26.373 72.627 1.00 35.40 32 VAL B CA 1
ATOM 2812 C C . VAL B 1 32 ? 43.044 -26.138 73.540 1.00 36.38 32 VAL B C 1
ATOM 2813 O O . VAL B 1 32 ? 42.111 -26.932 73.581 1.00 37.43 32 VAL B O 1
ATOM 2817 N N . GLU B 1 33 ? 43.106 -25.027 74.268 1.00 36.40 33 GLU B N 1
ATOM 2818 C CA . GLU B 1 33 ? 42.083 -24.615 75.222 1.00 35.39 33 GLU B CA 1
ATOM 2819 C C . GLU B 1 33 ? 41.266 -23.468 74.662 1.00 34.51 33 GLU B C 1
ATOM 2820 O O . GLU B 1 33 ? 40.081 -23.329 74.970 1.00 34.43 33 GLU B O 1
ATOM 2826 N N . ALA B 1 34 ? 41.896 -22.628 73.852 1.00 33.01 34 ALA B N 1
ATOM 2827 C CA . ALA B 1 34 ? 41.182 -21.511 73.249 1.00 32.89 34 ALA B CA 1
ATOM 2828 C C . ALA B 1 34 ? 41.901 -21.074 72.002 1.00 33.46 34 ALA B C 1
ATOM 2829 O O . ALA B 1 34 ? 43.132 -21.143 71.911 1.00 35.75 34 ALA B O 1
ATOM 2831 N N . ALA B 1 35 ? 41.122 -20.608 71.042 1.00 33.30 35 ALA B N 1
ATOM 2832 C CA . ALA B 1 35 ? 41.668 -20.177 69.775 1.00 35.39 35 ALA B CA 1
ATOM 2833 C C . ALA B 1 35 ? 40.805 -19.018 69.306 1.00 36.70 35 ALA B C 1
ATOM 2834 O O . ALA B 1 35 ? 39.651 -18.913 69.706 1.00 38.06 35 ALA B O 1
ATOM 2836 N N . SER B 1 36 ? 41.352 -18.128 68.495 1.00 37.38 36 SER B N 1
ATOM 2837 C CA . SER B 1 36 ? 40.526 -17.040 68.018 1.00 38.47 36 SER B CA 1
ATOM 2838 C C . SER B 1 36 ? 40.515 -17.016 66.495 1.00 39.80 36 SER B C 1
ATOM 2839 O O . SER B 1 36 ? 41.192 -17.818 65.851 1.00 39.64 36 SER B O 1
ATOM 2842 N N . ILE B 1 37 ? 39.743 -16.085 65.941 1.00 40.61 37 ILE B N 1
ATOM 2843 C CA . ILE B 1 37 ? 39.542 -15.955 64.508 1.00 42.30 37 ILE B CA 1
ATOM 2844 C C . ILE B 1 37 ? 39.888 -14.559 64.058 1.00 43.13 37 ILE B C 1
ATOM 2845 O O . ILE B 1 37 ? 39.609 -13.606 64.765 1.00 43.52 37 ILE B O 1
ATOM 2850 N N . CYS B 1 38 ? 40.465 -14.410 62.875 1.00 44.28 38 CYS B N 1
ATOM 2851 C CA . CYS B 1 38 ? 40.717 -13.051 62.404 1.00 47.26 38 CYS B CA 1
ATOM 2852 C C . CYS B 1 38 ? 40.518 -12.978 60.891 1.00 47.20 38 CYS B C 1
ATOM 2853 O O . CYS B 1 38 ? 40.041 -13.937 60.270 1.00 45.53 38 CYS B O 1
ATOM 2856 N N . GLY B 1 39 ? 40.902 -11.838 60.313 1.00 48.18 39 GLY B N 1
ATOM 2857 C CA . GLY B 1 39 ? 40.763 -11.625 58.880 1.00 48.46 39 GLY B CA 1
ATOM 2858 C C . GLY B 1 39 ? 41.329 -12.735 58.007 1.00 47.83 39 GLY B C 1
ATOM 2859 O O . GLY B 1 39 ? 40.693 -13.169 57.053 1.00 49.45 39 GLY B O 1
ATOM 2860 N N . THR B 1 40 ? 42.527 -13.201 58.327 1.00 47.80 40 THR B N 1
ATOM 2861 C CA . THR B 1 40 ? 43.129 -14.259 57.552 1.00 48.28 40 THR B CA 1
ATOM 2862 C C . THR B 1 40 ? 42.150 -15.423 57.463 1.00 47.57 40 THR B C 1
ATOM 2863 O O . THR B 1 40 ? 41.843 -15.896 56.367 1.00 48.06 40 THR B O 1
ATOM 2867 N N . ASP B 1 41 ? 41.639 -15.860 58.609 1.00 47.24 41 ASP B N 1
ATOM 2868 C CA . ASP B 1 41 ? 40.692 -16.965 58.646 1.00 47.32 41 ASP B CA 1
ATOM 2869 C C . ASP B 1 41 ? 39.460 -16.671 57.816 1.00 47.20 41 ASP B C 1
ATOM 2870 O O . ASP B 1 41 ? 38.862 -17.584 57.271 1.00 46.52 41 ASP B O 1
ATOM 2875 N N . LEU B 1 42 ? 39.082 -15.400 57.727 1.00 46.83 42 LEU B N 1
ATOM 2876 C CA . LEU B 1 42 ? 37.913 -15.010 56.954 1.00 48.02 42 LEU B CA 1
ATOM 2877 C C . LEU B 1 42 ? 38.236 -15.073 55.465 1.00 48.35 42 LEU B C 1
ATOM 2878 O O . LEU B 1 42 ? 37.341 -15.249 54.638 1.00 47.99 42 LEU B O 1
ATOM 2883 N N . HIS B 1 43 ? 39.507 -14.901 55.116 1.00 47.98 43 HIS B N 1
ATOM 2884 C CA . HIS B 1 43 ? 39.883 -14.985 53.711 1.00 48.05 43 HIS B CA 1
ATOM 2885 C C . HIS B 1 43 ? 39.720 -16.433 53.314 1.00 46.22 43 HIS B C 1
ATOM 2886 O O . HIS B 1 43 ? 39.101 -16.744 52.308 1.00 44.71 43 HIS B O 1
ATOM 2893 N N . ILE B 1 44 ? 40.271 -17.321 54.128 1.00 45.02 44 ILE B N 1
ATOM 2894 C CA . ILE B 1 44 ? 40.184 -18.742 53.849 1.00 45.02 44 ILE B CA 1
ATOM 2895 C C . ILE B 1 44 ? 38.727 -19.163 53.709 1.00 45.34 44 ILE B C 1
ATOM 2896 O O . ILE B 1 44 ? 38.338 -19.806 52.730 1.00 44.99 44 ILE B O 1
ATOM 2901 N N . TRP B 1 45 ? 37.919 -18.760 54.679 1.00 46.18 45 TRP B N 1
ATOM 2902 C CA . TRP B 1 45 ? 36.508 -19.098 54.706 1.00 47.17 45 TRP B CA 1
ATOM 2903 C C . TRP B 1 45 ? 35.753 -18.681 53.468 1.00 47.35 45 TRP B C 1
ATOM 2904 O O . TRP B 1 45 ? 34.976 -19.461 52.919 1.00 48.67 45 TRP B O 1
ATOM 2915 N N . LYS B 1 46 ? 35.960 -17.442 53.040 1.00 46.15 46 LYS B N 1
ATOM 2916 C CA . LYS B 1 46 ? 35.273 -16.939 51.867 1.00 45.31 46 LYS B CA 1
ATOM 2917 C C . LYS B 1 46 ? 35.947 -17.496 50.617 1.00 45.49 46 LYS B C 1
ATOM 2918 O O . LYS B 1 46 ? 35.429 -17.391 49.499 1.00 46.02 46 LYS B O 1
ATOM 2920 N N . TRP B 1 47 ? 37.104 -18.116 50.806 1.00 44.93 47 TRP B N 1
ATOM 2921 C CA . TRP B 1 47 ? 37.856 -18.647 49.675 1.00 43.69 47 TRP B CA 1
ATOM 2922 C C . TRP B 1 47 ? 38.013 -17.581 48.596 1.00 43.20 47 TRP B C 1
ATOM 2923 O O . TRP B 1 47 ? 37.704 -17.830 47.426 1.00 44.67 47 TRP B O 1
ATOM 2934 N N . ASP B 1 48 ? 38.478 -16.396 48.985 1.00 43.13 48 ASP B N 1
ATOM 2935 C CA . ASP B 1 48 ? 38.679 -15.293 48.039 1.00 43.84 48 ASP B CA 1
ATOM 2936 C C . ASP B 1 48 ? 40.040 -15.359 47.344 1.00 44.25 48 ASP B C 1
ATOM 2937 O O . ASP B 1 48 ? 40.801 -16.327 47.499 1.00 42.59 48 ASP B O 1
ATOM 2942 N N . ALA B 1 49 ? 40.331 -14.308 46.583 1.00 44.64 49 ALA B N 1
ATOM 2943 C CA . ALA B 1 49 ? 41.579 -14.209 45.833 1.00 46.16 49 ALA B CA 1
ATOM 2944 C C . ALA B 1 49 ? 42.785 -14.535 46.707 1.00 46.55 49 ALA B C 1
ATOM 2945 O O . ALA B 1 49 ? 43.610 -15.388 46.348 1.00 47.77 49 ALA B O 1
ATOM 2947 N N . TRP B 1 50 ? 42.896 -13.852 47.843 1.00 46.13 50 TRP B N 1
ATOM 2948 C CA . TRP B 1 50 ? 44.014 -14.082 48.751 1.00 45.95 50 TRP B CA 1
ATOM 2949 C C . TRP B 1 50 ? 44.179 -15.565 49.064 1.00 45.34 50 TRP B C 1
ATOM 2950 O O . TRP B 1 50 ? 45.234 -16.165 48.837 1.00 44.54 50 TRP B O 1
ATOM 2961 N N . ALA B 1 51 ? 43.117 -16.141 49.609 1.00 43.59 51 ALA B N 1
ATOM 2962 C CA . ALA B 1 51 ? 43.130 -17.530 49.991 1.00 42.24 51 ALA B CA 1
ATOM 2963 C C . ALA B 1 51 ? 43.541 -18.427 48.845 1.00 41.89 51 ALA B C 1
ATOM 2964 O O . ALA B 1 51 ? 44.347 -19.348 49.030 1.00 41.77 51 ALA B O 1
ATOM 2966 N N . ARG B 1 52 ? 43.019 -18.152 47.654 1.00 41.70 52 ARG B N 1
ATOM 2967 C CA . ARG B 1 52 ? 43.315 -19.001 46.502 1.00 42.69 52 ARG B CA 1
ATOM 2968 C C . ARG B 1 52 ? 44.795 -19.084 46.126 1.00 42.73 52 ARG B C 1
ATOM 2969 O O . ARG B 1 52 ? 45.277 -20.132 45.700 1.00 40.40 52 ARG B O 1
ATOM 2977 N N . GLY B 1 53 ? 45.533 -18.002 46.316 1.00 43.10 53 GLY B N 1
ATOM 2978 C CA . GLY B 1 53 ? 46.944 -18.047 45.995 1.00 43.53 53 GLY B CA 1
ATOM 2979 C C . GLY B 1 53 ? 47.809 -18.542 47.144 1.00 44.51 53 GLY B C 1
ATOM 2980 O O . GLY B 1 53 ? 49.006 -18.820 46.974 1.00 45.91 53 GLY B O 1
ATOM 2981 N N . ARG B 1 54 ? 47.226 -18.679 48.326 1.00 43.98 54 ARG B N 1
ATOM 2982 C CA . ARG B 1 54 ? 48.035 -19.124 49.446 1.00 42.98 54 ARG B CA 1
ATOM 2983 C C . ARG B 1 54 ? 47.694 -20.482 50.024 1.00 41.75 54 ARG B C 1
ATOM 2984 O O . ARG B 1 54 ? 48.603 -21.245 50.365 1.00 42.13 54 ARG B O 1
ATOM 2992 N N . ILE B 1 55 ? 46.403 -20.800 50.113 1.00 39.87 55 ILE B N 1
ATOM 2993 C CA . ILE B 1 55 ? 45.976 -22.065 50.706 1.00 37.43 55 ILE B CA 1
ATOM 2994 C C . ILE B 1 55 ? 46.074 -23.284 49.798 1.00 35.81 55 ILE B C 1
ATOM 2995 O O . ILE B 1 55 ? 45.880 -23.193 48.602 1.00 37.91 55 ILE B O 1
ATOM 3000 N N . ARG B 1 56 ? 46.393 -24.424 50.388 1.00 34.16 56 ARG B N 1
ATOM 3001 C CA . ARG B 1 56 ? 46.513 -25.682 49.666 1.00 31.75 56 ARG B CA 1
ATOM 3002 C C . ARG B 1 56 ? 45.812 -26.770 50.476 1.00 30.43 56 ARG B C 1
ATOM 3003 O O . ARG B 1 56 ? 46.435 -27.425 51.297 1.00 30.68 56 ARG B O 1
ATOM 3011 N N . PRO B 1 57 ? 44.502 -26.977 50.252 1.00 29.22 57 PRO B N 1
ATOM 3012 C CA . PRO B 1 57 ? 43.729 -27.997 50.971 1.00 28.12 57 PRO B CA 1
ATOM 3013 C C . PRO B 1 57 ? 44.366 -29.374 50.800 1.00 26.83 57 PRO B C 1
ATOM 3014 O O . PRO B 1 57 ? 44.979 -29.651 49.779 1.00 27.76 57 PRO B O 1
ATOM 3018 N N . PRO B 1 58 ? 44.235 -30.255 51.797 1.00 26.93 58 PRO B N 1
ATOM 3019 C CA . PRO B 1 58 ? 43.538 -30.065 53.071 1.00 29.20 58 PRO B CA 1
ATOM 3020 C C . PRO B 1 58 ? 44.350 -29.232 54.096 1.00 31.05 58 PRO B C 1
ATOM 3021 O O . PRO B 1 58 ? 45.580 -29.330 54.183 1.00 31.42 58 PRO B O 1
ATOM 3025 N N . LEU B 1 59 ? 43.637 -28.430 54.875 1.00 31.49 59 LEU B N 1
ATOM 3026 C CA . LEU B 1 59 ? 44.257 -27.579 55.869 1.00 31.30 59 LEU B CA 1
ATOM 3027 C C . LEU B 1 59 ? 43.374 -27.381 57.092 1.00 31.70 59 LEU B C 1
ATOM 3028 O O . LEU B 1 59 ? 42.215 -26.992 56.977 1.00 32.03 59 LEU B O 1
ATOM 3033 N N . VAL B 1 60 ? 43.915 -27.675 58.266 1.00 32.14 60 VAL B N 1
ATOM 3034 C CA . VAL B 1 60 ? 43.190 -27.399 59.505 1.00 33.69 60 VAL B CA 1
ATOM 3035 C C . VAL B 1 60 ? 43.664 -25.971 59.803 1.00 33.76 60 VAL B C 1
ATOM 3036 O O . VAL B 1 60 ? 44.855 -25.720 59.959 1.00 35.56 60 VAL B O 1
ATOM 3040 N N . THR B 1 61 ? 42.739 -25.030 59.837 1.00 33.39 61 THR B N 1
ATOM 3041 C CA . THR B 1 61 ? 43.094 -23.641 60.069 1.00 33.19 61 THR B CA 1
ATOM 3042 C C . THR B 1 61 ? 43.240 -23.263 61.539 1.00 33.43 61 THR B C 1
ATOM 3043 O O . THR B 1 61 ? 43.168 -24.117 62.412 1.00 33.37 61 THR B O 1
ATOM 3047 N N . GLY B 1 62 ? 43.438 -21.973 61.799 1.00 33.81 62 GLY B N 1
ATOM 3048 C CA . GLY B 1 62 ? 43.597 -21.491 63.165 1.00 34.88 62 GLY B CA 1
ATOM 3049 C C . GLY B 1 62 ? 45.032 -21.154 63.543 1.00 35.33 62 GLY B C 1
ATOM 3050 O O . GLY B 1 62 ? 45.852 -22.038 63.729 1.00 33.99 62 GLY B O 1
ATOM 3051 N N . HIS B 1 63 ? 45.339 -19.871 63.667 1.00 34.77 63 HIS B N 1
ATOM 3052 C CA . HIS B 1 63 ? 46.687 -19.467 64.019 1.00 36.16 63 HIS B CA 1
ATOM 3053 C C . HIS B 1 63 ? 46.764 -18.613 65.296 1.00 36.06 63 HIS B C 1
ATOM 3054 O O . HIS B 1 63 ? 47.841 -18.182 65.682 1.00 36.27 63 HIS B O 1
ATOM 3061 N N . GLU B 1 64 ? 45.622 -18.344 65.919 1.00 35.72 64 GLU B N 1
ATOM 3062 C CA . GLU B 1 64 ? 45.573 -17.573 67.164 1.00 35.68 64 GLU B CA 1
ATOM 3063 C C . GLU B 1 64 ? 45.063 -18.512 68.259 1.00 35.94 64 GLU B C 1
ATOM 3064 O O . GLU B 1 64 ? 43.856 -18.706 68.379 1.00 37.00 64 GLU B O 1
ATOM 3070 N N . PHE B 1 65 ? 45.950 -19.080 69.065 1.00 34.88 65 PHE B N 1
ATOM 3071 C CA . PHE B 1 65 ? 45.487 -19.995 70.097 1.00 34.25 65 PHE B CA 1
ATOM 3072 C C . PHE B 1 65 ? 46.457 -20.235 71.257 1.00 35.01 65 PHE B C 1
ATOM 3073 O O . PHE B 1 65 ? 47.628 -19.879 71.192 1.00 35.11 65 PHE B O 1
ATOM 3081 N N . SER B 1 66 ? 45.948 -20.848 72.326 1.00 36.08 66 SER B N 1
ATOM 3082 C CA . SER B 1 66 ? 46.769 -21.194 73.490 1.00 36.54 66 SER B CA 1
ATOM 3083 C C . SER B 1 66 ? 46.280 -22.510 74.019 1.00 35.64 66 SER B C 1
ATOM 3084 O O . SER B 1 66 ? 45.178 -22.932 73.717 1.00 36.73 66 SER B O 1
ATOM 3087 N N . GLY B 1 67 ? 47.103 -23.167 74.809 1.00 35.96 67 GLY B N 1
ATOM 3088 C CA . GLY B 1 67 ? 46.711 -24.445 75.355 1.00 36.32 67 GLY B CA 1
ATOM 3089 C C . GLY B 1 67 ? 47.757 -24.898 76.335 1.00 37.75 67 GLY B C 1
ATOM 3090 O O . GLY B 1 67 ? 48.488 -24.081 76.901 1.00 38.83 67 GLY B O 1
ATOM 3091 N N . VAL B 1 68 ? 47.852 -26.209 76.511 1.00 38.60 68 VAL B N 1
ATOM 3092 C CA . VAL B 1 68 ? 48.786 -26.809 77.455 1.00 37.81 68 VAL B CA 1
ATOM 3093 C C . VAL B 1 68 ? 49.707 -27.770 76.721 1.00 38.77 68 VAL B C 1
ATOM 3094 O O . VAL B 1 68 ? 49.271 -28.495 75.836 1.00 39.56 68 VAL B O 1
ATOM 3098 N N . VAL B 1 69 ? 50.983 -27.777 77.087 1.00 39.91 69 VAL B N 1
ATOM 3099 C CA . VAL B 1 69 ? 51.914 -28.686 76.452 1.00 39.58 69 VAL B CA 1
ATOM 3100 C C . VAL B 1 69 ? 51.550 -30.042 76.993 1.00 41.34 69 VAL B C 1
ATOM 3101 O O . VAL B 1 69 ? 51.720 -30.293 78.183 1.00 42.57 69 VAL B O 1
ATOM 3105 N N . GLU B 1 70 ? 51.024 -30.904 76.129 1.00 42.85 70 GLU B N 1
ATOM 3106 C CA . GLU B 1 70 ? 50.619 -32.248 76.526 1.00 43.35 70 GLU B CA 1
ATOM 3107 C C . GLU B 1 70 ? 51.704 -33.275 76.312 1.00 41.49 70 GLU B C 1
ATOM 3108 O O . GLU B 1 70 ? 51.711 -34.324 76.953 1.00 42.88 70 GLU B O 1
ATOM 3114 N N . ALA B 1 71 ? 52.622 -32.988 75.401 1.00 38.81 71 ALA B N 1
ATOM 3115 C CA . ALA B 1 71 ? 53.700 -33.921 75.131 1.00 38.04 71 ALA B CA 1
ATOM 3116 C C . ALA B 1 71 ? 54.778 -33.189 74.374 1.00 37.76 71 ALA B C 1
ATOM 3117 O O . ALA B 1 71 ? 54.486 -32.220 73.677 1.00 37.23 71 ALA B O 1
ATOM 3119 N N . VAL B 1 72 ? 56.023 -33.629 74.521 1.00 36.19 72 VAL B N 1
ATOM 3120 C CA . VAL B 1 72 ? 57.102 -32.978 73.801 1.00 37.11 72 VAL B CA 1
ATOM 3121 C C . VAL B 1 72 ? 57.818 -34.063 73.038 1.00 37.78 72 VAL B C 1
ATOM 3122 O O . VAL B 1 72 ? 57.695 -35.235 73.372 1.00 38.59 72 VAL B O 1
ATOM 3126 N N . GLY B 1 73 ? 58.555 -33.682 72.006 1.00 38.28 73 GLY B N 1
ATOM 3127 C CA . GLY B 1 73 ? 59.236 -34.680 71.215 1.00 38.95 73 GLY B CA 1
ATOM 3128 C C . GLY B 1 73 ? 60.560 -35.059 71.825 1.00 40.86 73 GLY B C 1
ATOM 3129 O O . GLY B 1 73 ? 61.053 -34.393 72.742 1.00 41.45 73 GLY B O 1
ATOM 3130 N N . PRO B 1 74 ? 61.162 -36.144 71.337 1.00 41.79 74 PRO B N 1
ATOM 3131 C CA . PRO B 1 74 ? 62.454 -36.567 71.878 1.00 42.92 74 PRO B CA 1
ATOM 3132 C C . PRO B 1 74 ? 63.453 -35.425 71.881 1.00 43.91 74 PRO B C 1
ATOM 3133 O O . PRO B 1 74 ? 63.612 -34.741 70.878 1.00 43.79 74 PRO B O 1
ATOM 3137 N N . GLY B 1 75 ? 64.088 -35.206 73.033 1.00 45.59 75 GLY B N 1
ATOM 3138 C CA . GLY B 1 75 ? 65.095 -34.169 73.177 1.00 45.81 75 GLY B CA 1
ATOM 3139 C C . GLY B 1 75 ? 64.633 -32.742 73.422 1.00 46.63 75 GLY B C 1
ATOM 3140 O O . GLY B 1 75 ? 65.464 -31.854 73.617 1.00 47.67 75 GLY B O 1
ATOM 3141 N N . VAL B 1 76 ? 63.333 -32.485 73.419 1.00 46.18 76 VAL B N 1
ATOM 3142 C CA . VAL B 1 76 ? 62.890 -31.117 73.634 1.00 44.74 76 VAL B CA 1
ATOM 3143 C C . VAL B 1 76 ? 63.049 -30.756 75.102 1.00 46.03 76 VAL B C 1
ATOM 3144 O O . VAL B 1 76 ? 62.310 -31.280 75.944 1.00 44.95 76 VAL B O 1
ATOM 3148 N N . ARG B 1 77 ? 64.006 -29.875 75.413 1.00 46.65 77 ARG B N 1
ATOM 3149 C CA . ARG B 1 77 ? 64.232 -29.453 76.801 1.00 48.38 77 ARG B CA 1
ATOM 3150 C C . ARG B 1 77 ? 63.150 -28.472 77.268 1.00 46.92 77 ARG B C 1
ATOM 3151 O O . ARG B 1 77 ? 62.801 -28.445 78.451 1.00 47.00 77 ARG B O 1
ATOM 3159 N N . ARG B 1 78 ? 62.623 -27.672 76.345 1.00 45.23 78 ARG B N 1
ATOM 3160 C CA . ARG B 1 78 ? 61.620 -26.678 76.693 1.00 44.73 78 ARG B CA 1
ATOM 3161 C C . ARG B 1 78 ? 60.773 -26.247 75.491 1.00 42.36 78 ARG B C 1
ATOM 3162 O O . ARG B 1 78 ? 61.264 -26.200 74.363 1.00 43.68 78 ARG B O 1
ATOM 3170 N N . PRO B 1 79 ? 59.497 -25.897 75.723 1.00 40.06 79 PRO B N 1
ATOM 3171 C CA . PRO B 1 79 ? 58.842 -25.891 77.034 1.00 39.56 79 PRO B CA 1
ATOM 3172 C C . PRO B 1 79 ? 58.688 -27.284 77.635 1.00 38.90 79 PRO B C 1
ATOM 3173 O O . PRO B 1 79 ? 59.291 -28.247 77.176 1.00 38.72 79 PRO B O 1
ATOM 3177 N N . GLN B 1 80 ? 57.851 -27.385 78.654 1.00 39.28 80 GLN B N 1
ATOM 3178 C CA . GLN B 1 80 ? 57.646 -28.658 79.328 1.00 40.53 80 GLN B CA 1
ATOM 3179 C C . GLN B 1 80 ? 56.199 -29.083 79.462 1.00 39.40 80 GLN B C 1
ATOM 3180 O O . GLN B 1 80 ? 55.288 -28.251 79.493 1.00 39.35 80 GLN B O 1
ATOM 3186 N N . VAL B 1 81 ? 55.994 -30.389 79.554 1.00 37.27 81 VAL B N 1
ATOM 3187 C CA . VAL B 1 81 ? 54.647 -30.916 79.711 1.00 37.50 81 VAL B CA 1
ATOM 3188 C C . VAL B 1 81 ? 53.967 -30.158 80.860 1.00 37.00 81 VAL B C 1
ATOM 3189 O O . VAL B 1 81 ? 54.546 -29.963 81.928 1.00 36.06 81 VAL B O 1
ATOM 3193 N N . GLY B 1 82 ? 52.750 -29.694 80.627 1.00 37.00 82 GLY B N 1
ATOM 3194 C CA . GLY B 1 82 ? 52.039 -28.966 81.664 1.00 37.40 82 GLY B CA 1
ATOM 3195 C C . GLY B 1 82 ? 52.113 -27.457 81.521 1.00 39.08 82 GLY B C 1
ATOM 3196 O O . GLY B 1 82 ? 51.257 -26.727 82.046 1.00 41.39 82 GLY B O 1
ATOM 3197 N N . ASP B 1 83 ? 53.128 -26.964 80.817 1.00 39.00 83 ASP B N 1
ATOM 3198 C CA . ASP B 1 83 ? 53.243 -25.525 80.638 1.00 37.91 83 ASP B CA 1
ATOM 3199 C C . ASP B 1 83 ? 52.062 -24.984 79.857 1.00 38.36 83 ASP B C 1
ATOM 3200 O O . ASP B 1 83 ? 51.513 -25.665 78.993 1.00 38.12 83 ASP B O 1
ATOM 3205 N N . HIS B 1 84 ? 51.677 -23.758 80.194 1.00 37.90 84 HIS B N 1
ATOM 3206 C CA . HIS B 1 84 ? 50.603 -23.039 79.529 1.00 37.83 84 HIS B CA 1
ATOM 3207 C C . HIS B 1 84 ? 51.350 -22.226 78.484 1.00 38.42 84 HIS B C 1
ATOM 3208 O O . HIS B 1 84 ? 52.336 -21.558 78.809 1.00 38.46 84 HIS B O 1
ATOM 3215 N N . VAL B 1 85 ? 50.893 -22.249 77.240 1.00 36.94 85 VAL B N 1
ATOM 3216 C CA . VAL B 1 85 ? 51.600 -21.496 76.224 1.00 34.01 85 VAL B CA 1
ATOM 3217 C C . VAL B 1 85 ? 50.716 -20.786 75.219 1.00 33.91 85 VAL B C 1
ATOM 3218 O O . VAL B 1 85 ? 49.556 -21.137 75.016 1.00 32.63 85 VAL B O 1
ATOM 3222 N N . SER B 1 86 ? 51.298 -19.749 74.623 1.00 33.69 86 SER B N 1
ATOM 3223 C CA . SER B 1 86 ? 50.689 -18.990 73.549 1.00 31.51 86 SER B CA 1
ATOM 3224 C C . SER B 1 86 ? 51.599 -19.396 72.383 1.00 31.56 86 SER B C 1
ATOM 3225 O O . SER B 1 86 ? 52.715 -19.869 72.601 1.00 30.22 86 SER B O 1
ATOM 3228 N N . LEU B 1 87 ? 51.127 -19.262 71.151 1.00 31.74 87 LEU B N 1
ATOM 3229 C CA . LEU B 1 87 ? 51.963 -19.652 70.018 1.00 31.95 87 LEU B CA 1
ATOM 3230 C C . LEU B 1 87 ? 52.209 -18.555 69.011 1.00 31.61 87 LEU B C 1
ATOM 3231 O O . LEU B 1 87 ? 51.319 -17.772 68.698 1.00 30.24 87 LEU B O 1
ATOM 3236 N N . GLU B 1 88 ? 53.453 -18.500 68.547 1.00 31.60 88 GLU B N 1
ATOM 3237 C CA . GLU B 1 88 ? 53.873 -17.570 67.508 1.00 30.98 88 GLU B CA 1
ATOM 3238 C C . GLU B 1 88 ? 53.466 -18.340 66.234 1.00 31.65 88 GLU B C 1
ATOM 3239 O O . GLU B 1 88 ? 53.818 -19.512 66.076 1.00 29.05 88 GLU B O 1
ATOM 3245 N N . SER B 1 89 ? 52.707 -17.695 65.352 1.00 33.14 89 SER B N 1
ATOM 3246 C CA . SER B 1 89 ? 52.234 -18.355 64.126 1.00 33.50 89 SER B CA 1
ATOM 3247 C C . SER B 1 89 ? 53.320 -18.555 63.062 1.00 33.53 89 SER B C 1
ATOM 3248 O O . SER B 1 89 ? 53.266 -19.495 62.283 1.00 34.32 89 SER B O 1
ATOM 3251 N N . HIS B 1 90 ? 54.318 -17.684 63.055 1.00 33.76 90 HIS B N 1
ATOM 3252 C CA . HIS B 1 90 ? 55.398 -17.788 62.082 1.00 32.61 90 HIS B CA 1
ATOM 3253 C C . HIS B 1 90 ? 56.480 -18.794 62.457 1.00 32.61 90 HIS B C 1
ATOM 3254 O O . HIS B 1 90 ? 57.037 -18.756 63.541 1.00 32.85 90 HIS B O 1
ATOM 3261 N N . ILE B 1 91 ? 56.755 -19.712 61.548 1.00 32.60 91 ILE B N 1
ATOM 3262 C CA . ILE B 1 91 ? 57.793 -20.690 61.761 1.00 32.38 91 ILE B CA 1
ATOM 3263 C C . ILE B 1 91 ? 58.909 -20.243 60.828 1.00 32.69 91 ILE B C 1
ATOM 3264 O O . ILE B 1 91 ? 58.761 -20.220 59.607 1.00 32.82 91 ILE B O 1
ATOM 3269 N N . VAL B 1 92 ? 60.015 -19.835 61.431 1.00 33.79 92 VAL B N 1
ATOM 3270 C CA . VAL B 1 92 ? 61.153 -19.309 60.699 1.00 35.17 92 VAL B CA 1
ATOM 3271 C C . VAL B 1 92 ? 62.208 -20.339 60.363 1.00 36.22 92 VAL B C 1
ATOM 3272 O O . VAL B 1 92 ? 62.389 -21.303 61.100 1.00 36.03 92 VAL B O 1
ATOM 3276 N N . CYS B 1 93 ? 62.909 -20.113 59.249 1.00 38.07 93 CYS B N 1
ATOM 3277 C CA . CYS B 1 93 ? 63.934 -21.041 58.744 1.00 39.64 93 CYS B CA 1
ATOM 3278 C C . CYS B 1 93 ? 65.344 -21.013 59.350 1.00 42.01 93 CYS B C 1
ATOM 3279 O O . CYS B 1 93 ? 66.048 -22.032 59.299 1.00 42.82 93 CYS B O 1
ATOM 3282 N N . HIS B 1 94 ? 65.778 -19.873 59.896 1.00 43.20 94 HIS B N 1
ATOM 3283 C CA . HIS B 1 94 ? 67.115 -19.787 60.497 1.00 45.02 94 HIS B CA 1
ATOM 3284 C C . HIS B 1 94 ? 68.231 -19.965 59.471 1.00 45.36 94 HIS B C 1
ATOM 3285 O O . HIS B 1 94 ? 69.389 -20.171 59.833 1.00 46.55 94 HIS B O 1
ATOM 3292 N N . ALA B 1 95 ? 67.880 -19.892 58.192 1.00 45.58 95 ALA B N 1
ATOM 3293 C CA . ALA B 1 95 ? 68.859 -20.082 57.121 1.00 44.98 95 ALA B CA 1
ATOM 3294 C C . ALA B 1 95 ? 68.632 -19.164 55.916 1.00 44.70 95 ALA B C 1
ATOM 3295 O O . ALA B 1 95 ? 68.775 -19.592 54.772 1.00 45.49 95 ALA B O 1
ATOM 3297 N N . CYS B 1 96 ? 68.250 -17.919 56.180 1.00 43.04 96 CYS B N 1
ATOM 3298 C CA . CYS B 1 96 ? 68.026 -16.939 55.130 1.00 43.02 96 CYS B CA 1
ATOM 3299 C C . CYS B 1 96 ? 68.654 -15.657 55.675 1.00 44.05 96 CYS B C 1
ATOM 3300 O O . CYS B 1 96 ? 69.079 -15.619 56.835 1.00 45.25 96 CYS B O 1
ATOM 3303 N N . PRO B 1 97 ? 68.745 -14.600 54.856 1.00 44.08 97 PRO B N 1
ATOM 3304 C CA . PRO B 1 97 ? 69.348 -13.347 55.350 1.00 43.29 97 PRO B CA 1
ATOM 3305 C C . PRO B 1 97 ? 68.532 -12.610 56.413 1.00 42.73 97 PRO B C 1
ATOM 3306 O O . PRO B 1 97 ? 69.099 -11.990 57.322 1.00 41.49 97 PRO B O 1
ATOM 3310 N N . ALA B 1 98 ? 67.206 -12.657 56.304 1.00 41.87 98 ALA B N 1
ATOM 3311 C CA . ALA B 1 98 ? 66.379 -11.989 57.300 1.00 39.73 98 ALA B CA 1
ATOM 3312 C C . ALA B 1 98 ? 66.647 -12.626 58.665 1.00 39.59 98 ALA B C 1
ATOM 3313 O O . ALA B 1 98 ? 66.866 -11.917 59.650 1.00 39.03 98 ALA B O 1
ATOM 3315 N N . CYS B 1 99 ? 66.651 -13.957 58.721 1.00 38.91 99 CYS B N 1
ATOM 3316 C CA . CYS B 1 99 ? 66.891 -14.644 59.984 1.00 39.84 99 CYS B CA 1
ATOM 3317 C C . CYS B 1 99 ? 68.281 -14.319 60.520 1.00 39.08 99 CYS B C 1
ATOM 3318 O O . CYS B 1 99 ? 68.494 -14.204 61.728 1.00 37.60 99 CYS B O 1
ATOM 3321 N N . ARG B 1 100 ? 69.225 -14.166 59.601 1.00 40.03 100 ARG B N 1
ATOM 3322 C CA . ARG B 1 100 ? 70.596 -13.872 59.981 1.00 42.54 100 ARG B CA 1
ATOM 3323 C C . ARG B 1 100 ? 70.653 -12.527 60.680 1.00 43.10 100 ARG B C 1
ATOM 3324 O O . ARG B 1 100 ? 71.358 -12.347 61.673 1.00 42.46 100 ARG B O 1
ATOM 3332 N N . THR B 1 101 ? 69.896 -11.586 60.132 1.00 43.15 101 THR B N 1
ATOM 3333 C CA . THR B 1 101 ? 69.814 -10.230 60.642 1.00 43.85 101 THR B CA 1
ATOM 3334 C C . THR B 1 101 ? 69.020 -10.114 61.943 1.00 43.51 101 THR B C 1
ATOM 3335 O O . THR B 1 101 ? 69.092 -9.098 62.629 1.00 45.11 101 THR B O 1
ATOM 3339 N N . GLY B 1 102 ? 68.245 -11.136 62.275 1.00 41.95 102 GLY B N 1
ATOM 3340 C CA . GLY B 1 102 ? 67.417 -11.039 63.456 1.00 40.25 102 GLY B CA 1
ATOM 3341 C C . GLY B 1 102 ? 66.009 -10.593 63.067 1.00 38.15 102 GLY B C 1
ATOM 3342 O O . GLY B 1 102 ? 65.165 -10.419 63.937 1.00 39.13 102 GLY B O 1
ATOM 3343 N N . ASN B 1 103 ? 65.755 -10.399 61.768 1.00 36.60 103 ASN B N 1
ATOM 3344 C CA . ASN B 1 103 ? 64.427 -9.991 61.285 1.00 35.86 103 ASN B CA 1
ATOM 3345 C C . ASN B 1 103 ? 63.536 -11.219 61.005 1.00 34.47 103 ASN B C 1
ATOM 3346 O O . ASN B 1 103 ? 62.963 -11.364 59.925 1.00 33.90 103 ASN B O 1
ATOM 3351 N N . TYR B 1 104 ? 63.412 -12.087 61.998 1.00 32.70 104 TYR B N 1
ATOM 3352 C CA . TYR B 1 104 ? 62.621 -13.301 61.876 1.00 31.67 104 TYR B CA 1
ATOM 3353 C C . TYR B 1 104 ? 61.194 -13.092 61.411 1.00 31.32 104 TYR B C 1
ATOM 3354 O O . TYR B 1 104 ? 60.623 -13.957 60.748 1.00 30.94 104 TYR B O 1
ATOM 3363 N N . HIS B 1 105 ? 60.622 -11.951 61.770 1.00 29.39 105 HIS B N 1
ATOM 3364 C CA . HIS B 1 105 ? 59.265 -11.643 61.396 1.00 31.26 105 HIS B CA 1
ATOM 3365 C C . HIS B 1 105 ? 59.057 -11.550 59.864 1.00 32.19 105 HIS B C 1
ATOM 3366 O O . HIS B 1 105 ? 57.920 -11.527 59.389 1.00 32.26 105 HIS B O 1
ATOM 3373 N N . VAL B 1 106 ? 60.149 -11.492 59.100 1.00 31.81 106 VAL B N 1
ATOM 3374 C CA . VAL B 1 106 ? 60.049 -11.427 57.640 1.00 31.33 106 VAL B CA 1
ATOM 3375 C C . VAL B 1 106 ? 60.956 -12.441 56.950 1.00 31.21 106 VAL B C 1
ATOM 3376 O O . VAL B 1 106 ? 61.439 -12.229 55.830 1.00 31.60 106 VAL B O 1
ATOM 3380 N N . CYS B 1 107 ? 61.173 -13.549 57.644 1.00 32.54 107 CYS B N 1
ATOM 3381 C CA . CYS B 1 107 ? 61.968 -14.655 57.140 1.00 34.32 107 CYS B CA 1
ATOM 3382 C C . CYS B 1 107 ? 61.474 -14.977 55.716 1.00 36.11 107 CYS B C 1
ATOM 3383 O O . CYS B 1 107 ? 60.266 -15.074 55.455 1.00 34.72 107 CYS B O 1
ATOM 3386 N N . LEU B 1 108 ? 62.423 -15.110 54.799 1.00 37.97 108 LEU B N 1
ATOM 3387 C CA . LEU B 1 108 ? 62.120 -15.404 53.396 1.00 38.64 108 LEU B CA 1
ATOM 3388 C C . LEU B 1 108 ? 61.348 -16.712 53.238 1.00 37.81 108 LEU B C 1
ATOM 3389 O O . LEU B 1 108 ? 60.607 -16.881 52.274 1.00 37.04 108 LEU B O 1
ATOM 3394 N N . ASN B 1 109 ? 61.525 -17.635 54.175 1.00 36.50 109 ASN B N 1
ATOM 3395 C CA . ASN B 1 109 ? 60.859 -18.917 54.068 1.00 36.96 109 ASN B CA 1
ATOM 3396 C C . ASN B 1 109 ? 59.755 -19.120 55.113 1.00 37.52 109 ASN B C 1
ATOM 3397 O O . ASN B 1 109 ? 59.365 -20.253 55.433 1.00 37.54 109 ASN B O 1
ATOM 3402 N N . THR B 1 110 ? 59.240 -18.015 55.637 1.00 36.33 110 THR B N 1
ATOM 3403 C CA . THR B 1 110 ? 58.178 -18.077 56.633 1.00 36.45 110 THR B CA 1
ATOM 3404 C C . THR B 1 110 ? 57.056 -19.067 56.286 1.00 36.23 110 THR B C 1
ATOM 3405 O O . THR B 1 110 ? 56.551 -19.074 55.171 1.00 35.67 110 THR B O 1
ATOM 3409 N N . GLN B 1 111 ? 56.701 -19.905 57.256 1.00 35.58 111 GLN B N 1
ATOM 3410 C CA . GLN B 1 111 ? 55.610 -20.872 57.141 1.00 34.47 111 GLN B CA 1
ATOM 3411 C C . GLN B 1 111 ? 54.668 -20.459 58.271 1.00 34.00 111 GLN B C 1
ATOM 3412 O O . GLN B 1 111 ? 55.124 -20.206 59.390 1.00 35.83 111 GLN B O 1
ATOM 3418 N N . ILE B 1 112 ? 53.369 -20.400 58.013 1.00 32.51 112 ILE B N 1
ATOM 3419 C CA . ILE B 1 112 ? 52.427 -19.973 59.053 1.00 31.45 112 ILE B CA 1
ATOM 3420 C C . ILE B 1 112 ? 51.417 -21.029 59.530 1.00 30.66 112 ILE B C 1
ATOM 3421 O O . ILE B 1 112 ? 50.684 -21.594 58.742 1.00 31.46 112 ILE B O 1
ATOM 3426 N N . LEU B 1 113 ? 51.391 -21.296 60.829 1.00 30.25 113 LEU B N 1
ATOM 3427 C CA . LEU B 1 113 ? 50.439 -22.257 61.387 1.00 30.20 113 LEU B CA 1
ATOM 3428 C C . LEU B 1 113 ? 49.008 -21.865 60.999 1.00 30.09 113 LEU B C 1
ATOM 3429 O O . LEU B 1 113 ? 48.653 -20.689 61.025 1.00 30.16 113 LEU B O 1
ATOM 3434 N N . GLY B 1 114 ? 48.197 -22.849 60.618 1.00 29.25 114 GLY B N 1
ATOM 3435 C CA . GLY B 1 114 ? 46.832 -22.558 60.219 1.00 30.47 114 GLY B CA 1
ATOM 3436 C C . GLY B 1 114 ? 46.691 -21.952 58.820 1.00 30.44 114 GLY B C 1
ATOM 3437 O O . GLY B 1 114 ? 45.595 -21.602 58.395 1.00 30.71 114 GLY B O 1
ATOM 3438 N N . VAL B 1 115 ? 47.800 -21.825 58.104 1.00 29.66 115 VAL B N 1
ATOM 3439 C CA . VAL B 1 115 ? 47.777 -21.259 56.769 1.00 29.41 115 VAL B CA 1
ATOM 3440 C C . VAL B 1 115 ? 48.564 -22.149 55.811 1.00 31.28 115 VAL B C 1
ATOM 3441 O O . VAL B 1 115 ? 48.040 -22.570 54.782 1.00 31.32 115 VAL B O 1
ATOM 3445 N N . ASP B 1 116 ? 49.808 -22.448 56.164 1.00 31.41 116 ASP B N 1
ATOM 3446 C CA . ASP B 1 116 ? 50.650 -23.314 55.352 1.00 31.87 116 ASP B CA 1
ATOM 3447 C C . ASP B 1 116 ? 50.641 -24.759 55.875 1.00 32.00 116 ASP B C 1
ATOM 3448 O O . ASP B 1 116 ? 50.939 -25.686 55.129 1.00 32.45 116 ASP B O 1
ATOM 3453 N N . ARG B 1 117 ? 50.351 -24.939 57.170 1.00 32.49 117 ARG B N 1
ATOM 3454 C CA . ARG B 1 117 ? 50.292 -26.271 57.785 1.00 30.68 117 ARG B CA 1
ATOM 3455 C C . ARG B 1 117 ? 49.163 -26.265 58.813 1.00 30.82 117 ARG B C 1
ATOM 3456 O O . ARG B 1 117 ? 48.649 -25.213 59.151 1.00 31.18 117 ARG B O 1
ATOM 3464 N N . ASP B 1 118 ? 48.775 -27.435 59.298 1.00 31.35 118 ASP B N 1
ATOM 3465 C CA . ASP B 1 118 ? 47.685 -27.533 60.261 1.00 32.69 118 ASP B CA 1
ATOM 3466 C C . ASP B 1 118 ? 47.836 -26.694 61.515 1.00 33.07 118 ASP B C 1
ATOM 3467 O O . ASP B 1 118 ? 48.853 -26.751 62.199 1.00 32.47 118 ASP B O 1
ATOM 3472 N N . GLY B 1 119 ? 46.782 -25.936 61.808 1.00 32.74 119 GLY B N 1
ATOM 3473 C CA . GLY B 1 119 ? 46.785 -25.050 62.943 1.00 32.05 119 GLY B CA 1
ATOM 3474 C C . GLY B 1 119 ? 46.015 -25.444 64.177 1.00 33.52 119 GLY B C 1
ATOM 3475 O O . GLY B 1 119 ? 45.788 -26.628 64.456 1.00 32.64 119 GLY B O 1
ATOM 3476 N N . GLY B 1 120 ? 45.593 -24.408 64.905 1.00 33.92 120 GLY B N 1
ATOM 3477 C CA . GLY B 1 120 ? 44.901 -24.572 66.168 1.00 32.80 120 GLY B CA 1
ATOM 3478 C C . GLY B 1 120 ? 43.406 -24.762 66.284 1.00 33.08 120 GLY B C 1
ATOM 3479 O O . GLY B 1 120 ? 42.934 -24.913 67.408 1.00 34.54 120 GLY B O 1
ATOM 3480 N N . PHE B 1 121 ? 42.654 -24.740 65.187 1.00 32.91 121 PHE B N 1
ATOM 3481 C CA . PHE B 1 121 ? 41.203 -24.963 65.274 1.00 32.75 121 PHE B CA 1
ATOM 3482 C C . PHE B 1 121 ? 40.999 -26.476 65.362 1.00 33.52 121 PHE B C 1
ATOM 3483 O O . PHE B 1 121 ? 40.371 -27.091 64.504 1.00 33.99 121 PHE B O 1
ATOM 3491 N N . ALA B 1 122 ? 41.555 -27.064 66.414 1.00 33.17 122 ALA B N 1
ATOM 3492 C CA . ALA B 1 122 ? 41.500 -28.500 66.650 1.00 35.53 122 ALA B CA 1
ATOM 3493 C C . ALA B 1 122 ? 41.816 -28.767 68.125 1.00 36.29 122 ALA B C 1
ATOM 3494 O O . ALA B 1 122 ? 42.317 -27.895 68.825 1.00 37.93 122 ALA B O 1
ATOM 3496 N N . GLU B 1 123 ? 41.526 -29.963 68.607 1.00 36.27 123 GLU B N 1
ATOM 3497 C CA . GLU B 1 123 ? 41.807 -30.248 69.993 1.00 37.24 123 GLU B CA 1
ATOM 3498 C C . GLU B 1 123 ? 43.302 -30.338 70.214 1.00 36.09 123 GLU B C 1
ATOM 3499 O O . GLU B 1 123 ? 43.798 -29.997 71.283 1.00 36.02 123 GLU B O 1
ATOM 3505 N N . TYR B 1 124 ? 44.020 -30.785 69.188 1.00 36.16 124 TYR B N 1
ATOM 3506 C CA . TYR B 1 124 ? 45.472 -30.945 69.260 1.00 35.68 124 TYR B CA 1
ATOM 3507 C C . TYR B 1 124 ? 46.212 -30.404 68.051 1.00 35.86 124 TYR B C 1
ATOM 3508 O O . TYR B 1 124 ? 45.707 -30.421 66.922 1.00 36.84 124 TYR B O 1
ATOM 3517 N N . VAL B 1 125 ? 47.429 -29.942 68.280 1.00 34.56 125 VAL B N 1
ATOM 3518 C CA . VAL B 1 125 ? 48.227 -29.398 67.206 1.00 33.30 125 VAL B CA 1
ATOM 3519 C C . VAL B 1 125 ? 49.696 -29.536 67.541 1.00 33.72 125 VAL B C 1
ATOM 3520 O O . VAL B 1 125 ? 50.092 -29.335 68.682 1.00 35.06 125 VAL B O 1
ATOM 3524 N N . VAL B 1 126 ? 50.501 -29.917 66.558 1.00 33.54 126 VAL B N 1
ATOM 3525 C CA . VAL B 1 126 ? 51.934 -30.052 66.779 1.00 33.61 126 VAL B CA 1
ATOM 3526 C C . VAL B 1 126 ? 52.586 -28.800 66.209 1.00 34.60 126 VAL B C 1
ATOM 3527 O O . VAL B 1 126 ? 52.322 -28.412 65.068 1.00 34.64 126 VAL B O 1
ATOM 3531 N N . VAL B 1 127 ? 53.421 -28.156 67.018 1.00 33.59 127 VAL B N 1
ATOM 3532 C CA . VAL B 1 127 ? 54.114 -26.938 66.604 1.00 32.51 127 VAL B CA 1
ATOM 3533 C C . VAL B 1 127 ? 55.587 -27.047 67.002 1.00 31.32 127 VAL B C 1
ATOM 3534 O O . VAL B 1 127 ? 55.952 -27.874 67.827 1.00 30.52 127 VAL B O 1
ATOM 3538 N N . PRO B 1 128 ? 56.456 -26.226 66.402 1.00 31.88 128 PRO B N 1
ATOM 3539 C CA . PRO B 1 128 ? 57.887 -26.277 66.741 1.00 31.47 128 PRO B CA 1
ATOM 3540 C C . PRO B 1 128 ? 58.074 -25.877 68.204 1.00 32.35 128 PRO B C 1
ATOM 3541 O O . PRO B 1 128 ? 57.440 -24.925 68.666 1.00 31.88 128 PRO B O 1
ATOM 3545 N N . ALA B 1 129 ? 58.929 -26.592 68.932 1.00 31.74 129 ALA B N 1
ATOM 3546 C CA . ALA B 1 129 ? 59.143 -26.265 70.342 1.00 32.82 129 ALA B CA 1
ATOM 3547 C C . ALA B 1 129 ? 59.543 -24.795 70.551 1.00 33.44 129 ALA B C 1
ATOM 3548 O O . ALA B 1 129 ? 59.122 -24.164 71.522 1.00 33.33 129 ALA B O 1
ATOM 3550 N N . GLU B 1 130 ? 60.322 -24.242 69.627 1.00 33.11 130 GLU B N 1
ATOM 3551 C CA . GLU B 1 130 ? 60.770 -22.864 69.749 1.00 34.10 130 GLU B CA 1
ATOM 3552 C C . GLU B 1 130 ? 59.671 -21.828 69.540 1.00 34.03 130 GLU B C 1
ATOM 3553 O O . GLU B 1 130 ? 59.884 -20.646 69.782 1.00 33.40 130 GLU B O 1
ATOM 3559 N N . ASN B 1 131 ? 58.501 -22.263 69.096 1.00 33.21 131 ASN B N 1
ATOM 3560 C CA . ASN B 1 131 ? 57.420 -21.333 68.840 1.00 31.61 131 ASN B CA 1
ATOM 3561 C C . ASN B 1 131 ? 56.526 -21.117 70.044 1.00 32.08 131 ASN B C 1
ATOM 3562 O O . ASN B 1 131 ? 55.646 -20.263 70.016 1.00 32.05 131 ASN B O 1
ATOM 3567 N N . ALA B 1 132 ? 56.762 -21.877 71.108 1.00 33.50 132 ALA B N 1
ATOM 3568 C CA . ALA B 1 132 ? 55.936 -21.771 72.322 1.00 33.78 132 ALA B CA 1
ATOM 3569 C C . ALA B 1 132 ? 56.396 -20.732 73.344 1.00 32.87 132 ALA B C 1
ATOM 3570 O O . ALA B 1 132 ? 57.537 -20.742 73.787 1.00 33.62 132 ALA B O 1
ATOM 3572 N N . TRP B 1 133 ? 55.491 -19.839 73.714 1.00 34.09 133 TRP B N 1
ATOM 3573 C CA . TRP B 1 133 ? 55.775 -18.835 74.720 1.00 33.85 133 TRP B CA 1
ATOM 3574 C C . TRP B 1 133 ? 54.987 -19.218 76.001 1.00 35.00 133 TRP B C 1
ATOM 3575 O O . TRP B 1 133 ? 53.752 -19.199 76.018 1.00 36.09 133 TRP B O 1
ATOM 3586 N N . VAL B 1 134 ? 55.714 -19.590 77.054 1.00 34.58 134 VAL B N 1
ATOM 3587 C CA . VAL B 1 134 ? 55.117 -19.989 78.323 1.00 34.01 134 VAL B CA 1
ATOM 3588 C C . VAL B 1 134 ? 54.534 -18.811 79.101 1.00 35.19 134 VAL B C 1
ATOM 3589 O O . VAL B 1 134 ? 55.214 -17.838 79.373 1.00 34.80 134 VAL B O 1
ATOM 3593 N N . ASN B 1 135 ? 53.255 -18.910 79.436 1.00 36.89 135 ASN B N 1
ATOM 3594 C CA . ASN B 1 135 ? 52.554 -17.872 80.181 1.00 38.33 135 ASN B CA 1
ATOM 3595 C C . ASN B 1 135 ? 52.394 -18.286 81.658 1.00 39.99 135 ASN B C 1
ATOM 3596 O O . ASN B 1 135 ? 52.523 -19.462 82.007 1.00 40.42 135 ASN B O 1
ATOM 3601 N N . PRO B 1 136 ? 52.132 -17.316 82.544 1.00 40.62 136 PRO B N 1
ATOM 3602 C CA . PRO B 1 136 ? 51.935 -17.617 83.974 1.00 40.87 136 PRO B CA 1
ATOM 3603 C C . PRO B 1 136 ? 50.695 -18.514 84.006 1.00 41.03 136 PRO B C 1
ATOM 3604 O O . PRO B 1 136 ? 49.730 -18.262 83.271 1.00 39.60 136 PRO B O 1
ATOM 3608 N N . LYS B 1 137 ? 50.710 -19.548 84.838 1.00 41.64 137 LYS B N 1
ATOM 3609 C CA . LYS B 1 137 ? 49.580 -20.481 84.901 1.00 41.29 137 LYS B CA 1
ATOM 3610 C C . LYS B 1 137 ? 48.246 -19.798 85.168 1.00 42.53 137 LYS B C 1
ATOM 3611 O O . LYS B 1 137 ? 47.203 -20.322 84.800 1.00 42.78 137 LYS B O 1
ATOM 3617 N N . ASP B 1 138 ? 48.249 -18.626 85.793 1.00 43.70 138 ASP B N 1
ATOM 3618 C CA . ASP B 1 138 ? 46.965 -17.975 86.060 1.00 43.99 138 ASP B CA 1
ATOM 3619 C C . ASP B 1 138 ? 46.450 -17.066 84.934 1.00 43.14 138 ASP B C 1
ATOM 3620 O O . ASP B 1 138 ? 45.383 -16.453 85.048 1.00 42.91 138 ASP B O 1
ATOM 3625 N N . LEU B 1 139 ? 47.199 -16.973 83.843 1.00 40.50 139 LEU B N 1
ATOM 3626 C CA . LEU B 1 139 ? 46.740 -16.161 82.719 1.00 39.96 139 LEU B CA 1
ATOM 3627 C C . LEU B 1 139 ? 45.595 -16.955 82.056 1.00 40.12 139 LEU B C 1
ATOM 3628 O O . LEU B 1 139 ? 45.758 -18.128 81.711 1.00 40.13 139 LEU B O 1
ATOM 3633 N N . PRO B 1 140 ? 44.414 -16.342 81.914 1.00 39.60 140 PRO B N 1
ATOM 3634 C CA . PRO B 1 140 ? 43.315 -17.078 81.285 1.00 39.65 140 PRO B CA 1
ATOM 3635 C C . PRO B 1 140 ? 43.612 -17.424 79.830 1.00 40.01 140 PRO B C 1
ATOM 3636 O O . PRO B 1 140 ? 44.011 -16.560 79.033 1.00 39.69 140 PRO B O 1
ATOM 3640 N N . PHE B 1 141 ? 43.428 -18.696 79.493 1.00 39.75 141 PHE B N 1
ATOM 3641 C CA . PHE B 1 141 ? 43.691 -19.159 78.133 1.00 38.71 141 PHE B CA 1
ATOM 3642 C C . PHE B 1 141 ? 43.072 -18.233 77.081 1.00 38.24 141 PHE B C 1
ATOM 3643 O O . PHE B 1 141 ? 43.696 -17.899 76.084 1.00 38.63 141 PHE B O 1
ATOM 3651 N N . GLU B 1 142 ? 41.857 -17.794 77.345 1.00 38.75 142 GLU B N 1
ATOM 3652 C CA . GLU B 1 142 ? 41.142 -16.887 76.474 1.00 40.62 142 GLU B CA 1
ATOM 3653 C C . GLU B 1 142 ? 42.026 -15.683 76.094 1.00 40.45 142 GLU B C 1
ATOM 3654 O O . GLU B 1 142 ? 42.096 -15.290 74.922 1.00 40.11 142 GLU B O 1
ATOM 3660 N N . VAL B 1 143 ? 42.698 -15.088 77.080 1.00 39.25 143 VAL B N 1
ATOM 3661 C CA . VAL B 1 143 ? 43.534 -13.935 76.796 1.00 39.23 143 VAL B CA 1
ATOM 3662 C C . VAL B 1 143 ? 44.807 -14.399 76.109 1.00 38.83 143 VAL B C 1
ATOM 3663 O O . VAL B 1 143 ? 45.284 -13.759 75.171 1.00 38.51 143 VAL B O 1
ATOM 3667 N N . ALA B 1 144 ? 45.334 -15.530 76.560 1.00 38.88 144 ALA B N 1
ATOM 3668 C CA . ALA B 1 144 ? 46.544 -16.107 75.985 1.00 38.94 144 ALA B CA 1
ATOM 3669 C C . ALA B 1 144 ? 46.344 -16.399 74.499 1.00 40.03 144 ALA B C 1
ATOM 3670 O O . ALA B 1 144 ? 47.278 -16.285 73.713 1.00 40.20 144 ALA B O 1
ATOM 3672 N N . ALA B 1 145 ? 45.119 -16.758 74.126 1.00 39.15 145 ALA B N 1
ATOM 3673 C CA . ALA B 1 145 ? 44.800 -17.081 72.742 1.00 39.20 145 ALA B CA 1
ATOM 3674 C C . ALA B 1 145 ? 44.881 -15.885 71.822 1.00 38.30 145 ALA B C 1
ATOM 3675 O O . ALA B 1 145 ? 45.028 -16.052 70.617 1.00 38.27 145 ALA B O 1
ATOM 3677 N N . ILE B 1 146 ? 44.781 -14.681 72.370 1.00 36.13 146 ILE B N 1
ATOM 3678 C CA . ILE B 1 146 ? 44.834 -13.518 71.504 1.00 35.05 146 ILE B CA 1
ATOM 3679 C C . ILE B 1 146 ? 46.113 -12.695 71.589 1.00 35.49 146 ILE B C 1
ATOM 3680 O O . ILE B 1 146 ? 46.137 -11.558 71.138 1.00 34.76 146 ILE B O 1
ATOM 3685 N N . LEU B 1 147 ? 47.171 -13.274 72.158 1.00 33.53 147 LEU B N 1
ATOM 3686 C CA . LEU B 1 147 ? 48.440 -12.572 72.278 1.00 32.54 147 LEU B CA 1
ATOM 3687 C C . LEU B 1 147 ? 49.099 -12.426 70.913 1.00 32.57 147 LEU B C 1
ATOM 3688 O O . LEU B 1 147 ? 49.850 -11.480 70.676 1.00 33.02 147 LEU B O 1
ATOM 3693 N N . GLU B 1 148 ? 48.789 -13.338 70.000 1.00 32.81 148 GLU B N 1
ATOM 3694 C CA . GLU B 1 148 ? 49.356 -13.270 68.663 1.00 32.60 148 GLU B CA 1
ATOM 3695 C C . GLU B 1 148 ? 48.856 -11.996 67.962 1.00 32.26 148 GLU B C 1
ATOM 3696 O O . GLU B 1 148 ? 49.652 -11.173 67.530 1.00 31.39 148 GLU B O 1
ATOM 3702 N N . PRO B 1 149 ? 47.532 -11.807 67.853 1.00 31.34 149 PRO B N 1
ATOM 3703 C CA . PRO B 1 149 ? 47.141 -10.569 67.183 1.00 33.02 149 PRO B CA 1
ATOM 3704 C C . PRO B 1 149 ? 47.579 -9.314 67.954 1.00 34.02 149 PRO B C 1
ATOM 3705 O O . PRO B 1 149 ? 47.878 -8.283 67.347 1.00 35.12 149 PRO B O 1
ATOM 3709 N N . PHE B 1 150 ? 47.623 -9.421 69.287 1.00 33.45 150 PHE B N 1
ATOM 3710 C CA . PHE B 1 150 ? 48.018 -8.321 70.157 1.00 33.36 150 PHE B CA 1
ATOM 3711 C C . PHE B 1 150 ? 49.432 -7.911 69.786 1.00 34.54 150 PHE B C 1
ATOM 3712 O O . PHE B 1 150 ? 49.750 -6.721 69.701 1.00 33.46 150 PHE B O 1
ATOM 3720 N N . GLY B 1 151 ? 50.275 -8.915 69.571 1.00 33.49 151 GLY B N 1
ATOM 3721 C CA . GLY B 1 151 ? 51.645 -8.657 69.187 1.00 33.05 151 GLY B CA 1
ATOM 3722 C C . GLY B 1 151 ? 51.735 -7.732 67.985 1.00 32.31 151 GLY B C 1
ATOM 3723 O O . GLY B 1 151 ? 52.615 -6.869 67.947 1.00 32.56 151 GLY B O 1
ATOM 3724 N N . ASN B 1 152 ? 50.847 -7.915 67.005 1.00 30.66 152 ASN B N 1
ATOM 3725 C CA . ASN B 1 152 ? 50.820 -7.070 65.817 1.00 30.13 152 ASN B CA 1
ATOM 3726 C C . ASN B 1 152 ? 50.673 -5.617 66.209 1.00 30.25 152 ASN B C 1
ATOM 3727 O O . ASN B 1 152 ? 51.351 -4.767 65.643 1.00 31.41 152 ASN B O 1
ATOM 3732 N N . ALA B 1 153 ? 49.777 -5.340 67.160 1.00 28.67 153 ALA B N 1
ATOM 3733 C CA . ALA B 1 153 ? 49.550 -3.971 67.629 1.00 29.83 153 ALA B CA 1
ATOM 3734 C C . ALA B 1 153 ? 50.803 -3.445 68.293 1.00 30.00 153 ALA B C 1
ATOM 3735 O O . ALA B 1 153 ? 51.278 -2.347 67.976 1.00 29.29 153 ALA B O 1
ATOM 3737 N N . VAL B 1 154 ? 51.323 -4.254 69.207 1.00 29.29 154 VAL B N 1
ATOM 3738 C CA . VAL B 1 154 ? 52.517 -3.931 69.952 1.00 29.38 154 VAL B CA 1
ATOM 3739 C C . VAL B 1 154 ? 53.656 -3.574 69.001 1.00 30.24 154 VAL B C 1
ATOM 3740 O O . VAL B 1 154 ? 54.298 -2.549 69.163 1.00 29.96 154 VAL B O 1
ATOM 3744 N N . HIS B 1 155 ? 53.889 -4.428 68.008 1.00 30.66 155 HIS B N 1
ATOM 3745 C CA . HIS B 1 155 ? 54.947 -4.227 67.028 1.00 29.58 155 HIS B CA 1
ATOM 3746 C C . HIS B 1 155 ? 54.807 -2.880 66.326 1.00 28.89 155 HIS B C 1
ATOM 3747 O O . HIS B 1 155 ? 55.753 -2.125 66.233 1.00 27.88 155 HIS B O 1
ATOM 3754 N N . THR B 1 156 ? 53.609 -2.598 65.841 1.00 29.29 156 THR B N 1
ATOM 3755 C CA . THR B 1 156 ? 53.295 -1.345 65.161 1.00 29.63 156 THR B CA 1
ATOM 3756 C C . THR B 1 156 ? 53.543 -0.125 66.058 1.00 28.43 156 THR B C 1
ATOM 3757 O O . THR B 1 156 ? 54.193 0.836 65.651 1.00 26.24 156 THR B O 1
ATOM 3761 N N . VAL B 1 157 ? 53.008 -0.182 67.277 1.00 27.29 157 VAL B N 1
ATOM 3762 C CA . VAL B 1 157 ? 53.133 0.914 68.239 1.00 28.15 157 VAL B CA 1
ATOM 3763 C C . VAL B 1 157 ? 54.564 1.236 68.676 1.00 29.49 157 VAL B C 1
ATOM 3764 O O . VAL B 1 157 ? 54.939 2.394 68.710 1.00 31.10 157 VAL B O 1
ATOM 3768 N N . TYR B 1 158 ? 55.360 0.221 68.985 1.00 29.49 158 TYR B N 1
ATOM 3769 C CA . TYR B 1 158 ? 56.726 0.433 69.439 1.00 28.89 158 TYR B CA 1
ATOM 3770 C C . TYR B 1 158 ? 57.796 0.481 68.357 1.00 29.57 158 TYR B C 1
ATOM 3771 O O . TYR B 1 158 ? 58.985 0.595 68.652 1.00 27.78 158 TYR B O 1
ATOM 3780 N N . ALA B 1 159 ? 57.379 0.377 67.103 1.00 29.64 159 ALA B N 1
ATOM 3781 C CA . ALA B 1 159 ? 58.329 0.458 66.010 1.00 28.59 159 ALA B CA 1
ATOM 3782 C C . ALA B 1 159 ? 58.750 1.931 65.966 1.00 29.00 159 ALA B C 1
ATOM 3783 O O . ALA B 1 159 ? 58.094 2.812 66.544 1.00 25.44 159 ALA B O 1
ATOM 3785 N N . GLY B 1 160 ? 59.862 2.185 65.294 1.00 29.62 160 GLY B N 1
ATOM 3786 C CA . GLY B 1 160 ? 60.356 3.541 65.194 1.00 29.68 160 GLY B CA 1
ATOM 3787 C C . GLY B 1 160 ? 60.638 4.165 66.546 1.00 28.87 160 GLY B C 1
ATOM 3788 O O . GLY B 1 160 ? 61.280 3.570 67.412 1.00 26.09 160 GLY B O 1
ATOM 3789 N N . SER B 1 161 ? 60.125 5.373 66.715 1.00 28.71 161 SER B N 1
ATOM 3790 C CA . SER B 1 161 ? 60.321 6.144 67.921 1.00 29.11 161 SER B CA 1
ATOM 3791 C C . SER B 1 161 ? 59.298 5.874 69.033 1.00 28.00 161 SER B C 1
ATOM 3792 O O . SER B 1 161 ? 59.323 6.524 70.064 1.00 28.23 161 SER B O 1
ATOM 3795 N N . GLY B 1 162 ? 58.405 4.915 68.827 1.00 25.74 162 GLY B N 1
ATOM 3796 C CA . GLY B 1 162 ? 57.413 4.628 69.844 1.00 26.64 162 GLY B CA 1
ATOM 3797 C C . GLY B 1 162 ? 56.328 5.688 69.908 1.00 28.11 162 GLY B C 1
ATOM 3798 O O . GLY B 1 162 ? 56.162 6.467 68.965 1.00 27.42 162 GLY B O 1
ATOM 3799 N N . VAL B 1 163 ? 55.602 5.750 71.020 1.00 27.06 163 VAL B N 1
ATOM 3800 C CA . VAL B 1 163 ? 54.521 6.717 71.138 1.00 28.07 163 VAL B CA 1
ATOM 3801 C C . VAL B 1 163 ? 54.470 7.547 72.411 1.00 29.11 163 VAL B C 1
ATOM 3802 O O . VAL B 1 163 ? 53.637 8.446 72.529 1.00 30.51 163 VAL B O 1
ATOM 3806 N N . SER B 1 164 ? 55.350 7.249 73.361 1.00 29.74 164 SER B N 1
ATOM 3807 C CA . SER B 1 164 ? 55.372 7.940 74.655 1.00 30.17 164 SER B CA 1
ATOM 3808 C C . SER B 1 164 ? 55.566 9.440 74.555 1.00 30.51 164 SER B C 1
ATOM 3809 O O . SER B 1 164 ? 56.582 9.902 74.058 1.00 30.04 164 SER B O 1
ATOM 3812 N N . GLY B 1 165 ? 54.573 10.183 75.029 1.00 29.52 165 GLY B N 1
ATOM 3813 C CA . GLY B 1 165 ? 54.626 11.627 74.983 1.00 30.56 165 GLY B CA 1
ATOM 3814 C C . GLY B 1 165 ? 54.471 12.218 73.588 1.00 31.77 165 GLY B C 1
ATOM 3815 O O . GLY B 1 165 ? 55.013 13.297 73.309 1.00 31.39 165 GLY B O 1
ATOM 3816 N N . LYS B 1 166 ? 53.717 11.537 72.722 1.00 31.18 166 LYS B N 1
ATOM 3817 C CA . LYS B 1 166 ? 53.527 11.994 71.344 1.00 32.12 166 LYS B CA 1
ATOM 3818 C C . LYS B 1 166 ? 52.088 11.915 70.912 1.00 32.47 166 LYS B C 1
ATOM 3819 O O . LYS B 1 166 ? 51.339 11.053 71.382 1.00 32.42 166 LYS B O 1
ATOM 3825 N N . SER B 1 167 ? 51.708 12.806 70.000 1.00 31.45 167 SER B N 1
ATOM 3826 C CA . SER B 1 167 ? 50.361 12.798 69.445 1.00 30.15 167 SER B CA 1
ATOM 3827 C C . SER B 1 167 ? 50.312 11.606 68.464 1.00 30.90 167 SER B C 1
ATOM 3828 O O . SER B 1 167 ? 51.255 11.358 67.712 1.00 28.21 167 SER B O 1
ATOM 3831 N N . VAL B 1 168 ? 49.214 10.859 68.507 1.00 31.58 168 VAL B N 1
ATOM 3832 C CA . VAL B 1 168 ? 49.050 9.686 67.676 1.00 31.81 168 VAL B CA 1
ATOM 3833 C C . VAL B 1 168 ? 47.700 9.641 66.966 1.00 33.77 168 VAL B C 1
ATOM 3834 O O . VAL B 1 168 ? 46.673 10.047 67.501 1.00 33.98 168 VAL B O 1
ATOM 3838 N N . LEU B 1 169 ? 47.720 9.178 65.731 1.00 33.53 169 LEU B N 1
ATOM 3839 C CA . LEU B 1 169 ? 46.480 9.000 64.998 1.00 34.45 169 LEU B CA 1
ATOM 3840 C C . LEU B 1 169 ? 46.448 7.529 64.585 1.00 34.53 169 LEU B C 1
ATOM 3841 O O . LEU B 1 169 ? 47.404 7.010 63.987 1.00 33.96 169 LEU B O 1
ATOM 3846 N N . ILE B 1 170 ? 45.368 6.854 64.950 1.00 32.86 170 ILE B N 1
ATOM 3847 C CA . ILE B 1 170 ? 45.184 5.472 64.570 1.00 32.78 170 ILE B CA 1
ATOM 3848 C C . ILE B 1 170 ? 44.023 5.463 63.579 1.00 33.17 170 ILE B C 1
ATOM 3849 O O . ILE B 1 170 ? 42.930 5.942 63.895 1.00 31.74 170 ILE B O 1
ATOM 3854 N N . THR B 1 171 ? 44.275 4.959 62.372 1.00 34.03 171 THR B N 1
ATOM 3855 C CA . THR B 1 171 ? 43.224 4.850 61.351 1.00 34.05 171 THR B CA 1
ATOM 3856 C C . THR B 1 171 ? 42.845 3.368 61.285 1.00 35.11 171 THR B C 1
ATOM 3857 O O . THR B 1 171 ? 43.658 2.506 60.946 1.00 37.01 171 THR B O 1
ATOM 3861 N N . GLY B 1 172 ? 41.608 3.076 61.656 1.00 35.18 172 GLY B N 1
ATOM 3862 C CA . GLY B 1 172 ? 41.153 1.710 61.647 1.00 34.36 172 GLY B CA 1
ATOM 3863 C C . GLY B 1 172 ? 40.936 1.232 63.066 1.00 36.49 172 GLY B C 1
ATOM 3864 O O . GLY B 1 172 ? 41.890 1.122 63.858 1.00 37.21 172 GLY B O 1
ATOM 3865 N N . ALA B 1 173 ? 39.673 0.944 63.380 1.00 36.77 173 ALA B N 1
ATOM 3866 C CA . ALA B 1 173 ? 39.267 0.470 64.697 1.00 35.21 173 ALA B CA 1
ATOM 3867 C C . ALA B 1 173 ? 38.969 -1.015 64.659 1.00 35.73 173 ALA B C 1
ATOM 3868 O O . ALA B 1 173 ? 38.195 -1.506 65.486 1.00 36.58 173 ALA B O 1
ATOM 3870 N N . GLY B 1 174 ? 39.542 -1.730 63.689 1.00 34.16 174 GLY B N 1
ATOM 3871 C CA . GLY B 1 174 ? 39.334 -3.166 63.656 1.00 31.19 174 GLY B CA 1
ATOM 3872 C C . GLY B 1 174 ? 39.919 -3.691 64.961 1.00 32.44 174 GLY B C 1
ATOM 3873 O O . GLY B 1 174 ? 40.387 -2.889 65.758 1.00 31.15 174 GLY B O 1
ATOM 3874 N N . PRO B 1 175 ? 39.894 -5.006 65.226 1.00 32.94 175 PRO B N 1
ATOM 3875 C CA . PRO B 1 175 ? 40.439 -5.585 66.461 1.00 33.11 175 PRO B CA 1
ATOM 3876 C C . PRO B 1 175 ? 41.884 -5.226 66.831 1.00 34.71 175 PRO B C 1
ATOM 3877 O O . PRO B 1 175 ? 42.160 -4.924 67.988 1.00 34.79 175 PRO B O 1
ATOM 3881 N N . ILE B 1 176 ? 42.805 -5.262 65.867 1.00 34.99 176 ILE B N 1
ATOM 3882 C CA . ILE B 1 176 ? 44.201 -4.946 66.154 1.00 35.38 176 ILE B CA 1
ATOM 3883 C C . ILE B 1 176 ? 44.352 -3.450 66.388 1.00 35.42 176 ILE B C 1
ATOM 3884 O O . ILE B 1 176 ? 45.179 -3.020 67.186 1.00 35.40 176 ILE B O 1
ATOM 3889 N N . GLY B 1 177 ? 43.537 -2.663 65.701 1.00 36.35 177 GLY B N 1
ATOM 3890 C CA . GLY B 1 177 ? 43.567 -1.224 65.888 1.00 36.75 177 GLY B CA 1
ATOM 3891 C C . GLY B 1 177 ? 43.021 -0.859 67.272 1.00 39.08 177 GLY B C 1
ATOM 3892 O O . GLY B 1 177 ? 43.494 0.091 67.888 1.00 40.50 177 GLY B O 1
ATOM 3893 N N . LEU B 1 178 ? 42.026 -1.599 67.764 1.00 38.50 178 LEU B N 1
ATOM 3894 C CA . LEU B 1 178 ? 41.471 -1.327 69.090 1.00 39.12 178 LEU B CA 1
ATOM 3895 C C . LEU B 1 178 ? 42.571 -1.674 70.087 1.00 37.88 178 LEU B C 1
ATOM 3896 O O . LEU B 1 178 ? 42.804 -0.938 71.052 1.00 36.73 178 LEU B O 1
ATOM 3901 N N . MET B 1 179 ? 43.245 -2.800 69.833 1.00 36.71 179 MET B N 1
ATOM 3902 C CA . MET B 1 179 ? 44.351 -3.257 70.667 1.00 35.13 179 MET B CA 1
ATOM 3903 C C . MET B 1 179 ? 45.483 -2.228 70.685 1.00 34.53 179 MET B C 1
ATOM 3904 O O . MET B 1 179 ? 46.104 -2.007 71.717 1.00 33.65 179 MET B O 1
ATOM 3909 N N . ALA B 1 180 ? 45.746 -1.597 69.545 1.00 32.84 180 ALA B N 1
ATOM 3910 C CA . ALA B 1 180 ? 46.807 -0.607 69.481 1.00 33.20 180 ALA B CA 1
ATOM 3911 C C . ALA B 1 180 ? 46.377 0.631 70.251 1.00 33.16 180 ALA B C 1
ATOM 3912 O O . ALA B 1 180 ? 47.225 1.351 70.787 1.00 33.54 180 ALA B O 1
ATOM 3914 N N . ALA B 1 181 ? 45.064 0.865 70.295 1.00 31.92 181 ALA B N 1
ATOM 3915 C CA . ALA B 1 181 ? 44.479 2.003 71.013 1.00 31.24 181 ALA B CA 1
ATOM 3916 C C . ALA B 1 181 ? 44.721 1.808 72.508 1.00 30.27 181 ALA B C 1
ATOM 3917 O O . ALA B 1 181 ? 45.047 2.744 73.233 1.00 30.32 181 ALA B O 1
ATOM 3919 N N . MET B 1 182 ? 44.576 0.570 72.958 1.00 30.77 182 MET B N 1
ATOM 3920 C CA . MET B 1 182 ? 44.802 0.253 74.353 1.00 31.88 182 MET B CA 1
ATOM 3921 C C . MET B 1 182 ? 46.265 0.429 74.697 1.00 31.60 182 MET B C 1
ATOM 3922 O O . MET B 1 182 ? 46.604 0.934 75.776 1.00 33.77 182 MET B O 1
ATOM 3927 N N . VAL B 1 183 ? 47.129 0.013 73.779 1.00 29.89 183 VAL B N 1
ATOM 3928 C CA . VAL B 1 183 ? 48.551 0.111 74.001 1.00 28.77 183 VAL B CA 1
ATOM 3929 C C . VAL B 1 183 ? 49.080 1.547 73.984 1.00 29.39 183 VAL B C 1
ATOM 3930 O O . VAL B 1 183 ? 49.886 1.903 74.841 1.00 27.11 183 VAL B O 1
ATOM 3934 N N . VAL B 1 184 ? 48.628 2.383 73.050 1.00 29.62 184 VAL B N 1
ATOM 3935 C CA . VAL B 1 184 ? 49.161 3.737 73.025 1.00 32.00 184 VAL B CA 1
ATOM 3936 C C . VAL B 1 184 ? 48.690 4.523 74.238 1.00 33.07 184 VAL B C 1
ATOM 3937 O O . VAL B 1 184 ? 49.422 5.362 74.754 1.00 34.18 184 VAL B O 1
ATOM 3941 N N . ARG B 1 185 ? 47.482 4.228 74.708 1.00 33.00 185 ARG B N 1
ATOM 3942 C CA . ARG B 1 185 ? 46.953 4.888 75.890 1.00 32.92 185 ARG B CA 1
ATOM 3943 C C . ARG B 1 185 ? 47.756 4.458 77.135 1.00 32.89 185 ARG B C 1
ATOM 3944 O O . ARG B 1 185 ? 48.093 5.286 77.973 1.00 31.90 185 ARG B O 1
ATOM 3952 N N . ALA B 1 186 ? 48.076 3.170 77.238 1.00 32.28 186 ALA B N 1
ATOM 3953 C CA . ALA B 1 186 ? 48.855 2.675 78.363 1.00 31.70 186 ALA B CA 1
ATOM 3954 C C . ALA B 1 186 ? 50.333 3.041 78.187 1.00 32.83 186 ALA B C 1
ATOM 3955 O O . ALA B 1 186 ? 51.156 2.764 79.063 1.00 32.45 186 ALA B O 1
ATOM 3957 N N . SER B 1 187 ? 50.678 3.669 77.065 1.00 31.75 187 SER B N 1
ATOM 3958 C CA . SER B 1 187 ? 52.077 4.006 76.830 1.00 32.22 187 SER B CA 1
ATOM 3959 C C . SER B 1 187 ? 52.392 5.473 76.964 1.00 31.84 187 SER B C 1
ATOM 3960 O O . SER B 1 187 ? 53.538 5.874 76.828 1.00 31.41 187 SER B O 1
ATOM 3963 N N . GLY B 1 188 ? 51.364 6.271 77.215 1.00 30.70 188 GLY B N 1
ATOM 3964 C CA . GLY B 1 188 ? 51.584 7.685 77.421 1.00 29.63 188 GLY B CA 1
ATOM 3965 C C . GLY B 1 188 ? 51.471 8.546 76.205 1.00 28.97 188 GLY B C 1
ATOM 3966 O O . GLY B 1 188 ? 52.082 9.598 76.119 1.00 28.58 188 GLY B O 1
ATOM 3967 N N . ALA B 1 189 ? 50.687 8.089 75.248 1.00 29.91 189 ALA B N 1
ATOM 3968 C CA . ALA B 1 189 ? 50.488 8.847 74.034 1.00 30.18 189 ALA B CA 1
ATOM 3969 C C . ALA B 1 189 ? 49.461 9.925 74.358 1.00 29.86 189 ALA B C 1
ATOM 3970 O O . ALA B 1 189 ? 48.607 9.741 75.199 1.00 30.65 189 ALA B O 1
ATOM 3972 N N . GLY B 1 190 ? 49.555 11.066 73.710 1.00 30.73 190 GLY B N 1
ATOM 3973 C CA . GLY B 1 190 ? 48.596 12.106 73.984 1.00 29.41 190 GLY B CA 1
ATOM 3974 C C . GLY B 1 190 ? 48.866 13.353 73.179 1.00 30.54 190 GLY B C 1
ATOM 3975 O O . GLY B 1 190 ? 50.004 13.812 73.109 1.00 28.99 190 GLY B O 1
ATOM 3976 N N . PRO B 1 191 ? 47.844 13.882 72.493 1.00 31.36 191 PRO B N 1
ATOM 3977 C CA . PRO B 1 191 ? 46.477 13.355 72.439 1.00 31.14 191 PRO B CA 1
ATOM 3978 C C . PRO B 1 191 ? 46.420 12.093 71.558 1.00 32.36 191 PRO B C 1
ATOM 3979 O O . PRO B 1 191 ? 47.275 11.882 70.692 1.00 32.83 191 PRO B O 1
ATOM 3983 N N . ILE B 1 192 ? 45.421 11.254 71.785 1.00 30.85 192 ILE B N 1
ATOM 3984 C CA . ILE B 1 192 ? 45.252 10.059 70.983 1.00 30.23 192 ILE B CA 1
ATOM 3985 C C . ILE B 1 192 ? 43.951 10.180 70.196 1.00 31.74 192 ILE B C 1
ATOM 3986 O O . ILE B 1 192 ? 42.901 10.438 70.758 1.00 30.34 192 ILE B O 1
ATOM 3991 N N . LEU B 1 193 ? 44.038 9.994 68.887 1.00 33.94 193 LEU B N 1
ATOM 3992 C CA . LEU B 1 193 ? 42.883 10.066 68.002 1.00 36.20 193 LEU B CA 1
ATOM 3993 C C . LEU B 1 193 ? 42.686 8.739 67.286 1.00 36.86 193 LEU B C 1
ATOM 3994 O O . LEU B 1 193 ? 43.633 8.192 66.728 1.00 36.96 193 LEU B O 1
ATOM 3999 N N . VAL B 1 194 ? 41.459 8.221 67.311 1.00 37.82 194 VAL B N 1
ATOM 4000 C CA . VAL B 1 194 ? 41.134 6.978 66.625 1.00 37.47 194 VAL B CA 1
ATOM 4001 C C . VAL B 1 194 ? 40.044 7.302 65.627 1.00 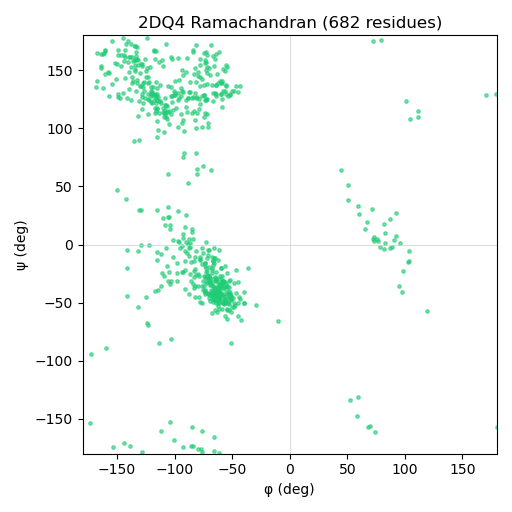38.80 194 VAL B C 1
ATOM 4002 O O . VAL B 1 194 ? 39.024 7.920 65.971 1.00 38.19 194 VAL B O 1
ATOM 4006 N N . SER B 1 195 ? 40.263 6.879 64.388 1.00 40.31 195 SER B N 1
ATOM 4007 C CA . SER B 1 195 ? 39.332 7.144 63.314 1.00 41.51 195 SER B CA 1
ATOM 4008 C C . SER B 1 195 ? 38.876 5.900 62.580 1.00 44.60 195 SER B C 1
ATOM 4009 O O . SER B 1 195 ? 39.698 5.120 62.081 1.00 45.09 195 SER B O 1
ATOM 4012 N N . ASP B 1 196 ? 37.555 5.734 62.497 1.00 46.71 196 ASP B N 1
ATOM 4013 C CA . ASP B 1 196 ? 36.960 4.600 61.808 1.00 47.60 196 ASP B CA 1
ATOM 4014 C C . ASP B 1 196 ? 35.489 4.883 61.489 1.00 48.97 196 ASP B C 1
ATOM 4015 O O . ASP B 1 196 ? 34.751 5.372 62.342 1.00 49.60 196 ASP B O 1
ATOM 4020 N N . PRO B 1 197 ? 35.047 4.585 60.250 1.00 49.77 197 PRO B N 1
ATOM 4021 C CA . PRO B 1 197 ? 33.659 4.792 59.789 1.00 50.36 197 PRO B CA 1
ATOM 4022 C C . PRO B 1 197 ? 32.569 3.925 60.460 1.00 50.25 197 PRO B C 1
ATOM 4023 O O . PRO B 1 197 ? 31.391 4.239 60.386 1.00 50.17 197 PRO B O 1
ATOM 4027 N N . ASN B 1 198 ? 32.959 2.841 61.114 1.00 51.03 198 ASN B N 1
ATOM 4028 C CA . ASN B 1 198 ? 31.998 1.949 61.760 1.00 51.88 198 ASN B CA 1
ATOM 4029 C C . ASN B 1 198 ? 31.816 2.309 63.240 1.00 52.88 198 ASN B C 1
ATOM 4030 O O . ASN B 1 198 ? 32.722 2.093 64.067 1.00 53.03 198 ASN B O 1
ATOM 4035 N N . PRO B 1 199 ? 30.624 2.811 63.607 1.00 53.24 199 PRO B N 1
ATOM 4036 C CA . PRO B 1 199 ? 30.255 3.226 64.974 1.00 52.54 199 PRO B CA 1
ATOM 4037 C C . PRO B 1 199 ? 30.519 2.173 66.048 1.00 52.48 199 PRO B C 1
ATOM 4038 O O . PRO B 1 199 ? 31.030 2.479 67.140 1.00 52.19 199 PRO B O 1
ATOM 4042 N N . TYR B 1 200 ? 30.163 0.933 65.736 1.00 52.51 200 TYR B N 1
ATOM 4043 C CA . TYR B 1 200 ? 30.342 -0.164 66.670 1.00 53.90 200 TYR B CA 1
ATOM 4044 C C . TYR B 1 200 ? 31.801 -0.348 67.077 1.00 54.38 200 TYR B C 1
ATOM 4045 O O . TYR B 1 200 ? 32.094 -0.729 68.213 1.00 54.30 200 TYR B O 1
ATOM 4054 N N . ARG B 1 201 ? 32.715 -0.090 66.146 1.00 54.79 201 ARG B N 1
ATOM 4055 C CA . ARG B 1 201 ? 34.133 -0.264 66.431 1.00 55.70 201 ARG B CA 1
ATOM 4056 C C . ARG B 1 201 ? 34.683 0.947 67.164 1.00 54.09 201 ARG B C 1
ATOM 4057 O O . ARG B 1 201 ? 35.408 0.807 68.136 1.00 55.02 201 ARG B O 1
ATOM 4065 N N . LEU B 1 202 ? 34.343 2.137 66.694 1.00 52.22 202 LEU B N 1
ATOM 4066 C CA . LEU B 1 202 ? 34.810 3.362 67.327 1.00 51.56 202 LEU B CA 1
ATOM 4067 C C . LEU B 1 202 ? 34.527 3.278 68.822 1.00 51.65 202 LEU B C 1
ATOM 4068 O O . LEU B 1 202 ? 35.431 3.415 69.644 1.00 53.07 202 LEU B O 1
ATOM 4073 N N . ALA B 1 203 ? 33.268 3.014 69.160 1.00 51.12 203 ALA B N 1
ATOM 4074 C CA . ALA B 1 203 ? 32.827 2.904 70.550 1.00 50.36 203 ALA B CA 1
ATOM 4075 C C . ALA B 1 203 ? 33.792 2.101 71.405 1.00 49.89 203 ALA B C 1
ATOM 4076 O O . ALA B 1 203 ? 34.121 2.499 72.534 1.00 50.88 203 ALA B O 1
ATOM 4078 N N . PHE B 1 204 ? 34.250 0.969 70.889 1.00 48.58 204 PHE B N 1
ATOM 4079 C CA . PHE B 1 204 ? 35.166 0.154 71.667 1.00 47.92 204 PHE B CA 1
ATOM 4080 C C . PHE B 1 204 ? 36.438 0.885 72.030 1.00 47.10 204 PHE B C 1
ATOM 4081 O O . PHE B 1 204 ? 37.127 0.485 72.975 1.00 46.32 204 PHE B O 1
ATOM 4089 N N . ALA B 1 205 ? 36.741 1.953 71.292 1.00 45.66 205 ALA B N 1
ATOM 4090 C CA . ALA B 1 205 ? 37.966 2.711 71.515 1.00 45.91 205 ALA B CA 1
ATOM 4091 C C . ALA B 1 205 ? 37.807 3.940 72.405 1.00 46.51 205 ALA B C 1
ATOM 4092 O O . ALA B 1 205 ? 38.770 4.677 72.636 1.00 46.65 205 ALA B O 1
ATOM 4094 N N . ARG B 1 206 ? 36.599 4.158 72.911 1.00 47.34 206 ARG B N 1
ATOM 4095 C CA . ARG B 1 206 ? 36.316 5.333 73.732 1.00 47.19 206 ARG B CA 1
ATOM 4096 C C . ARG B 1 206 ? 37.067 5.411 75.061 1.00 45.10 206 ARG B C 1
ATOM 4097 O O . ARG B 1 206 ? 37.512 6.487 75.477 1.00 45.55 206 ARG B O 1
ATOM 4105 N N . PRO B 1 207 ? 37.211 4.285 75.759 1.00 43.13 207 PRO B N 1
ATOM 4106 C CA . PRO B 1 207 ? 37.950 4.419 77.020 1.00 41.75 207 PRO B CA 1
ATOM 4107 C C . PRO B 1 207 ? 39.466 4.665 76.874 1.00 42.68 207 PRO B C 1
ATOM 4108 O O . PRO B 1 207 ? 40.165 4.907 77.880 1.00 43.21 207 PRO B O 1
ATOM 4112 N N . TYR B 1 208 ? 39.979 4.642 75.642 1.00 41.72 208 TYR B N 1
ATOM 4113 C CA . TYR B 1 208 ? 41.418 4.809 75.448 1.00 41.61 208 TYR B CA 1
ATOM 4114 C C . TYR B 1 208 ? 41.820 6.036 74.660 1.00 41.04 208 TYR B C 1
ATOM 4115 O O . TYR B 1 208 ? 42.807 6.706 74.998 1.00 40.64 208 TYR B O 1
ATOM 4124 N N . ALA B 1 209 ? 41.057 6.331 73.614 1.00 39.83 209 ALA B N 1
ATOM 4125 C CA . ALA B 1 209 ? 41.335 7.475 72.762 1.00 39.72 209 ALA B CA 1
ATOM 4126 C C . ALA B 1 209 ? 40.868 8.753 73.425 1.00 40.52 209 ALA B C 1
ATOM 4127 O O . ALA B 1 209 ? 40.020 8.726 74.306 1.00 41.53 209 ALA B O 1
ATOM 4129 N N . ASP B 1 210 ? 41.420 9.874 72.980 1.00 41.32 210 ASP B N 1
ATOM 4130 C CA . ASP B 1 210 ? 41.060 11.179 73.510 1.00 41.05 210 ASP B CA 1
ATOM 4131 C C . ASP B 1 210 ? 40.044 11.832 72.593 1.00 41.35 210 ASP B C 1
ATOM 4132 O O . ASP B 1 210 ? 39.377 12.794 72.973 1.00 42.37 210 ASP B O 1
ATOM 4137 N N . ARG B 1 211 ? 39.931 11.306 71.381 1.00 40.38 211 ARG B N 1
ATOM 4138 C CA . ARG B 1 211 ? 39.009 11.854 70.411 1.00 40.56 211 ARG B CA 1
ATOM 4139 C C . ARG B 1 211 ? 38.676 10.792 69.396 1.00 41.57 211 ARG B C 1
ATOM 4140 O O . ARG B 1 211 ? 39.558 10.168 68.826 1.00 44.00 211 ARG B O 1
ATOM 4148 N N . LEU B 1 212 ? 37.394 10.576 69.185 1.00 41.69 212 LEU B N 1
ATOM 4149 C CA . LEU B 1 212 ? 36.942 9.580 68.243 1.00 42.13 212 LEU B CA 1
ATOM 4150 C C . LEU B 1 212 ? 36.435 10.304 66.997 1.00 43.31 212 LEU B C 1
ATOM 4151 O O . LEU B 1 212 ? 35.748 11.321 67.083 1.00 43.83 212 LEU B O 1
ATOM 4156 N N . VAL B 1 213 ? 36.804 9.791 65.833 1.00 44.52 213 VAL B N 1
ATOM 4157 C CA . VAL B 1 213 ? 36.390 10.401 64.585 1.00 44.58 213 VAL B CA 1
ATOM 4158 C C . VAL B 1 213 ? 35.842 9.398 63.589 1.00 45.65 213 VAL B C 1
ATOM 4159 O O . VAL B 1 213 ? 36.379 8.290 63.431 1.00 44.13 213 VAL B O 1
ATOM 4163 N N . ASN B 1 214 ? 34.763 9.807 62.922 1.00 46.64 214 ASN B N 1
ATOM 4164 C CA . ASN B 1 214 ? 34.126 9.004 61.884 1.00 46.73 214 ASN B CA 1
ATOM 4165 C C . ASN B 1 214 ? 34.486 9.804 60.646 1.00 46.99 214 ASN B C 1
ATOM 4166 O O . ASN B 1 214 ? 33.818 10.791 60.308 1.00 48.58 214 ASN B O 1
ATOM 4171 N N . PRO B 1 215 ? 35.550 9.395 59.947 1.00 46.69 215 PRO B N 1
ATOM 4172 C CA . PRO B 1 215 ? 35.955 10.136 58.753 1.00 47.00 215 PRO B CA 1
ATOM 4173 C C . PRO B 1 215 ? 34.806 10.475 57.790 1.00 48.49 215 PRO B C 1
ATOM 4174 O O . PRO B 1 215 ? 34.912 11.413 56.988 1.00 48.04 215 PRO B O 1
ATOM 4178 N N . LEU B 1 216 ? 33.708 9.725 57.877 1.00 50.63 216 LEU B N 1
ATOM 4179 C CA . LEU B 1 216 ? 32.564 9.964 56.998 1.00 53.01 216 LEU B CA 1
ATOM 4180 C C . LEU B 1 216 ? 31.532 10.930 57.569 1.00 54.64 216 LEU B C 1
ATOM 4181 O O . LEU B 1 216 ? 30.415 10.989 57.059 1.00 56.79 216 LEU B O 1
ATOM 4186 N N . GLU B 1 217 ? 31.880 11.677 58.619 1.00 55.56 217 GLU B N 1
ATOM 4187 C CA . GLU B 1 217 ? 30.941 12.646 59.201 1.00 56.22 217 GLU B CA 1
ATOM 4188 C C . GLU B 1 217 ? 31.664 13.921 59.618 1.00 55.24 217 GLU B C 1
ATOM 4189 O O . GLU B 1 217 ? 31.046 14.977 59.789 1.00 54.56 217 GLU B O 1
ATOM 4195 N N . GLU B 1 218 ? 32.980 13.810 59.795 1.00 54.17 218 GLU B N 1
ATOM 4196 C CA . GLU B 1 218 ? 33.809 14.949 60.156 1.00 51.97 218 GLU B CA 1
ATOM 4197 C C . GLU B 1 218 ? 35.039 14.914 59.265 1.00 51.01 218 GLU B C 1
ATOM 4198 O O . GLU B 1 218 ? 35.429 13.850 58.765 1.00 49.76 218 GLU B O 1
ATOM 4204 N N . ASP B 1 219 ? 35.638 16.079 59.057 1.00 49.48 219 ASP B N 1
ATOM 4205 C CA . ASP B 1 219 ? 36.830 16.172 58.241 1.00 49.68 219 ASP B CA 1
ATOM 4206 C C . ASP B 1 219 ? 38.005 15.761 59.145 1.00 49.26 219 ASP B C 1
ATOM 4207 O O . ASP B 1 219 ? 38.486 16.577 59.941 1.00 48.60 219 ASP B O 1
ATOM 4212 N N . LEU B 1 220 ? 38.475 14.514 59.019 1.00 48.50 220 LEU B N 1
ATOM 4213 C CA . LEU B 1 220 ? 39.567 14.039 59.867 1.00 46.94 220 LEU B CA 1
ATOM 4214 C C . LEU B 1 220 ? 40.705 15.038 59.984 1.00 46.12 220 LEU B C 1
ATOM 4215 O O . LEU B 1 220 ? 41.132 15.361 61.099 1.00 45.46 220 LEU B O 1
ATOM 4220 N N . LEU B 1 221 ? 41.199 15.540 58.861 1.00 45.62 221 LEU B N 1
ATOM 4221 C CA . LEU B 1 221 ? 42.293 16.503 58.929 1.00 47.36 221 LEU B CA 1
ATOM 4222 C C . LEU B 1 221 ? 41.976 17.715 59.800 1.00 47.34 221 LEU B C 1
ATOM 4223 O O . LEU B 1 221 ? 42.861 18.274 60.455 1.00 49.27 221 LEU B O 1
ATOM 4228 N N . GLU B 1 222 ? 40.726 18.153 59.818 1.00 47.25 222 GLU B N 1
ATOM 4229 C CA . GLU B 1 222 ? 40.435 19.333 60.619 1.00 46.51 222 GLU B CA 1
ATOM 4230 C C . GLU B 1 222 ? 40.285 19.036 62.113 1.00 44.30 222 GLU B C 1
ATOM 4231 O O . GLU B 1 222 ? 40.672 19.856 62.955 1.00 41.71 222 GLU B O 1
ATOM 4237 N N . VAL B 1 223 ? 39.712 17.883 62.443 1.00 42.11 223 VAL B N 1
ATOM 4238 C CA . VAL B 1 223 ? 39.572 17.526 63.840 1.00 42.43 223 VAL B CA 1
ATOM 4239 C C . VAL B 1 223 ? 40.976 17.440 64.421 1.00 42.61 223 VAL B C 1
ATOM 4240 O O . VAL B 1 223 ? 41.228 17.933 65.530 1.00 42.37 223 VAL B O 1
ATOM 4244 N N . VAL B 1 224 ? 41.887 16.842 63.648 1.00 42.07 224 VAL B N 1
ATOM 4245 C CA . VAL B 1 224 ? 43.272 16.709 64.065 1.00 42.44 224 VAL B CA 1
ATOM 4246 C C . VAL B 1 224 ? 43.910 18.070 64.286 1.00 43.01 224 VAL B C 1
ATOM 4247 O O . VAL B 1 224 ? 44.596 18.268 65.302 1.00 43.56 224 VAL B O 1
ATOM 4251 N N . ARG B 1 225 ? 43.708 19.002 63.357 1.00 42.98 225 ARG B N 1
ATOM 4252 C CA . ARG B 1 225 ? 44.296 20.330 63.523 1.00 45.04 225 ARG B CA 1
ATOM 4253 C C . ARG B 1 225 ? 43.764 20.984 64.801 1.00 45.47 225 ARG B C 1
ATOM 4254 O O . ARG B 1 225 ? 44.495 21.694 65.490 1.00 47.07 225 ARG B O 1
ATOM 4256 N N . ARG B 1 226 ? 42.506 20.742 65.142 1.00 46.30 226 ARG B N 1
ATOM 4257 C CA . ARG B 1 226 ? 41.955 21.362 66.338 1.00 48.15 226 ARG B CA 1
ATOM 4258 C C . ARG B 1 226 ? 42.373 20.635 67.608 1.00 47.13 226 ARG B C 1
ATOM 4259 O O . ARG B 1 226 ? 42.418 21.236 68.687 1.00 47.52 226 ARG B O 1
ATOM 4267 N N . VAL B 1 227 ? 42.681 19.347 67.493 1.00 45.12 227 VAL B N 1
ATOM 4268 C CA . VAL B 1 227 ? 43.085 18.599 68.666 1.00 42.16 227 VAL B CA 1
ATOM 4269 C C . VAL B 1 227 ? 44.553 18.799 68.998 1.00 41.53 227 VAL B C 1
ATOM 4270 O O . VAL B 1 227 ? 44.913 18.845 70.159 1.00 41.47 227 VAL B O 1
ATOM 4274 N N . THR B 1 228 ? 45.396 18.933 67.982 1.00 40.76 228 THR B N 1
ATOM 4275 C CA . THR B 1 228 ? 46.826 19.104 68.215 1.00 41.28 228 THR B CA 1
ATOM 4276 C C . THR B 1 228 ? 47.351 20.499 67.865 1.00 41.84 228 THR B C 1
ATOM 4277 O O . THR B 1 228 ? 48.400 20.909 68.376 1.00 40.58 228 THR B O 1
ATOM 4281 N N . GLY B 1 229 ? 46.651 21.203 66.973 1.00 41.93 229 GLY B N 1
ATOM 4282 C CA . GLY B 1 229 ? 47.105 22.520 66.546 1.00 43.24 229 GLY B CA 1
ATOM 4283 C C . GLY B 1 229 ? 47.744 22.482 65.153 1.00 44.23 229 GLY B C 1
ATOM 4284 O O . GLY B 1 229 ? 47.958 23.524 64.512 1.00 46.03 229 GLY B O 1
ATOM 4285 N N . SER B 1 230 ? 48.064 21.280 64.680 1.00 43.46 230 SER B N 1
ATOM 4286 C CA . SER B 1 230 ? 48.651 21.107 63.354 1.00 43.30 230 SER B CA 1
ATOM 4287 C C . SER B 1 230 ? 48.417 19.659 62.915 1.00 43.83 230 SER B C 1
ATOM 4288 O O . SER B 1 230 ? 47.374 19.367 62.308 1.00 44.46 230 SER B O 1
ATOM 4291 N N . GLY B 1 231 ? 49.353 18.761 63.251 1.00 41.55 231 GLY B N 1
ATOM 4292 C CA . GLY B 1 231 ? 49.234 17.348 62.900 1.00 39.31 231 GLY B CA 1
ATOM 4293 C C . GLY B 1 231 ? 49.673 16.424 64.039 1.00 38.37 231 GLY B C 1
ATOM 4294 O O . GLY B 1 231 ? 49.938 16.885 65.144 1.00 39.69 231 GLY B O 1
ATOM 4295 N N . VAL B 1 232 ? 49.738 15.120 63.784 1.00 36.27 232 VAL B N 1
ATOM 4296 C CA . VAL B 1 232 ? 50.164 14.157 64.803 1.00 33.49 232 VAL B CA 1
ATOM 4297 C C . VAL B 1 232 ? 51.600 13.771 64.510 1.00 34.02 232 VAL B C 1
ATOM 4298 O O . VAL B 1 232 ? 52.075 13.952 63.380 1.00 33.85 232 VAL B O 1
ATOM 4302 N N . GLU B 1 233 ? 52.292 13.247 65.521 1.00 32.47 233 GLU B N 1
ATOM 4303 C CA . GLU B 1 233 ? 53.671 12.825 65.356 1.00 31.57 233 GLU B CA 1
ATOM 4304 C C . GLU B 1 233 ? 53.731 11.397 64.840 1.00 31.71 233 GLU B C 1
ATOM 4305 O O . GLU B 1 233 ? 54.698 11.006 64.193 1.00 32.33 233 GLU B O 1
ATOM 4311 N N . VAL B 1 234 ? 52.692 10.620 65.114 1.00 30.16 234 VAL B N 1
ATOM 4312 C CA . VAL B 1 234 ? 52.683 9.241 64.705 1.00 29.75 234 VAL B CA 1
ATOM 4313 C C . VAL B 1 234 ? 51.354 8.805 64.126 1.00 31.90 234 VAL B C 1
ATOM 4314 O O . VAL B 1 234 ? 50.285 9.173 64.620 1.00 32.47 234 VAL B O 1
ATOM 4318 N N . LEU B 1 235 ? 51.450 8.014 63.063 1.00 31.74 235 LEU B N 1
ATOM 4319 C CA . LEU B 1 235 ? 50.300 7.465 62.390 1.00 31.60 235 LEU B CA 1
ATOM 4320 C C . LEU B 1 235 ? 50.403 5.956 62.436 1.00 31.33 235 LEU B C 1
ATOM 4321 O O . LEU B 1 235 ? 51.387 5.377 61.996 1.00 31.40 235 LEU B O 1
ATOM 4326 N N . LEU B 1 236 ? 49.392 5.324 63.002 1.00 31.84 236 LEU B N 1
ATOM 4327 C CA . LEU B 1 236 ? 49.359 3.877 63.064 1.00 32.57 236 LEU B CA 1
ATOM 4328 C C . LEU B 1 236 ? 48.185 3.520 62.153 1.00 31.92 236 LEU B C 1
ATOM 4329 O O . LEU B 1 236 ? 47.037 3.844 62.439 1.00 30.89 236 LEU B O 1
ATOM 4334 N N . GLU B 1 237 ? 48.505 2.874 61.039 1.00 32.63 237 GLU B N 1
ATOM 4335 C CA . GLU B 1 237 ? 47.524 2.508 60.024 1.00 34.46 237 GLU B CA 1
ATOM 4336 C C . GLU B 1 237 ? 47.199 1.017 60.031 1.00 34.49 237 GLU B C 1
ATOM 4337 O O . GLU B 1 237 ? 48.057 0.203 59.719 1.00 34.47 237 GLU B O 1
ATOM 4343 N N . PHE B 1 238 ? 45.961 0.666 60.371 1.00 35.46 238 PHE B N 1
ATOM 4344 C CA . PHE B 1 238 ? 45.550 -0.742 60.424 1.00 36.50 238 PHE B CA 1
ATOM 4345 C C . PHE B 1 238 ? 44.466 -1.154 59.413 1.00 38.10 238 PHE B C 1
ATOM 4346 O O . PHE B 1 238 ? 44.156 -2.337 59.299 1.00 40.89 238 PHE B O 1
ATOM 4354 N N . SER B 1 239 ? 43.889 -0.213 58.678 1.00 38.13 239 SER B N 1
ATOM 4355 C CA . SER B 1 239 ? 42.816 -0.577 57.757 1.00 39.65 239 SER B CA 1
ATOM 4356 C C . SER B 1 239 ? 43.183 -1.029 56.330 1.00 40.34 239 SER B C 1
ATOM 4357 O O . SER B 1 239 ? 42.610 -1.991 55.809 1.00 41.89 239 SER B O 1
ATOM 4360 N N . GLY B 1 240 ? 44.128 -0.356 55.695 1.00 40.58 240 GLY B N 1
ATOM 4361 C CA . GLY B 1 240 ? 44.477 -0.732 54.344 1.00 40.86 240 GLY B CA 1
ATOM 4362 C C . GLY B 1 240 ? 43.579 0.028 53.3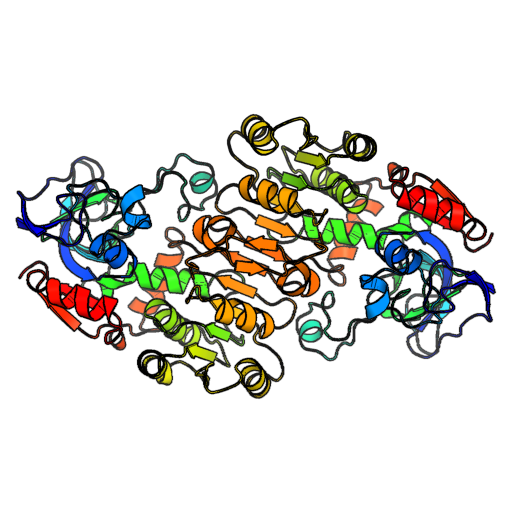84 1.00 41.93 240 GLY B C 1
ATOM 4363 O O . GLY B 1 240 ? 43.688 -0.098 52.176 1.00 43.29 240 GLY B O 1
ATOM 4364 N N . ASN B 1 241 ? 42.662 0.817 53.921 1.00 42.36 241 ASN B N 1
ATOM 4365 C CA . ASN B 1 241 ? 41.782 1.602 53.079 1.00 42.11 241 ASN B CA 1
ATOM 4366 C C . ASN B 1 241 ? 42.639 2.723 52.495 1.00 41.64 241 ASN B C 1
ATOM 4367 O O . ASN B 1 241 ? 43.279 3.465 53.236 1.00 41.85 241 ASN B O 1
ATOM 4372 N N . GLU B 1 242 ? 42.660 2.858 51.173 1.00 40.78 242 GLU B N 1
ATOM 4373 C CA . GLU B 1 242 ? 43.496 3.875 50.547 1.00 39.63 242 GLU B CA 1
ATOM 4374 C C . GLU B 1 242 ? 43.234 5.329 50.882 1.00 38.85 242 GLU B C 1
ATOM 4375 O O . GLU B 1 242 ? 44.162 6.125 50.963 1.00 39.30 242 GLU B O 1
ATOM 4381 N N . ALA B 1 243 ? 41.976 5.695 51.055 1.00 38.03 243 ALA B N 1
ATOM 4382 C CA . ALA B 1 243 ? 41.666 7.081 51.360 1.00 37.67 243 ALA B CA 1
ATOM 4383 C C . ALA B 1 243 ? 42.096 7.412 52.795 1.00 36.81 243 ALA B C 1
ATOM 4384 O O . ALA B 1 243 ? 42.521 8.527 53.089 1.00 38.34 243 ALA B O 1
ATOM 4386 N N . ALA B 1 244 ? 42.008 6.426 53.676 1.00 36.19 244 ALA B N 1
ATOM 4387 C CA . ALA B 1 244 ? 42.405 6.603 55.064 1.00 35.66 244 ALA B CA 1
ATOM 4388 C C . ALA B 1 244 ? 43.923 6.771 55.098 1.00 36.42 244 ALA B C 1
ATOM 4389 O O . ALA B 1 244 ? 44.456 7.583 55.853 1.00 36.35 244 ALA B O 1
ATOM 4391 N N . ILE B 1 245 ? 44.611 5.999 54.265 1.00 36.24 245 ILE B N 1
ATOM 4392 C CA . ILE B 1 245 ? 46.057 6.068 54.182 1.00 35.87 245 ILE B CA 1
ATOM 4393 C C . ILE B 1 245 ? 46.488 7.467 53.770 1.00 36.97 245 ILE B C 1
ATOM 4394 O O . ILE B 1 245 ? 47.368 8.058 54.399 1.00 36.48 245 ILE B O 1
ATOM 4399 N N . HIS B 1 246 ? 45.857 8.005 52.727 1.00 37.72 246 HIS B N 1
ATOM 4400 C CA . HIS B 1 246 ? 46.203 9.336 52.235 1.00 38.23 246 HIS B CA 1
ATOM 4401 C C . HIS B 1 246 ? 45.855 10.407 53.247 1.00 39.78 246 HIS B C 1
ATOM 4402 O O . HIS B 1 246 ? 46.617 11.353 53.459 1.00 39.74 246 HIS B O 1
ATOM 4409 N N . GLN B 1 247 ? 44.685 10.259 53.851 1.00 40.16 247 GLN B N 1
ATOM 4410 C CA . GLN B 1 247 ? 44.217 11.209 54.834 1.00 40.95 247 GLN B CA 1
ATOM 4411 C C . GLN B 1 247 ? 45.198 11.179 55.992 1.00 40.27 247 GLN B C 1
ATOM 4412 O O . GLN B 1 247 ? 45.730 12.213 56.407 1.00 38.45 247 GLN B O 1
ATOM 4418 N N . GLY B 1 248 ? 45.431 9.974 56.499 1.00 39.30 248 GLY B N 1
ATOM 4419 C CA . GLY B 1 248 ? 46.362 9.778 57.597 1.00 37.77 248 GLY B CA 1
ATOM 4420 C C . GLY B 1 248 ? 47.744 10.371 57.364 1.00 36.64 248 GLY B C 1
ATOM 4421 O O . GLY B 1 248 ? 48.301 10.977 58.270 1.00 35.01 248 GLY B O 1
ATOM 4422 N N . LEU B 1 249 ? 48.299 10.202 56.165 1.00 35.96 249 LEU B N 1
ATOM 4423 C CA . LEU B 1 249 ? 49.619 10.753 55.867 1.00 37.17 249 LEU B CA 1
ATOM 4424 C C . LEU B 1 249 ? 49.599 12.268 55.802 1.00 38.21 249 LEU B C 1
ATOM 4425 O O . LEU B 1 249 ? 50.586 12.929 56.143 1.00 39.46 249 LEU B O 1
ATOM 4430 N N . MET B 1 250 ? 48.472 12.814 55.353 1.00 37.89 250 MET B N 1
ATOM 4431 C CA . MET B 1 250 ? 48.309 14.248 55.253 1.00 37.32 250 MET B CA 1
ATOM 4432 C C . MET B 1 250 ? 48.224 14.791 56.685 1.00 36.87 250 MET B C 1
ATOM 4433 O O . MET B 1 250 ? 48.613 15.931 56.946 1.00 37.56 250 MET B O 1
ATOM 4438 N N . ALA B 1 251 ? 47.732 13.946 57.602 1.00 35.34 251 ALA B N 1
ATOM 4439 C CA . ALA B 1 251 ? 47.578 14.269 59.029 1.00 33.73 251 ALA B CA 1
ATOM 4440 C C . ALA B 1 251 ? 48.894 14.331 59.814 1.00 34.12 251 ALA B C 1
ATOM 4441 O O . ALA B 1 251 ? 48.956 14.968 60.868 1.00 34.19 251 ALA B O 1
ATOM 4443 N N . LEU B 1 252 ? 49.931 13.656 59.326 1.00 33.30 252 LEU B N 1
ATOM 4444 C CA . LEU B 1 252 ? 51.230 13.693 59.980 1.00 32.96 252 LEU B CA 1
ATOM 4445 C C . LEU B 1 252 ? 51.865 15.064 59.826 1.00 33.66 252 LEU B C 1
ATOM 4446 O O . LEU B 1 252 ? 51.598 15.784 58.852 1.00 34.68 252 LEU B O 1
ATOM 4451 N N . ILE B 1 253 ? 52.702 15.435 60.791 1.00 33.42 253 ILE B N 1
ATOM 4452 C CA . ILE B 1 253 ? 53.421 16.691 60.686 1.00 34.14 253 ILE B CA 1
ATOM 4453 C C . ILE B 1 253 ? 54.707 16.330 59.957 1.00 33.97 253 ILE B C 1
ATOM 4454 O O . ILE B 1 253 ? 55.087 15.174 59.896 1.00 33.52 253 ILE B O 1
ATOM 4459 N N . PRO B 1 254 ? 55.375 17.322 59.367 1.00 36.16 254 PRO B N 1
ATOM 4460 C CA . PRO B 1 254 ? 56.630 17.051 58.664 1.00 33.65 254 PRO B CA 1
ATOM 4461 C C . PRO B 1 254 ? 57.613 16.430 59.655 1.00 32.55 254 PRO B C 1
ATOM 4462 O O . PRO B 1 254 ? 57.690 16.855 60.797 1.00 29.25 254 PRO B O 1
ATOM 4466 N N . GLY B 1 255 ? 58.355 15.422 59.204 1.00 32.42 255 GLY B N 1
ATOM 4467 C CA . GLY B 1 255 ? 59.312 14.752 60.068 1.00 32.21 255 GLY B CA 1
ATOM 4468 C C . GLY B 1 255 ? 58.732 13.605 60.885 1.00 31.82 255 GLY B C 1
ATOM 4469 O O . GLY B 1 255 ? 59.467 12.929 61.604 1.00 31.84 255 GLY B O 1
ATOM 4470 N N . GLY B 1 256 ? 57.422 13.386 60.767 1.00 30.40 256 GLY B N 1
ATOM 4471 C CA . GLY B 1 256 ? 56.747 12.331 61.503 1.00 30.91 256 GLY B CA 1
ATOM 4472 C C . GLY B 1 256 ? 56.936 10.915 60.982 1.00 31.56 256 GLY B C 1
ATOM 4473 O O . GLY B 1 256 ? 57.638 10.676 59.989 1.00 31.47 256 GLY B O 1
ATOM 4474 N N . GLU B 1 257 ? 56.287 9.972 61.654 1.00 30.70 257 GLU B N 1
ATOM 4475 C CA . GLU B 1 257 ? 56.374 8.564 61.300 1.00 31.20 257 GLU B CA 1
ATOM 4476 C C . GLU B 1 257 ? 55.015 7.926 61.102 1.00 32.18 257 GLU B C 1
ATOM 4477 O O . GLU B 1 257 ? 54.052 8.195 61.843 1.00 31.50 257 GLU B O 1
ATOM 4483 N N . ALA B 1 258 ? 54.944 7.086 60.080 1.00 30.64 258 ALA B N 1
ATOM 4484 C CA . ALA B 1 258 ? 53.736 6.361 59.768 1.00 30.12 258 ALA B CA 1
ATOM 4485 C C . ALA B 1 258 ? 54.178 4.916 59.895 1.00 31.69 258 ALA B C 1
ATOM 4486 O O . ALA B 1 258 ? 55.218 4.536 59.386 1.00 32.05 258 ALA B O 1
ATOM 4488 N N . ARG B 1 259 ? 53.410 4.127 60.624 1.00 30.66 259 ARG B N 1
ATOM 4489 C CA . ARG B 1 259 ? 53.744 2.732 60.833 1.00 30.85 259 ARG B CA 1
ATOM 4490 C C . ARG B 1 259 ? 52.552 2.029 60.237 1.00 31.34 259 ARG B C 1
ATOM 4491 O O . ARG B 1 259 ? 51.424 2.243 60.652 1.00 27.92 259 ARG B O 1
ATOM 4499 N N . ILE B 1 260 ? 52.821 1.185 59.251 1.00 32.48 260 ILE B N 1
ATOM 4500 C CA . ILE B 1 260 ? 51.761 0.540 58.519 1.00 32.66 260 ILE B CA 1
ATOM 4501 C C . ILE B 1 260 ? 51.669 -0.961 58.610 1.00 33.85 260 ILE B C 1
ATOM 4502 O O . ILE B 1 260 ? 52.553 -1.683 58.155 1.00 34.29 260 ILE B O 1
ATOM 4507 N N . LEU B 1 261 ? 50.574 -1.411 59.210 1.00 32.94 261 LEU B N 1
ATOM 4508 C CA . LEU B 1 261 ? 50.289 -2.818 59.366 1.00 33.62 261 LEU B CA 1
ATOM 4509 C C . LEU B 1 261 ? 49.219 -3.188 58.339 1.00 34.62 261 LEU B C 1
ATOM 4510 O O . LEU B 1 261 ? 49.211 -4.295 57.809 1.00 34.86 261 LEU B O 1
ATOM 4515 N N . GLY B 1 262 ? 48.325 -2.245 58.074 1.00 34.27 262 GLY B N 1
ATOM 4516 C CA . GLY B 1 262 ? 47.253 -2.462 57.135 1.00 35.44 262 GLY B CA 1
ATOM 4517 C C . GLY B 1 262 ? 47.710 -2.898 55.757 1.00 37.82 262 GLY B C 1
ATOM 4518 O O . GLY B 1 262 ? 48.668 -2.373 55.190 1.00 38.68 262 GLY B O 1
ATOM 4519 N N . ILE B 1 263 ? 47.002 -3.878 55.219 1.00 38.18 263 ILE B N 1
ATOM 4520 C CA . ILE B 1 263 ? 47.305 -4.416 53.907 1.00 39.32 263 ILE B CA 1
ATOM 4521 C C . ILE B 1 263 ? 46.204 -3.975 52.952 1.00 39.30 263 ILE B C 1
ATOM 4522 O O . ILE B 1 263 ? 45.073 -4.438 53.064 1.00 39.03 263 ILE B O 1
ATOM 4527 N N . PRO B 1 264 ? 46.513 -3.069 52.009 1.00 39.10 264 PRO B N 1
ATOM 4528 C CA . PRO B 1 264 ? 45.470 -2.630 51.068 1.00 39.91 264 PRO B CA 1
ATOM 4529 C C . PRO B 1 264 ? 45.167 -3.782 50.092 1.00 41.87 264 PRO B C 1
ATOM 4530 O O . PRO B 1 264 ? 46.060 -4.575 49.765 1.00 41.55 264 PRO B O 1
ATOM 4534 N N . SER B 1 265 ? 43.919 -3.890 49.633 1.00 44.08 265 SER B N 1
ATOM 4535 C CA . SER B 1 265 ? 43.567 -4.978 48.690 1.00 45.64 265 SER B CA 1
ATOM 4536 C C . SER B 1 265 ? 44.117 -4.764 47.277 1.00 44.44 265 SER B C 1
ATOM 4537 O O . SER B 1 265 ? 44.250 -5.707 46.518 1.00 44.71 265 SER B O 1
ATOM 4540 N N . ASP B 1 266 ? 44.455 -3.529 46.939 1.00 44.84 266 ASP B N 1
ATOM 4541 C CA . ASP B 1 266 ? 44.993 -3.221 45.619 1.00 45.41 266 ASP B CA 1
ATOM 4542 C C . ASP B 1 266 ? 46.048 -2.141 45.702 1.00 44.53 266 ASP B C 1
ATOM 4543 O O . ASP B 1 266 ? 46.073 -1.361 46.648 1.00 43.72 266 ASP B O 1
ATOM 4548 N N . PRO B 1 267 ? 46.927 -2.074 44.694 1.00 44.27 267 PRO B N 1
ATOM 4549 C CA . PRO B 1 267 ? 47.972 -1.054 44.683 1.00 43.11 267 PRO B CA 1
ATOM 4550 C C . PRO B 1 267 ? 47.253 0.277 44.822 1.00 42.34 267 PRO B C 1
ATOM 4551 O O . PRO B 1 267 ? 46.088 0.379 44.473 1.00 42.46 267 PRO B O 1
ATOM 4555 N N . ILE B 1 268 ? 47.939 1.285 45.342 1.00 41.47 268 ILE B N 1
ATOM 4556 C CA . ILE B 1 268 ? 47.341 2.596 45.540 1.00 40.62 268 ILE B CA 1
ATOM 4557 C C . ILE B 1 268 ? 48.076 3.593 44.651 1.00 41.51 268 ILE B C 1
ATOM 4558 O O . ILE B 1 268 ? 49.138 3.285 44.119 1.00 40.70 268 ILE B O 1
ATOM 4563 N N . ARG B 1 269 ? 47.516 4.776 44.467 1.00 41.68 269 ARG B N 1
ATOM 4564 C CA . ARG B 1 269 ? 48.218 5.769 43.680 1.00 44.86 269 ARG B CA 1
ATOM 4565 C C . ARG B 1 269 ? 48.925 6.518 44.803 1.00 44.73 269 ARG B C 1
ATOM 4566 O O . ARG B 1 269 ? 48.306 6.943 45.775 1.00 44.33 269 ARG B O 1
ATOM 4574 N N . PHE B 1 270 ? 50.226 6.680 44.671 1.00 43.82 270 PHE B N 1
ATOM 4575 C CA . PHE B 1 270 ? 50.985 7.288 45.716 1.00 41.50 270 PHE B CA 1
ATOM 4576 C C . PHE B 1 270 ? 51.832 8.417 45.221 1.00 40.70 270 PHE B C 1
ATOM 4577 O O . PHE B 1 270 ? 52.611 8.247 44.295 1.00 40.99 270 PHE B O 1
ATOM 4585 N N . ASP B 1 271 ? 51.698 9.572 45.852 1.00 39.75 271 ASP B N 1
ATOM 4586 C CA . ASP B 1 271 ? 52.506 10.708 45.471 1.00 38.69 271 ASP B CA 1
ATOM 4587 C C . ASP B 1 271 ? 53.763 10.697 46.343 1.00 37.72 271 ASP B C 1
ATOM 4588 O O . ASP B 1 271 ? 53.868 11.417 47.339 1.00 36.00 271 ASP B O 1
ATOM 4593 N N . LEU B 1 272 ? 54.700 9.838 45.961 1.00 36.03 272 LEU B N 1
ATOM 4594 C CA . LEU B 1 272 ? 55.956 9.671 46.669 1.00 34.84 272 LEU B CA 1
ATOM 4595 C C . LEU B 1 272 ? 56.536 10.985 47.143 1.00 35.05 272 LEU B C 1
ATOM 4596 O O . LEU B 1 272 ? 56.925 11.131 48.301 1.00 35.28 272 LEU B O 1
ATOM 4601 N N . ALA B 1 273 ? 56.616 11.932 46.222 1.00 34.98 273 ALA B N 1
ATOM 4602 C CA . ALA B 1 273 ? 57.177 13.228 46.515 1.00 35.09 273 ALA B CA 1
ATOM 4603 C C . ALA B 1 273 ? 56.398 13.974 47.587 1.00 36.10 273 ALA B C 1
ATOM 4604 O O . ALA B 1 273 ? 56.977 14.394 48.590 1.00 35.43 273 ALA B O 1
ATOM 4606 N N . GLY B 1 274 ? 55.094 14.140 47.359 1.00 36.04 274 GLY B N 1
ATOM 4607 C CA . GLY B 1 274 ? 54.253 14.873 48.281 1.00 35.06 274 GLY B CA 1
ATOM 4608 C C . GLY B 1 274 ? 53.951 14.259 49.637 1.00 37.03 274 GLY B C 1
ATOM 4609 O O . GLY B 1 274 ? 54.036 14.921 50.669 1.00 37.83 274 GLY B O 1
ATOM 4610 N N . GLU B 1 275 ? 53.597 12.986 49.658 1.00 37.86 275 GLU B N 1
ATOM 4611 C CA . G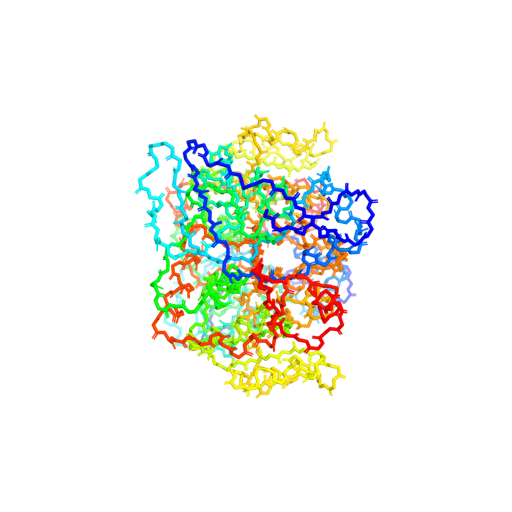LU B 1 275 ? 53.244 12.349 50.916 1.00 36.81 275 GLU B CA 1
ATOM 4612 C C . GLU B 1 275 ? 54.419 11.838 51.759 1.00 35.73 275 GLU B C 1
ATOM 4613 O O . GLU B 1 275 ? 54.269 11.700 52.973 1.00 37.33 275 GLU B O 1
ATOM 4619 N N . LEU B 1 276 ? 55.575 11.582 51.152 1.00 33.91 276 LEU B N 1
ATOM 4620 C CA . LEU B 1 276 ? 56.712 11.072 51.915 1.00 33.19 276 LEU B CA 1
ATOM 4621 C C . LEU B 1 276 ? 58.019 11.862 51.847 1.00 33.42 276 LEU B C 1
ATOM 4622 O O . LEU B 1 276 ? 58.455 12.439 52.833 1.00 34.76 276 LEU B O 1
ATOM 4627 N N . VAL B 1 277 ? 58.650 11.876 50.681 1.00 32.64 277 VAL B N 1
ATOM 4628 C CA . VAL B 1 277 ? 59.935 12.532 50.516 1.00 32.21 277 VAL B CA 1
ATOM 4629 C C . VAL B 1 277 ? 60.034 13.989 50.916 1.00 33.88 277 VAL B C 1
ATOM 4630 O O . VAL B 1 277 ? 60.871 14.330 51.739 1.00 35.59 277 VAL B O 1
ATOM 4634 N N . MET B 1 278 ? 59.193 14.852 50.359 1.00 35.47 278 MET B N 1
ATOM 4635 C CA . MET B 1 278 ? 59.266 16.280 50.675 1.00 37.54 278 MET B CA 1
ATOM 4636 C C . MET B 1 278 ? 58.970 16.711 52.108 1.00 36.86 278 MET B C 1
ATOM 4637 O O . MET B 1 278 ? 59.432 17.766 52.529 1.00 38.14 278 MET B O 1
ATOM 4642 N N . ARG B 1 279 ? 58.218 15.909 52.854 1.00 35.65 279 ARG B N 1
ATOM 4643 C CA . ARG B 1 279 ? 57.883 16.235 54.243 1.00 35.23 279 ARG B CA 1
ATOM 4644 C C . ARG B 1 279 ? 58.700 15.399 55.239 1.00 33.79 279 ARG B C 1
ATOM 4645 O O . ARG B 1 279 ? 58.349 15.294 56.417 1.00 32.88 279 ARG B O 1
ATOM 4653 N N . GLY B 1 280 ? 59.780 14.805 54.748 1.00 32.10 280 GLY B N 1
ATOM 4654 C CA . GLY B 1 280 ? 60.643 14.006 55.594 1.00 30.51 280 GLY B CA 1
ATOM 4655 C C . GLY B 1 280 ? 59.960 12.947 56.435 1.00 29.37 280 GLY B C 1
ATOM 4656 O O . GLY B 1 280 ? 60.354 12.732 57.575 1.00 30.04 280 GLY B O 1
ATOM 4657 N N . ILE B 1 281 ? 58.944 12.288 55.887 1.00 28.42 281 ILE B N 1
ATOM 4658 C CA . ILE B 1 281 ? 58.231 11.241 56.607 1.00 27.98 281 ILE B CA 1
ATOM 4659 C C . ILE B 1 281 ? 58.983 9.921 56.512 1.00 29.35 281 ILE B C 1
ATOM 4660 O O . ILE B 1 281 ? 59.718 9.683 55.559 1.00 30.52 281 ILE B O 1
ATOM 4665 N N . THR B 1 282 ? 58.809 9.073 57.518 1.00 28.48 282 THR B N 1
ATOM 4666 C CA . THR B 1 282 ? 59.413 7.755 57.523 1.00 27.57 282 THR B CA 1
ATOM 4667 C C . THR B 1 282 ? 58.259 6.770 57.649 1.00 29.12 282 THR B C 1
ATOM 4668 O O . THR B 1 282 ? 57.439 6.866 58.571 1.00 28.65 282 THR B O 1
ATOM 4672 N N . ALA B 1 283 ? 58.176 5.846 56.698 1.00 27.91 283 ALA B N 1
ATOM 4673 C CA . ALA B 1 283 ? 57.109 4.861 56.700 1.00 27.39 283 ALA B CA 1
ATOM 4674 C C . ALA B 1 283 ? 57.657 3.511 57.061 1.00 27.90 283 ALA B C 1
ATOM 4675 O O . ALA B 1 283 ? 58.589 3.022 56.436 1.00 28.21 283 ALA B O 1
ATOM 4677 N N . PHE B 1 284 ? 57.048 2.910 58.074 1.00 28.47 284 PHE B N 1
ATOM 4678 C CA . PHE B 1 284 ? 57.458 1.612 58.583 1.00 28.48 284 PHE B CA 1
ATOM 4679 C C . PHE B 1 284 ? 56.493 0.513 58.200 1.00 29.54 284 PHE B C 1
ATOM 4680 O O . PHE B 1 284 ? 55.329 0.545 58.581 1.00 30.27 284 PHE B O 1
ATOM 4688 N N . GLY B 1 285 ? 56.990 -0.466 57.459 1.00 29.80 285 GLY B N 1
ATOM 4689 C CA . GLY B 1 285 ? 56.167 -1.594 57.071 1.00 28.67 285 GLY B CA 1
ATOM 4690 C C . GLY B 1 285 ? 56.200 -2.608 58.206 1.00 28.85 285 GLY B C 1
ATOM 4691 O O . GLY B 1 285 ? 57.242 -3.191 58.476 1.00 29.62 285 GLY B O 1
ATOM 4692 N N . ILE B 1 286 ? 55.073 -2.816 58.878 1.00 28.37 286 ILE B N 1
ATOM 4693 C CA . ILE B 1 286 ? 55.026 -3.759 59.992 1.00 29.39 286 ILE B CA 1
ATOM 4694 C C . ILE B 1 286 ? 54.506 -5.139 59.598 1.00 29.97 286 ILE B C 1
ATOM 4695 O O . ILE B 1 286 ? 53.409 -5.265 59.070 1.00 31.59 286 ILE B O 1
ATOM 4700 N N . ALA B 1 287 ? 55.283 -6.177 59.868 1.00 29.76 287 ALA B N 1
ATOM 4701 C CA . ALA B 1 287 ? 54.851 -7.537 59.551 1.00 30.67 287 ALA B CA 1
ATOM 4702 C C . ALA B 1 287 ? 55.106 -8.469 60.725 1.00 31.53 287 ALA B C 1
ATOM 4703 O O . ALA B 1 287 ? 56.183 -8.469 61.284 1.00 33.16 287 ALA B O 1
ATOM 4705 N N . GLY B 1 288 ? 54.118 -9.270 61.094 1.00 33.44 288 GLY B N 1
ATOM 4706 C CA . GLY B 1 288 ? 54.301 -10.202 62.196 1.00 32.72 288 GLY B CA 1
ATOM 4707 C C . GLY B 1 288 ? 54.674 -9.577 63.536 1.00 34.51 288 GLY B C 1
ATOM 4708 O O . GLY B 1 288 ? 54.262 -8.460 63.864 1.00 34.14 288 GLY B O 1
ATOM 4709 N N . ARG B 1 289 ? 55.459 -10.312 64.313 1.00 32.79 289 ARG B N 1
ATOM 4710 C CA . ARG B 1 289 ? 55.902 -9.863 65.621 1.00 33.38 289 ARG B CA 1
ATOM 4711 C C . ARG B 1 289 ? 57.408 -10.046 65.688 1.00 33.50 289 ARG B C 1
ATOM 4712 O O . ARG B 1 289 ? 57.923 -11.074 65.267 1.00 33.82 289 ARG B O 1
ATOM 4720 N N . ARG B 1 290 ? 58.132 -9.071 66.217 1.00 33.11 290 ARG B N 1
ATOM 4721 C CA . ARG B 1 290 ? 59.567 -9.251 66.278 1.00 33.61 290 ARG B CA 1
ATOM 4722 C C . ARG B 1 290 ? 59.858 -10.420 67.187 1.00 32.55 290 ARG B C 1
ATOM 4723 O O . ARG B 1 290 ? 59.365 -10.498 68.299 1.00 31.49 290 ARG B O 1
ATOM 4731 N N . LEU B 1 291 ? 60.634 -11.368 66.696 1.00 34.06 291 LEU B N 1
ATOM 4732 C CA . LEU B 1 291 ? 60.862 -12.503 67.521 1.00 35.76 291 LEU B CA 1
ATOM 4733 C C . LEU B 1 291 ? 61.732 -12.307 68.711 1.00 37.37 291 LEU B C 1
ATOM 4734 O O . LEU B 1 291 ? 62.975 -12.216 68.716 1.00 34.57 291 LEU B O 1
ATOM 4739 N N . TRP B 1 292 ? 60.856 -12.203 69.702 1.00 39.75 292 TRP B N 1
ATOM 4740 C CA . TRP B 1 292 ? 60.913 -12.043 71.115 1.00 38.66 292 TRP B CA 1
ATOM 4741 C C . TRP B 1 292 ? 60.764 -10.638 71.680 1.00 37.78 292 TRP B C 1
ATOM 4742 O O . TRP B 1 292 ? 60.021 -10.493 72.635 1.00 38.47 292 TRP B O 1
ATOM 4753 N N . GLN B 1 293 ? 61.334 -9.585 71.109 1.00 36.92 293 GLN B N 1
ATOM 4754 C CA . GLN B 1 293 ? 61.074 -8.300 71.760 1.00 36.82 293 GLN B CA 1
ATOM 4755 C C . GLN B 1 293 ? 59.609 -7.883 71.671 1.00 35.47 293 GLN B C 1
ATOM 4756 O O . GLN B 1 293 ? 59.107 -7.212 72.552 1.00 35.41 293 GLN B O 1
ATOM 4762 N N . THR B 1 294 ? 58.894 -8.285 70.632 1.00 33.97 294 THR B N 1
ATOM 4763 C CA . THR B 1 294 ? 57.486 -7.902 70.568 1.00 32.65 294 THR B CA 1
ATOM 4764 C C . THR B 1 294 ? 56.710 -8.671 71.634 1.00 33.96 294 THR B C 1
ATOM 4765 O O . THR B 1 294 ? 55.847 -8.110 72.309 1.00 34.17 294 THR B O 1
ATOM 4769 N N . TRP B 1 295 ? 57.010 -9.961 71.770 1.00 33.86 295 TRP B N 1
ATOM 4770 C CA . TRP B 1 295 ? 56.379 -10.787 72.791 1.00 33.23 295 TRP B CA 1
ATOM 4771 C C . TRP B 1 295 ? 56.759 -10.311 74.211 1.00 33.83 295 TRP B C 1
ATOM 4772 O O . TRP B 1 295 ? 55.931 -10.307 75.107 1.00 33.50 295 TRP B O 1
ATOM 4783 N N . MET B 1 296 ? 58.008 -9.907 74.409 1.00 32.64 296 MET B N 1
ATOM 4784 C CA . MET B 1 296 ? 58.442 -9.418 75.717 1.00 33.78 296 MET B CA 1
ATOM 4785 C C . MET B 1 296 ? 57.673 -8.159 76.137 1.00 32.55 296 MET B C 1
ATOM 4786 O O . MET B 1 296 ? 57.144 -8.084 77.240 1.00 32.19 296 MET B O 1
ATOM 4791 N N . GLN B 1 297 ? 57.614 -7.183 75.246 1.00 32.02 297 GLN B N 1
ATOM 4792 C CA . GLN B 1 297 ? 56.906 -5.937 75.510 1.00 32.07 297 GLN B CA 1
ATOM 4793 C C . GLN B 1 297 ? 55.421 -6.164 75.747 1.00 32.07 297 GLN B C 1
ATOM 4794 O O . GLN B 1 297 ? 54.871 -5.661 76.711 1.00 33.05 297 GLN B O 1
ATOM 4800 N N . GLY B 1 298 ? 54.780 -6.907 74.844 1.00 32.69 298 GLY B N 1
ATOM 4801 C CA . GLY B 1 298 ? 53.357 -7.181 74.952 1.00 30.22 298 GLY B CA 1
ATOM 4802 C C . GLY B 1 298 ? 52.918 -8.003 76.158 1.00 30.44 298 GLY B C 1
ATOM 4803 O O . GLY B 1 298 ? 51.915 -7.679 76.799 1.00 30.60 298 GLY B O 1
ATOM 4804 N N . THR B 1 299 ? 53.641 -9.071 76.473 1.00 29.65 299 THR B N 1
ATOM 4805 C CA . THR B 1 299 ? 53.260 -9.885 77.618 1.00 30.19 299 THR B CA 1
ATOM 4806 C C . THR B 1 299 ? 53.574 -9.134 78.919 1.00 30.74 299 THR B C 1
ATOM 4807 O O . THR B 1 299 ? 52.945 -9.370 79.946 1.00 29.57 299 THR B O 1
ATOM 4811 N N . ALA B 1 300 ? 54.560 -8.243 78.865 1.00 30.78 300 ALA B N 1
ATOM 4812 C CA . ALA B 1 300 ? 54.923 -7.449 80.023 1.00 30.68 300 ALA B CA 1
ATOM 4813 C C . ALA B 1 300 ? 53.732 -6.571 80.372 1.00 30.60 300 ALA B C 1
ATOM 4814 O O . ALA B 1 300 ? 53.346 -6.477 81.534 1.00 30.83 300 ALA B O 1
ATOM 4816 N N . LEU B 1 301 ? 53.150 -5.943 79.353 1.00 30.91 301 LEU B N 1
ATOM 4817 C CA . LEU B 1 301 ? 52.004 -5.057 79.501 1.00 31.49 301 LEU B CA 1
ATOM 4818 C C . LEU B 1 301 ? 50.773 -5.772 80.055 1.00 33.86 301 LEU B C 1
ATOM 4819 O O . LEU B 1 301 ? 50.015 -5.204 80.863 1.00 35.36 301 LEU B O 1
ATOM 4824 N N . VAL B 1 302 ? 50.568 -7.006 79.605 1.00 33.08 302 VAL B N 1
ATOM 4825 C CA . VAL B 1 302 ? 49.416 -7.798 80.009 1.00 32.40 302 VAL B CA 1
ATOM 4826 C C . VAL B 1 302 ? 49.589 -8.418 81.383 1.00 32.84 302 VAL B C 1
ATOM 4827 O O . VAL B 1 302 ? 48.678 -8.357 82.202 1.00 33.58 302 VAL B O 1
ATOM 4831 N N . TYR B 1 303 ? 50.754 -8.998 81.642 1.00 33.07 303 TYR B N 1
ATOM 4832 C CA . TYR B 1 303 ? 51.023 -9.635 82.931 1.00 35.00 303 TYR B CA 1
ATOM 4833 C C . TYR B 1 303 ? 50.964 -8.659 84.111 1.00 35.78 303 TYR B C 1
ATOM 4834 O O . TYR B 1 303 ? 50.491 -9.001 85.190 1.00 36.83 303 TYR B O 1
ATOM 4843 N N . SER B 1 304 ? 51.462 -7.451 83.894 1.00 36.34 304 SER B N 1
ATOM 4844 C CA . SER B 1 304 ? 51.505 -6.423 84.914 1.00 34.86 304 SER B CA 1
ATOM 4845 C C . SER B 1 304 ? 50.195 -5.669 85.049 1.00 34.82 304 SER B C 1
ATOM 4846 O O . SER B 1 304 ? 49.992 -4.939 86.014 1.00 36.33 304 SER B O 1
ATOM 4849 N N . GLY B 1 305 ? 49.309 -5.820 84.082 1.00 35.43 305 GLY B N 1
ATOM 4850 C CA . GLY B 1 305 ? 48.057 -5.104 84.150 1.00 33.95 305 GLY B CA 1
ATOM 4851 C C . GLY B 1 305 ? 48.079 -3.736 83.486 1.00 34.71 305 GLY B C 1
ATOM 4852 O O . GLY B 1 305 ? 47.075 -3.041 83.557 1.00 36.16 305 GLY B O 1
ATOM 4853 N N . ARG B 1 306 ? 49.178 -3.329 82.841 1.00 34.40 306 ARG B N 1
ATOM 4854 C CA . ARG B 1 306 ? 49.209 -2.018 82.177 1.00 33.86 306 ARG B CA 1
ATOM 4855 C C . ARG B 1 306 ? 48.080 -1.946 81.153 1.00 35.94 306 ARG B C 1
ATOM 4856 O O . ARG B 1 306 ? 47.537 -0.879 80.892 1.00 37.84 306 ARG B O 1
ATOM 4864 N N . VAL B 1 307 ? 47.741 -3.084 80.557 1.00 37.98 307 VAL B N 1
ATOM 4865 C CA . VAL B 1 307 ? 46.625 -3.164 79.611 1.00 38.39 307 VAL B CA 1
ATOM 4866 C C . VAL B 1 307 ? 45.732 -4.326 80.043 1.00 40.10 307 VAL B C 1
ATOM 4867 O O . VAL B 1 307 ? 46.187 -5.253 80.696 1.00 39.73 307 VAL B O 1
ATOM 4871 N N . ASP B 1 308 ? 44.462 -4.278 79.669 1.00 40.84 308 ASP B N 1
ATOM 4872 C CA . ASP B 1 308 ? 43.531 -5.351 80.001 1.00 41.95 308 ASP B CA 1
ATOM 4873 C C . ASP B 1 308 ? 42.802 -5.687 78.709 1.00 41.41 308 ASP B C 1
ATOM 4874 O O . ASP B 1 308 ? 41.997 -4.886 78.230 1.00 43.08 308 ASP B O 1
ATOM 4879 N N . LEU B 1 309 ? 43.066 -6.865 78.154 1.00 40.19 309 LEU B N 1
ATOM 4880 C CA . LEU B 1 309 ? 42.470 -7.246 76.880 1.00 40.09 309 LEU B CA 1
ATOM 4881 C C . LEU B 1 309 ? 41.024 -7.719 76.968 1.00 40.99 309 LEU B C 1
ATOM 4882 O O . LEU B 1 309 ? 40.253 -7.572 76.014 1.00 39.39 309 LEU B O 1
ATOM 4887 N N . SER B 1 310 ? 40.666 -8.254 78.134 1.00 42.29 310 SER B N 1
ATOM 4888 C CA . SER B 1 310 ? 39.317 -8.769 78.413 1.00 43.76 310 SER B CA 1
ATOM 4889 C C . SER B 1 310 ? 38.132 -8.130 77.684 1.00 42.56 310 SER B C 1
ATOM 4890 O O . SER B 1 310 ? 37.323 -8.829 77.096 1.00 43.92 310 SER B O 1
ATOM 4893 N N . PRO B 1 311 ? 38.002 -6.803 77.722 1.00 41.60 311 PRO B N 1
ATOM 4894 C CA . PRO B 1 311 ? 36.850 -6.232 77.005 1.00 40.92 311 PRO B CA 1
ATOM 4895 C C . PRO B 1 311 ? 36.815 -6.490 75.496 1.00 42.36 311 PRO B C 1
ATOM 4896 O O . PRO B 1 311 ? 35.851 -6.126 74.817 1.00 44.58 311 PRO B O 1
ATOM 4900 N N . LEU B 1 312 ? 37.858 -7.106 74.954 1.00 42.72 312 LEU B N 1
ATOM 4901 C CA . LEU B 1 312 ? 37.880 -7.364 73.528 1.00 43.01 312 LEU B CA 1
ATOM 4902 C C . LEU B 1 312 ? 37.281 -8.732 73.251 1.00 43.71 312 LEU B C 1
ATOM 4903 O O . LEU B 1 312 ? 36.960 -9.063 72.105 1.00 43.69 312 LEU B O 1
ATOM 4908 N N . LEU B 1 313 ? 37.138 -9.536 74.296 1.00 43.69 313 LEU B N 1
ATOM 4909 C CA . LEU B 1 313 ? 36.568 -10.866 74.132 1.00 44.49 313 LEU B CA 1
ATOM 4910 C C . LEU B 1 313 ? 35.044 -10.735 74.107 1.00 45.16 313 LEU B C 1
ATOM 4911 O O . LEU B 1 313 ? 34.372 -10.991 75.101 1.00 46.40 313 LEU B O 1
ATOM 4916 N N . THR B 1 314 ? 34.509 -10.330 72.963 1.00 45.09 314 THR B N 1
ATOM 4917 C CA . THR B 1 314 ? 33.075 -10.139 72.798 1.00 45.94 314 THR B CA 1
ATOM 4918 C C . THR B 1 314 ? 32.220 -11.415 72.736 1.00 46.56 314 THR B C 1
ATOM 4919 O O . THR B 1 314 ? 31.026 -11.351 73.006 1.00 46.74 314 THR B O 1
ATOM 4923 N N . HIS B 1 315 ? 32.802 -12.557 72.368 1.00 45.98 315 HIS B N 1
ATOM 4924 C CA . HIS B 1 315 ? 32.033 -13.805 72.272 1.00 45.93 315 HIS B CA 1
ATOM 4925 C C . HIS B 1 315 ? 32.858 -15.050 72.558 1.00 46.10 315 HIS B C 1
ATOM 4926 O O . HIS B 1 315 ? 34.067 -15.046 72.396 1.00 45.81 315 HIS B O 1
ATOM 4933 N N . ARG B 1 316 ? 32.181 -16.111 72.985 1.00 46.46 316 ARG B N 1
ATOM 4934 C CA . ARG B 1 316 ? 32.805 -17.406 73.272 1.00 46.80 316 ARG B CA 1
ATOM 4935 C C . ARG B 1 316 ? 31.853 -18.474 72.704 1.00 47.32 316 ARG B C 1
ATOM 4936 O O . ARG B 1 316 ? 30.668 -18.489 73.029 1.00 47.98 316 ARG B O 1
ATOM 4938 N N . LEU B 1 317 ? 32.365 -19.342 71.836 1.00 47.10 317 LEU B N 1
ATOM 4939 C CA . LEU B 1 317 ? 31.554 -20.382 71.215 1.00 46.50 317 LEU B CA 1
ATOM 4940 C C . LEU B 1 317 ? 32.300 -21.686 71.019 1.00 47.44 317 LEU B C 1
ATOM 4941 O O . LEU B 1 317 ? 33.497 -21.693 70.722 1.00 47.17 317 LEU B O 1
ATOM 4946 N N . PRO B 1 318 ? 31.606 -22.823 71.195 1.00 47.95 318 PRO B N 1
ATOM 4947 C CA . PRO B 1 318 ? 32.313 -24.089 70.988 1.00 46.76 318 PRO B CA 1
ATOM 4948 C C . PRO B 1 318 ? 32.671 -24.151 69.500 1.00 45.19 318 PRO B C 1
ATOM 4949 O O . PRO B 1 318 ? 32.006 -23.518 68.680 1.00 43.19 318 PRO B O 1
ATOM 4953 N N . LEU B 1 319 ? 33.730 -24.885 69.171 1.00 43.79 319 LEU B N 1
ATOM 4954 C CA . LEU B 1 319 ? 34.182 -25.023 67.791 1.00 44.19 319 LEU B CA 1
ATOM 4955 C C . LEU B 1 319 ? 33.068 -25.546 66.879 1.00 44.59 319 LEU B C 1
ATOM 4956 O O . LEU B 1 319 ? 33.011 -25.200 65.693 1.00 44.38 319 LEU B O 1
ATOM 4961 N N . SER B 1 320 ? 32.191 -26.376 67.447 1.00 45.77 320 SER B N 1
ATOM 4962 C CA . SER B 1 320 ? 31.048 -26.959 66.735 1.00 46.71 320 SER B CA 1
ATOM 4963 C C . SER B 1 320 ? 30.229 -25.880 66.056 1.00 46.46 320 SER B C 1
ATOM 4964 O O . SER B 1 320 ? 29.695 -26.071 64.957 1.00 45.45 320 SER B O 1
ATOM 4967 N N . ARG B 1 321 ? 30.122 -24.741 66.726 1.00 46.78 321 ARG B N 1
ATOM 4968 C CA . ARG B 1 321 ? 29.327 -23.659 66.196 1.00 47.79 321 ARG B CA 1
ATOM 4969 C C . ARG B 1 321 ? 30.104 -22.614 65.452 1.00 48.05 321 ARG B C 1
ATOM 4970 O O . ARG B 1 321 ? 29.684 -21.452 65.373 1.00 48.44 321 ARG B O 1
ATOM 4978 N N . TYR B 1 322 ? 31.210 -23.056 64.858 1.00 48.25 322 TYR B N 1
ATOM 4979 C CA . TYR B 1 322 ? 32.095 -22.187 64.094 1.00 49.12 322 TYR B CA 1
ATOM 4980 C C . TYR B 1 322 ? 31.388 -21.299 63.071 1.00 49.89 322 TYR B C 1
ATOM 4981 O O . TYR B 1 322 ? 31.819 -20.169 62.820 1.00 50.58 322 TYR B O 1
ATOM 4990 N N . ARG B 1 323 ? 30.300 -21.784 62.479 1.00 51.16 323 ARG B N 1
ATOM 4991 C CA . ARG B 1 323 ? 29.613 -20.993 61.464 1.00 51.61 323 ARG B CA 1
ATOM 4992 C C . ARG B 1 323 ? 29.021 -19.721 62.022 1.00 51.56 323 ARG B C 1
ATOM 4993 O O . ARG B 1 323 ? 29.126 -18.661 61.402 1.00 51.59 323 ARG B O 1
ATOM 5001 N N . GLU B 1 324 ? 28.398 -19.814 63.195 1.00 51.45 324 GLU B N 1
ATOM 5002 C CA . GLU B 1 324 ? 27.821 -18.628 63.797 1.00 51.68 324 GLU B CA 1
ATOM 5003 C C . GLU B 1 324 ? 29.009 -17.699 64.088 1.00 51.13 324 GLU B C 1
ATOM 5004 O O . GLU B 1 324 ? 28.949 -16.490 63.836 1.00 51.33 324 GLU B O 1
ATOM 5010 N N . ALA B 1 325 ? 30.103 -18.286 64.572 1.00 50.00 325 ALA B N 1
ATOM 5011 C CA . ALA B 1 325 ? 31.325 -17.540 64.886 1.00 48.46 325 ALA B CA 1
ATOM 5012 C C . ALA B 1 325 ? 31.840 -16.707 63.703 1.00 46.69 325 ALA B C 1
ATOM 5013 O O . ALA B 1 325 ? 32.023 -15.488 63.836 1.00 44.47 325 ALA B O 1
ATOM 5015 N N . PHE B 1 326 ? 32.083 -17.351 62.556 1.00 45.43 326 PHE B N 1
ATOM 5016 C CA . PHE B 1 326 ? 32.561 -16.614 61.385 1.00 46.00 326 PHE B CA 1
ATOM 5017 C C . PHE B 1 326 ? 31.533 -15.578 60.976 1.00 47.03 326 PHE B C 1
ATOM 5018 O O . PHE B 1 326 ? 31.886 -14.479 60.533 1.00 47.94 326 PHE B O 1
ATOM 5026 N N . GLY B 1 327 ? 30.258 -15.935 61.119 1.00 47.73 327 GLY B N 1
ATOM 5027 C CA . GLY B 1 327 ? 29.200 -15.015 60.748 1.00 47.12 327 GLY B CA 1
ATOM 5028 C C . GLY B 1 327 ? 29.309 -13.709 61.507 1.00 46.68 327 GLY B C 1
ATOM 5029 O O . GLY B 1 327 ? 29.279 -12.621 60.903 1.00 46.67 327 GLY B O 1
ATOM 5030 N N . LEU B 1 328 ? 29.433 -13.810 62.828 1.00 46.82 328 LEU B N 1
ATOM 5031 C CA . LEU B 1 328 ? 29.550 -12.629 63.682 1.00 49.57 328 LEU B CA 1
ATOM 5032 C C . LEU B 1 328 ? 30.736 -11.806 63.222 1.00 51.81 328 LEU B C 1
ATOM 5033 O O . LEU B 1 328 ? 30.630 -10.592 62.992 1.00 52.35 328 LEU B O 1
ATOM 5038 N N . LEU B 1 329 ? 31.872 -12.468 63.069 1.00 53.41 329 LEU B N 1
ATOM 5039 C CA . LEU B 1 329 ? 33.045 -11.742 62.665 1.00 55.72 329 LEU B CA 1
ATOM 5040 C C . LEU B 1 329 ? 32.743 -11.020 61.366 1.00 56.77 329 LEU B C 1
ATOM 5041 O O . LEU B 1 329 ? 32.762 -9.787 61.328 1.00 57.75 329 LEU B O 1
ATOM 5046 N N . ALA B 1 330 ? 32.425 -11.782 60.319 1.00 57.67 330 ALA B N 1
ATOM 5047 C CA . ALA B 1 330 ? 32.123 -11.220 58.986 1.00 58.15 330 ALA B CA 1
ATOM 5048 C C . ALA B 1 330 ? 31.184 -9.997 58.986 1.00 58.51 330 ALA B C 1
ATOM 5049 O O . ALA B 1 330 ? 31.309 -9.112 58.125 1.00 57.65 330 ALA B O 1
ATOM 5051 N N . SER B 1 331 ? 30.248 -9.955 59.937 1.00 59.51 331 SER B N 1
ATOM 5052 C CA . SER B 1 331 ? 29.276 -8.848 60.028 1.00 60.75 331 SER B CA 1
ATOM 5053 C C . SER B 1 331 ? 29.743 -7.611 60.830 1.00 61.23 331 SER B C 1
ATOM 5054 O O . SER B 1 331 ? 28.986 -6.657 60.985 1.00 61.70 331 SER B O 1
ATOM 5057 N N . GLY B 1 332 ? 30.968 -7.615 61.348 1.00 62.07 332 GLY B N 1
ATOM 5058 C CA . GLY B 1 332 ? 31.421 -6.458 62.114 1.00 62.40 332 GLY B CA 1
ATOM 5059 C C . GLY B 1 332 ? 30.767 -6.352 63.491 1.00 62.10 332 GLY B C 1
ATOM 5060 O O . GLY B 1 332 ? 30.965 -5.358 64.209 1.00 62.46 332 GLY B O 1
ATOM 5061 N N . GLN B 1 333 ? 30.001 -7.383 63.854 1.00 60.89 333 GLN B N 1
ATOM 5062 C CA . GLN B 1 333 ? 29.298 -7.458 65.131 1.00 59.40 333 GLN B CA 1
ATOM 5063 C C . GLN B 1 333 ? 30.121 -8.122 66.244 1.00 58.54 333 GLN B C 1
ATOM 5064 O O . GLN B 1 333 ? 29.556 -8.682 67.189 1.00 59.26 333 GLN B O 1
ATOM 5066 N N . ALA B 1 334 ? 31.446 -8.079 66.147 1.00 56.34 334 ALA B N 1
ATOM 5067 C CA . ALA B 1 334 ? 32.273 -8.686 67.187 1.00 53.79 334 ALA B CA 1
ATOM 5068 C C . ALA B 1 334 ? 33.687 -8.165 67.063 1.00 51.90 334 ALA B C 1
ATOM 5069 O O . ALA B 1 334 ? 34.057 -7.576 66.043 1.00 51.97 334 ALA B O 1
ATOM 5071 N N . VAL B 1 335 ? 34.473 -8.357 68.113 1.00 49.57 335 VAL B N 1
ATOM 5072 C CA . VAL B 1 335 ? 35.860 -7.937 68.084 1.00 48.26 335 VAL B CA 1
ATOM 5073 C C . VAL B 1 335 ? 36.634 -9.250 68.129 1.00 46.48 335 VAL B C 1
ATOM 5074 O O . VAL B 1 335 ? 36.984 -9.766 67.074 1.00 46.36 335 VAL B O 1
ATOM 5078 N N . LYS B 1 336 ? 36.880 -9.813 69.311 1.00 43.49 336 LYS B N 1
ATOM 5079 C CA . LYS B 1 336 ? 37.573 -11.098 69.353 1.00 42.47 336 LYS B CA 1
ATOM 5080 C C . LYS B 1 336 ? 36.636 -12.225 69.797 1.00 42.88 336 LYS B C 1
ATOM 5081 O O . LYS B 1 336 ? 36.106 -12.215 70.915 1.00 42.41 336 LYS B O 1
ATOM 5087 N N . VAL B 1 337 ? 36.430 -13.181 68.894 1.00 42.41 337 VAL B N 1
ATOM 5088 C CA . VAL B 1 337 ? 35.576 -14.337 69.130 1.00 40.94 337 VAL B CA 1
ATOM 5089 C C . VAL B 1 337 ? 36.438 -15.540 69.507 1.00 40.60 337 VAL B C 1
ATOM 5090 O O . VAL B 1 337 ? 37.416 -15.856 68.823 1.00 42.44 337 VAL B O 1
ATOM 5094 N N . ILE B 1 338 ? 36.085 -16.212 70.591 1.00 39.21 338 ILE B N 1
ATOM 5095 C CA . ILE B 1 338 ? 36.848 -17.361 71.027 1.00 39.33 338 ILE B CA 1
ATOM 5096 C C . ILE B 1 338 ? 36.131 -18.649 70.665 1.00 40.89 338 ILE B C 1
ATOM 5097 O O . ILE B 1 338 ? 34.919 -18.764 70.840 1.00 41.73 338 ILE B O 1
ATOM 5102 N N . LEU B 1 339 ? 36.882 -19.612 70.146 1.00 40.28 339 LEU B N 1
ATOM 5103 C CA . LEU B 1 339 ? 36.332 -20.904 69.774 1.00 39.95 339 LEU B CA 1
ATOM 5104 C C . LEU B 1 339 ? 36.923 -21.913 70.725 1.00 40.83 339 LEU B C 1
ATOM 5105 O O . LEU B 1 339 ? 38.113 -21.864 71.027 1.00 39.75 339 LEU B O 1
ATOM 5110 N N . ASP B 1 340 ? 36.082 -22.819 71.207 1.00 41.84 340 ASP B N 1
ATOM 5111 C CA . ASP B 1 340 ? 36.515 -23.852 72.128 1.00 43.25 340 ASP B CA 1
ATOM 5112 C C . ASP B 1 340 ? 36.483 -25.178 71.362 1.00 44.69 340 ASP B C 1
ATOM 5113 O O . ASP B 1 340 ? 35.420 -25.656 70.948 1.00 44.49 340 ASP B O 1
ATOM 5118 N N . PRO B 1 341 ? 37.666 -25.774 71.136 1.00 45.97 341 PRO B N 1
ATOM 5119 C CA . PRO B 1 341 ? 37.760 -27.042 70.406 1.00 46.97 341 PRO B CA 1
ATOM 5120 C C . PRO B 1 341 ? 37.250 -28.258 71.168 1.00 46.91 341 PRO B C 1
ATOM 5121 O O . PRO B 1 341 ? 37.061 -29.333 70.589 1.00 46.34 341 PRO B O 1
ATOM 5125 N N . LYS B 1 342 ? 37.010 -28.104 72.460 1.00 47.39 342 LYS B N 1
ATOM 5126 C CA . LYS B 1 342 ? 36.520 -29.255 73.216 1.00 47.96 342 LYS B CA 1
ATOM 5127 C C . LYS B 1 342 ? 35.022 -29.471 73.053 1.00 47.99 342 LYS B C 1
ATOM 5128 O O . LYS B 1 342 ? 34.495 -30.460 73.533 1.00 48.30 342 LYS B O 1
ATOM 5134 N N . ALA B 1 343 ? 34.343 -28.557 72.368 1.00 48.62 343 ALA B N 1
ATOM 5135 C CA . ALA B 1 343 ? 32.903 -28.670 72.201 1.00 49.60 343 ALA B CA 1
ATOM 5136 C C . ALA B 1 343 ? 32.380 -28.280 70.801 1.00 50.06 343 ALA B C 1
ATOM 5137 O O . ALA B 1 343 ? 31.145 -28.408 70.582 1.00 50.19 343 ALA B O 1
#

Sequence (686 aa):
MRALAKLAPEEGLTLVDRPVPEPGPGEILVRVEAASICGTDLHIWKWDAWARGRIRPPLVTGHEFSGVVEAVGPGVRRPQVGDHVSLESHIVCHACPACRTGNYHVCLNTQILGVDRDGGFAEYVVVPAENAWVNPKDLPFEVAAILEPFGNAVHTVYAGSGVSGKSVLITGAGPIGLMAAMVVRASGAGPILVSDPNPYRLAFARPYADRLVNPLEEDLLEVVRRVTGSGVEVLLEFSGNEAAIHQGLMALIPGGEARILGIPSDPIRFDLAGELVMRGITAFGIAGRRLWQTWMQGTALVYSGRVDLSPLLTHRLPLSRYREAFGLLASGQAVKVILDPKAMRALAKLAPEEGLTLVDRPVPEPGPGEILVRVEAASICGTDLHIWKWDAWARGRIRPPLVTGHEFSGVVEAVGPGVRRPQVGDHVSLESHIVCHACPACRTGNYHVCLNTQILGVDRDGGFAEYVVVPAENAWVNPKDLPFEVAAILEPFGNAVHTVYAGSGVSGKSVLITGAGPIGLMAAMVVRASGAGPILVSDPNPYRLAFARPYADRLVNPLEEDLLEVVRRVTGSGVEVLLEFSGNEAAIHQGLMALIPGGEARILGIPSDPIRFDLAGELVMRGITAFGIAGRRLWQTWMQGTALVYSGRVDLSPLLTHRLPLSRYREAFGLLASGQAVKVILDPKA

Solvent-accessible surface area: 26151 Å² total; per-residue (Å²): 44,61,0,0,0,2,81,34,99,100,132,23,14,63,64,36,116,62,118,69,44,155,22,23,108,42,54,0,11,0,70,0,28,0,1,0,2,31,40,42,2,28,74,1,52,101,33,37,69,94,0,133,59,78,3,166,37,92,5,3,1,0,11,1,3,1,0,10,1,66,36,49,3,93,62,21,194,192,10,119,98,29,26,31,0,1,2,1,1,27,20,14,42,101,71,7,40,0,6,184,71,24,18,65,10,11,7,94,75,27,70,32,0,0,5,46,94,61,1,0,0,0,41,48,3,29,2,20,14,86,4,17,48,72,5,56,132,131,23,74,40,44,10,3,1,0,4,14,3,2,4,20,0,0,14,0,0,61,16,45,64,13,2,78,69,47,8,0,0,0,2,4,2,11,42,44,1,2,0,0,0,4,0,0,106,38,19,45,10,36,44,0,0,1,4,6,65,50,92,166,98,16,41,66,0,156,82,42,12,85,73,39,2,24,36,152,147,62,90,3,32,66,2,1,120,160,47,41,66,42,9,0,59,1,2,0,1,28,53,7,80,64,60,22,2,40,57,0,6,119,3,2,14,8,21,6,30,0,0,8,22,4,85,10,110,95,52,5,160,16,54,9,4,19,25,5,2,107,57,8,0,19,8,28,6,7,17,9,5,80,16,87,96,2,6,119,71,3,5,54,20,16,85,63,48,155,9,89,2,62,62,0,42,49,64,137,15,41,0,41,109,6,166,78,0,2,32,31,38,64,90,29,69,16,16,3,2,0,0,21,1,102,52,40,66,0,0,0,1,90,35,100,108,134,26,15,59,63,35,127,61,121,69,43,144,16,22,110,44,57,0,13,0,74,0,40,5,1,0,1,27,39,40,1,43,72,0,58,53,27,44,71,97,0,141,75,78,5,201,38,93,5,1,1,0,13,1,3,0,0,14,0,64,30,47,2,97,53,20,177,179,8,113,99,27,25,28,0,1,2,1,2,24,21,13,42,103,80,6,40,0,6,175,80,29,27,60,16,10,7,88,78,29,72,32,0,0,5,54,98,54,1,0,1,0,43,36,3,28,2,24,12,90,4,17,52,73,7,53,130,129,22,75,46,67,10,3,1,0,4,10,2,2,4,20,0,0,14,0,0,63,17,47,63,12,2,79,65,46,8,0,0,0,2,5,0,21,30,44,1,2,0,0,0,6,0,0,112,41,19,45,11,36,47,0,0,0,5,14,69,48,96,80,39,20,51,52,0,162,79,43,10,83,77,32,0,18,37,141,143,70,88,0,45,72,9,1,32,191,46,43,63,45,9,0,48,1,1,0,1,26,54,7,83,61,70,20,3,40,39,0,7,121,4,2,12,16,21,6,28,0,0,6,23,4,88,12,114,98,46,6,152,17,49,5,6,20,26,4,1,104,58,8,0,19,8,27,8,6,15,9,4,93,19,83,73,2,7,122,64,2,6,55,20,19,88,57,50,154,9,89,2,57,65,2,35,38,52,71,16,34,0,44,130,4,150,89,0,0,30,42,17,64,78,14,44,0,0,2,0,7,0,51,1,100,49

Organism: Thermus thermophilus (strain ATCC 27634 / DSM 579 / HB8) (NCBI:txid300852)